Protein AF-0000000066577596 (afdb_homodimer)

Nearest PDB structures (foldseek):
  4ywz-assembly2_A  TM=7.221E-01  e=2.753E-02  Staphylococcus aureus
  7dud-assembly1_B  TM=7.257E-01  e=3.079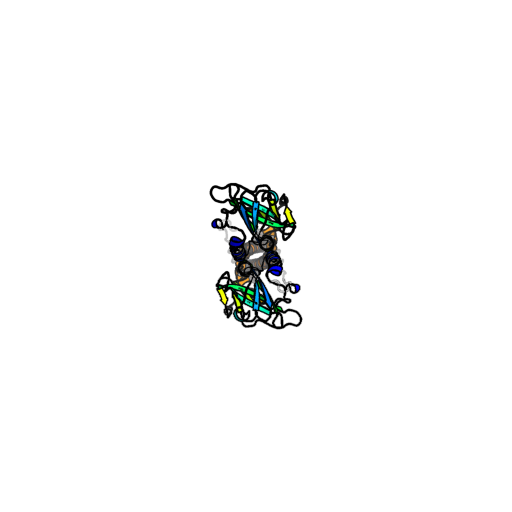E-02  Staphylococcus aureus
  4ywz-assembly3_B  TM=5.643E-01  e=2.326E-02  Staphylococcus aureus
  8f3z-assembly1_A  TM=3.387E-01  e=8.415E-01  Enterococcus faecium
  1p0z-assembly1_A  TM=3.997E-01  e=4.785E+00  Klebsiella pneumoniae

Sequence (452 aa):
MLPLIGLPCSVAHLPLRKQAAKLQTVRSIGLVQDGTLYCSSIFGYRNVPVVDILAELPAPQPLLRLTIDRALIKGSPVLIQWTPAAGSSNAGVMEMINIDLLTAMLLEPQLPQISSASLTVDKRHLLYGNGLVDSLPQPEDNENYQVSSQRFPFTINVNGPGATALAWHYLPTQLPLAVLLSLLAGYIAWLATAYRMSFSREINLGLAQHEFELFCQPLLNARSQQMLPLIGLPCSVAHLPLRKQAAKLQTVRSIGLVQDGTLYCSSIFGYRNVPVVDILAELPAPQPLLRLTIDRALIKGSPVLIQWTPAAGSSNAGVMEMINIDLLTAMLLEPQLPQISSASLTVDKRHLLYGNGLVDSLPQPEDNENYQVSSQRFPFTINVNGPGATALAWHYLPTQLPLAVLLSLLAGYIAWLATAYRMSFSREINLGLAQHEFELFCQPLLNARSQQ

Structure (mmCIF, N/CA/C/O backbone):
data_AF-0000000066577596-model_v1
#
loop_
_entity.id
_entity.type
_entity.pdbx_description
1 polymer 'Putative cyclic diguanylate phosphodiesterase CSS motif-containing domain-containing protein'
#
loop_
_atom_site.group_PDB
_atom_site.id
_atom_site.type_symbol
_atom_site.label_atom_id
_atom_site.label_alt_id
_atom_site.label_comp_id
_atom_site.label_asym_id
_atom_site.label_entity_id
_atom_site.label_seq_id
_atom_site.pdbx_PDB_ins_code
_atom_site.Cartn_x
_atom_site.Cartn_y
_atom_site.Cartn_z
_atom_site.occupancy
_atom_site.B_iso_or_equiv
_atom_site.auth_seq_id
_atom_site.auth_comp_id
_atom_site.auth_asym_id
_atom_site.auth_atom_id
_atom_site.pdbx_PDB_model_num
ATOM 1 N N . MET A 1 1 ? 15.688 -19.969 -3.225 1 77.5 1 MET A N 1
ATOM 2 C CA . MET A 1 1 ? 15.227 -20.219 -4.586 1 77.5 1 MET A CA 1
ATOM 3 C C . MET A 1 1 ? 16.375 -20.672 -5.477 1 77.5 1 MET A C 1
ATOM 5 O O . MET A 1 1 ? 16.172 -21.484 -6.391 1 77.5 1 MET A O 1
ATOM 9 N N . LEU A 1 2 ? 17.562 -20.406 -5.031 1 82.31 2 LEU A N 1
ATOM 10 C CA . LEU A 1 2 ? 18.75 -20.734 -5.812 1 82.31 2 LEU A CA 1
ATOM 11 C C . LEU A 1 2 ? 18.922 -22.25 -5.902 1 82.31 2 LEU A C 1
ATOM 13 O O . LEU A 1 2 ? 19.266 -22.781 -6.961 1 82.31 2 LEU A O 1
ATOM 17 N N . PRO A 1 3 ? 18.484 -22.922 -4.879 1 85.25 3 PRO A N 1
ATOM 18 C CA . PRO A 1 3 ? 18.656 -24.375 -4.957 1 85.25 3 PRO A CA 1
ATOM 19 C C . PRO A 1 3 ? 17.688 -25.031 -5.949 1 85.25 3 PRO A C 1
ATOM 21 O O . PRO A 1 3 ? 17.859 -26.203 -6.305 1 85.25 3 PRO A O 1
ATOM 24 N N . LEU A 1 4 ? 16.781 -24.281 -6.383 1 93.56 4 LEU A N 1
ATOM 25 C CA . LEU A 1 4 ? 15.805 -24.844 -7.312 1 93.56 4 LEU A CA 1
ATOM 26 C C . LEU A 1 4 ? 16.344 -24.844 -8.734 1 93.56 4 LEU A C 1
ATOM 28 O O . LEU A 1 4 ? 15.812 -25.516 -9.609 1 93.56 4 LEU A O 1
ATOM 32 N N . ILE A 1 5 ? 17.391 -24.125 -8.906 1 92.75 5 ILE A N 1
ATOM 33 C CA . ILE A 1 5 ? 17.953 -24.031 -10.25 1 92.75 5 ILE A CA 1
ATOM 34 C C . ILE A 1 5 ? 18.5 -25.391 -10.688 1 92.75 5 ILE A C 1
ATOM 36 O O . ILE A 1 5 ? 19.172 -26.062 -9.914 1 92.75 5 ILE A O 1
ATOM 40 N N . GLY A 1 6 ? 18.219 -25.781 -11.898 1 91.75 6 GLY A N 1
ATOM 41 C CA . GLY A 1 6 ? 18.688 -27.062 -12.422 1 91.75 6 GLY A CA 1
ATOM 42 C C . GLY A 1 6 ? 17.688 -28.188 -12.258 1 91.75 6 GLY A C 1
ATOM 43 O O . GLY A 1 6 ? 17.766 -29.188 -12.969 1 91.75 6 GLY A O 1
ATOM 44 N N . LEU A 1 7 ? 16.812 -28.031 -11.336 1 95.94 7 LEU A N 1
ATOM 45 C CA . LEU A 1 7 ? 15.758 -29.031 -11.188 1 95.94 7 LEU A CA 1
ATOM 46 C C . LEU A 1 7 ? 14.734 -28.906 -12.312 1 95.94 7 LEU A C 1
ATOM 48 O O . LEU A 1 7 ? 14.453 -27.812 -12.789 1 95.94 7 LEU A O 1
ATOM 52 N N . PRO A 1 8 ? 14.195 -30.141 -12.719 1 97.44 8 PRO A N 1
ATOM 53 C CA . PRO A 1 8 ? 13.133 -30.047 -13.727 1 97.44 8 PRO A CA 1
ATOM 54 C C . PRO A 1 8 ? 11.945 -29.203 -13.258 1 97.44 8 PRO A C 1
ATOM 56 O O . PRO A 1 8 ? 11.641 -29.172 -12.062 1 97.44 8 PRO A O 1
ATOM 59 N N . CYS A 1 9 ? 11.289 -28.547 -14.156 1 98 9 CYS A N 1
ATOM 60 C CA . CYS A 1 9 ? 10.195 -27.641 -13.82 1 98 9 CYS A CA 1
ATOM 61 C C . CYS A 1 9 ? 9.07 -28.391 -13.109 1 98 9 CYS A C 1
ATOM 63 O O . CYS A 1 9 ? 8.367 -27.812 -12.281 1 98 9 CYS A O 1
ATOM 65 N N . SER A 1 10 ? 8.93 -29.656 -13.445 1 96.81 10 SER A N 1
ATOM 66 C CA . SER A 1 10 ? 7.875 -30.438 -12.82 1 96.81 10 SER A CA 1
ATOM 67 C C . SER A 1 10 ? 8.062 -30.516 -11.312 1 96.81 10 SER A C 1
ATOM 69 O O . SER A 1 10 ? 7.09 -30.594 -10.562 1 96.81 10 SER A O 1
ATOM 71 N N . VAL A 1 11 ? 9.258 -30.438 -10.906 1 97.12 11 VAL A N 1
ATOM 72 C CA . VAL A 1 11 ? 9.594 -30.531 -9.492 1 97.12 11 VAL A CA 1
ATOM 73 C C . VAL A 1 11 ? 9.648 -29.141 -8.867 1 97.12 11 VAL A C 1
ATOM 75 O O . VAL A 1 11 ? 9.195 -28.938 -7.742 1 97.12 11 VAL A O 1
ATOM 78 N N . ALA A 1 12 ? 10.117 -28.188 -9.602 1 98 12 ALA A N 1
ATOM 79 C CA . ALA A 1 12 ? 10.398 -26.859 -9.055 1 98 12 ALA A CA 1
ATOM 80 C C . ALA A 1 12 ? 9.148 -25.984 -9.07 1 98 12 ALA A C 1
ATOM 82 O O . ALA A 1 12 ? 9.094 -24.969 -8.383 1 98 12 ALA A O 1
ATOM 83 N N . HIS A 1 13 ? 8.211 -26.328 -9.836 1 98.12 13 HIS A N 1
ATOM 84 C CA . HIS A 1 13 ? 7.09 -25.438 -10.102 1 98.12 13 HIS A CA 1
ATOM 85 C C . HIS A 1 13 ? 6.305 -25.141 -8.828 1 98.12 13 HIS A C 1
ATOM 87 O O . HIS A 1 13 ? 6.016 -23.984 -8.531 1 98.12 13 HIS A O 1
ATOM 93 N N . LEU A 1 14 ? 5.914 -26.188 -8.109 1 97.56 14 LEU A N 1
ATOM 94 C CA . LEU A 1 14 ? 5.109 -25.984 -6.914 1 97.56 14 LEU A CA 1
ATOM 95 C C . LEU A 1 14 ? 5.855 -25.109 -5.906 1 97.56 14 LEU A C 1
ATOM 97 O O . LEU A 1 14 ? 5.309 -24.125 -5.41 1 97.56 14 LEU A O 1
ATOM 101 N N . PRO A 1 15 ? 7.098 -25.391 -5.629 1 97.62 15 PRO A N 1
ATOM 102 C CA . PRO A 1 15 ? 7.84 -24.484 -4.734 1 97.62 15 PRO A CA 1
ATOM 103 C C . PRO A 1 15 ? 7.883 -23.047 -5.238 1 97.62 15 PRO A C 1
ATOM 105 O O . PRO A 1 15 ? 7.828 -22.109 -4.441 1 97.62 15 PRO A O 1
ATOM 108 N N . LEU A 1 16 ? 8 -22.844 -6.516 1 97.94 16 LEU A N 1
ATOM 109 C CA . LEU A 1 16 ? 8.023 -21.5 -7.082 1 97.94 16 LEU A CA 1
ATOM 110 C C . LEU A 1 16 ? 6.691 -20.797 -6.852 1 97.94 16 LEU A C 1
ATOM 112 O O . LEU A 1 16 ? 6.664 -19.609 -6.484 1 97.94 16 LEU A O 1
ATOM 116 N N . ARG A 1 17 ? 5.641 -21.516 -7.066 1 97.44 17 ARG A N 1
ATOM 117 C CA . ARG A 1 17 ? 4.312 -20.953 -6.855 1 97.44 17 ARG A CA 1
ATOM 118 C C . ARG A 1 17 ? 4.102 -20.594 -5.391 1 97.44 17 ARG A C 1
ATOM 120 O O . ARG A 1 17 ? 3.576 -19.516 -5.078 1 97.44 17 ARG A O 1
ATOM 127 N N . LYS A 1 18 ? 4.488 -21.453 -4.562 1 96.94 18 LYS A N 1
ATOM 128 C CA . LYS A 1 18 ? 4.359 -21.188 -3.135 1 96.94 18 LYS A CA 1
ATOM 129 C C . LYS A 1 18 ? 5.156 -19.938 -2.732 1 96.94 18 LYS A C 1
ATOM 131 O O . LYS A 1 18 ? 4.656 -19.094 -1.995 1 96.94 18 LYS A O 1
ATOM 136 N N . GLN A 1 19 ? 6.301 -19.938 -3.223 1 96.56 19 GLN A N 1
ATOM 137 C CA . GLN A 1 19 ? 7.164 -18.812 -2.875 1 96.56 19 GLN A CA 1
ATOM 138 C C . GLN A 1 19 ? 6.598 -17.5 -3.404 1 96.56 19 GLN A C 1
ATOM 140 O O . GLN A 1 19 ? 6.598 -16.484 -2.699 1 96.56 19 GLN A O 1
ATOM 145 N N . ALA A 1 20 ? 6.191 -17.5 -4.625 1 95.94 20 ALA A N 1
ATOM 146 C CA . ALA A 1 20 ? 5.59 -16.297 -5.203 1 95.94 20 ALA A CA 1
ATOM 147 C C . ALA A 1 20 ? 4.387 -15.836 -4.387 1 95.94 20 ALA A C 1
ATOM 149 O O . ALA A 1 20 ? 4.227 -14.641 -4.125 1 95.94 20 ALA A O 1
ATOM 150 N N . ALA A 1 21 ? 3.596 -16.766 -3.99 1 94.5 21 ALA A N 1
ATOM 151 C CA . ALA A 1 21 ? 2.4 -16.453 -3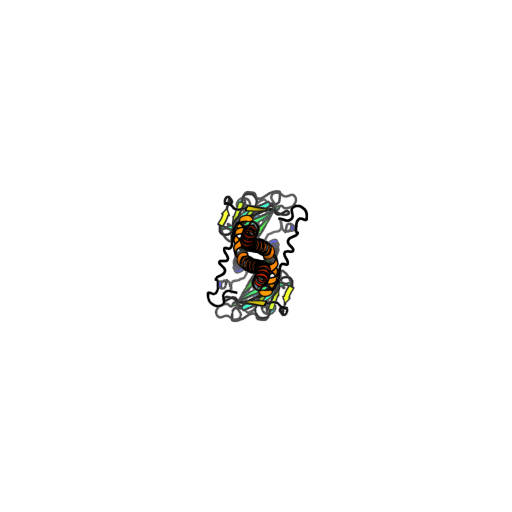.213 1 94.5 21 ALA A CA 1
ATOM 152 C C . ALA A 1 21 ? 2.771 -15.914 -1.831 1 94.5 21 ALA A C 1
ATOM 154 O O . ALA A 1 21 ? 2.092 -15.039 -1.296 1 94.5 21 ALA A O 1
ATOM 155 N N . LYS A 1 22 ? 3.818 -16.406 -1.283 1 93.38 22 LYS A N 1
ATOM 156 C CA . LYS A 1 22 ? 4.262 -15.977 0.04 1 93.38 22 LYS A CA 1
ATOM 157 C C . LYS A 1 22 ? 4.785 -14.547 0.004 1 93.38 22 LYS A C 1
ATOM 159 O O . LYS A 1 22 ? 4.602 -13.789 0.959 1 93.38 22 LYS A O 1
ATOM 164 N N . LEU A 1 23 ? 5.52 -14.141 -1.108 1 89.56 23 LEU A N 1
ATOM 165 C CA . LEU A 1 23 ? 6.121 -12.812 -1.242 1 89.56 23 LEU A CA 1
ATOM 166 C C . LEU A 1 23 ? 5.086 -11.789 -1.688 1 89.56 23 LEU A C 1
ATOM 168 O O . LEU A 1 23 ? 5.367 -10.586 -1.714 1 89.56 23 LEU A O 1
ATOM 172 N N . GLN A 1 24 ? 3.918 -11.797 -1.47 1 85.44 24 GLN A N 1
ATOM 173 C CA . GLN A 1 24 ? 2.719 -11 -1.71 1 85.44 24 GLN A CA 1
ATOM 174 C C . GLN A 1 24 ? 2.957 -9.969 -2.807 1 85.44 24 GLN A C 1
ATOM 176 O O . GLN A 1 24 ? 2.039 -9.625 -3.555 1 85.44 24 GLN A O 1
ATOM 181 N N . THR A 1 25 ? 4.215 -9.422 -2.963 1 89.19 25 THR A N 1
ATOM 182 C CA . THR A 1 25 ? 4.477 -8.367 -3.932 1 89.19 25 THR A CA 1
ATOM 183 C C . THR A 1 25 ? 5.086 -8.938 -5.207 1 89.19 25 THR A C 1
ATOM 185 O O . THR A 1 25 ? 5.223 -8.234 -6.211 1 89.19 25 THR A O 1
ATOM 188 N N . VAL A 1 26 ? 5.461 -10.141 -5.191 1 94 26 VAL A N 1
ATOM 189 C CA . VAL A 1 26 ? 6.09 -10.766 -6.352 1 94 26 VAL A CA 1
ATOM 190 C C . VAL A 1 26 ? 5.016 -11.328 -7.281 1 94 26 VAL A C 1
ATOM 192 O O . VAL A 1 26 ? 4.148 -12.086 -6.844 1 94 26 VAL A O 1
ATOM 195 N N . ARG A 1 27 ? 5.113 -10.953 -8.484 1 95.12 27 ARG A N 1
ATOM 196 C CA . ARG A 1 27 ? 4.176 -11.43 -9.492 1 95.12 27 ARG A CA 1
ATOM 197 C C . ARG A 1 27 ? 4.562 -12.82 -9.992 1 95.12 27 ARG A C 1
ATOM 199 O O . ARG A 1 27 ? 3.715 -13.711 -10.078 1 95.12 27 ARG A O 1
ATOM 206 N N . SER A 1 28 ? 5.824 -12.969 -10.305 1 96.62 28 SER A N 1
ATOM 207 C CA . SER A 1 28 ? 6.289 -14.242 -10.844 1 96.62 28 SER A CA 1
ATOM 208 C C . SER A 1 28 ? 7.758 -14.477 -10.516 1 96.62 28 SER A C 1
ATOM 210 O O . SER A 1 28 ? 8.516 -13.523 -10.32 1 96.62 28 SER A O 1
ATOM 212 N N . ILE A 1 29 ? 8.094 -15.703 -10.461 1 98.06 29 ILE A N 1
ATOM 213 C CA . ILE A 1 29 ? 9.469 -16.156 -10.297 1 98.06 29 ILE A CA 1
ATOM 214 C C . ILE A 1 29 ? 9.852 -17.078 -11.445 1 98.06 29 ILE A C 1
ATOM 216 O O . ILE A 1 29 ? 9.086 -17.969 -11.812 1 98.06 29 ILE A O 1
ATOM 220 N N . GLY A 1 30 ? 11.016 -16.828 -11.961 1 98.19 30 GLY A N 1
ATOM 221 C CA . GLY A 1 30 ? 11.492 -17.641 -13.07 1 98.19 30 GLY A CA 1
ATOM 222 C C . GLY A 1 30 ? 12.867 -18.234 -12.828 1 98.19 30 GLY A C 1
ATOM 223 O O . GLY A 1 30 ? 13.734 -17.578 -12.25 1 98.19 30 GLY A O 1
ATOM 224 N N . LEU A 1 31 ? 13.008 -19.422 -13.297 1 98.38 31 LEU A N 1
ATOM 225 C CA . LEU A 1 31 ? 14.312 -20.078 -13.258 1 98.38 31 LEU A CA 1
ATOM 226 C C . LEU A 1 31 ? 14.984 -20.031 -14.625 1 98.38 31 LEU A C 1
ATOM 228 O O . LEU A 1 31 ? 14.359 -20.359 -15.641 1 98.38 31 LEU A O 1
ATOM 232 N N . VAL A 1 32 ? 16.203 -19.609 -14.602 1 98.06 32 VAL A N 1
ATOM 233 C CA . VAL A 1 32 ? 16.953 -19.438 -15.836 1 98.06 32 VAL A CA 1
ATOM 234 C C . VAL A 1 32 ? 18.172 -20.359 -15.82 1 98.06 32 VAL A C 1
ATOM 236 O O . VAL A 1 32 ? 18.906 -20.422 -14.82 1 98.06 32 VAL A O 1
ATOM 239 N N . GLN A 1 33 ? 18.328 -21.047 -16.844 1 96.62 33 GLN A N 1
ATOM 240 C CA . GLN A 1 33 ? 19.484 -21.906 -17.062 1 96.62 33 GLN A CA 1
ATOM 241 C C . GLN A 1 33 ? 19.984 -21.781 -18.5 1 96.62 33 GLN A C 1
ATOM 243 O O . GLN A 1 33 ? 19.188 -21.797 -19.438 1 96.62 33 GLN A O 1
ATOM 248 N N . ASP A 1 34 ? 21.312 -21.609 -18.672 1 96.06 34 ASP A N 1
ATOM 249 C CA . ASP A 1 34 ? 21.953 -21.469 -19.969 1 96.06 34 ASP A CA 1
ATOM 250 C C . ASP A 1 34 ? 21.297 -20.344 -20.781 1 96.06 34 ASP A C 1
ATOM 252 O O . ASP A 1 34 ? 21.016 -20.5 -21.969 1 96.06 34 ASP A O 1
ATOM 256 N N . GLY A 1 35 ? 20.891 -19.281 -20.016 1 96.81 35 GLY A N 1
ATOM 257 C CA . GLY A 1 35 ? 20.344 -18.094 -20.656 1 96.81 35 GLY A CA 1
ATOM 258 C C . GLY A 1 35 ? 18.891 -18.234 -21.047 1 96.81 35 GLY A C 1
ATOM 259 O O . GLY A 1 35 ? 18.344 -17.375 -21.75 1 96.81 35 GLY A O 1
ATOM 260 N N . THR A 1 36 ? 18.312 -19.312 -20.656 1 98.19 36 THR A N 1
ATOM 261 C CA . THR A 1 36 ? 16.922 -19.578 -21.031 1 98.19 36 THR A CA 1
ATOM 262 C C . THR A 1 36 ? 16.031 -19.703 -19.812 1 98.19 36 THR A C 1
ATOM 264 O O . THR A 1 36 ? 16.359 -20.422 -18.859 1 98.19 36 THR A O 1
ATOM 267 N N . LEU A 1 37 ? 14.977 -18.938 -19.781 1 98.12 37 LEU A N 1
ATOM 268 C CA . LEU A 1 37 ? 13.93 -19.125 -18.781 1 98.12 37 LEU A CA 1
ATOM 269 C C . LEU A 1 37 ? 13.188 -20.438 -19.031 1 98.12 37 LEU A C 1
ATOM 271 O O . LEU A 1 37 ? 12.43 -20.562 -20 1 98.12 37 LEU A O 1
ATOM 275 N N . TYR A 1 38 ? 13.398 -21.391 -18.172 1 98.31 38 TYR A N 1
ATOM 276 C CA . TYR A 1 38 ? 12.852 -22.703 -18.484 1 98.31 38 TYR A CA 1
ATOM 277 C C . TYR A 1 38 ? 11.688 -23.047 -17.562 1 98.31 38 TYR A C 1
ATOM 279 O O . TYR A 1 38 ? 10.93 -23.984 -17.812 1 98.31 38 TYR A O 1
ATOM 287 N N . CYS A 1 39 ? 11.508 -22.266 -16.516 1 98.44 39 CYS A N 1
ATOM 288 C CA . CYS A 1 39 ? 10.398 -22.5 -15.594 1 98.44 39 CYS A CA 1
ATOM 289 C C . CYS A 1 39 ? 9.914 -21.203 -14.977 1 98.44 39 CYS A C 1
ATOM 291 O O . CYS A 1 39 ? 10.719 -20.375 -14.523 1 98.44 39 CYS A O 1
ATOM 293 N N . SER A 1 40 ? 8.633 -20.938 -14.945 1 98.19 40 SER A N 1
ATOM 294 C CA . SER A 1 40 ? 7.984 -19.766 -14.375 1 98.19 40 SER A CA 1
ATOM 295 C C . SER A 1 40 ? 6.914 -20.156 -13.367 1 98.19 40 SER A C 1
ATOM 297 O O . SER A 1 40 ? 6.18 -21.125 -13.578 1 98.19 40 SER A O 1
ATOM 299 N N . SER A 1 41 ? 6.82 -19.453 -12.336 1 98.06 41 SER A N 1
ATOM 300 C CA . SER A 1 41 ? 5.816 -19.766 -11.328 1 98.06 41 SER A CA 1
ATOM 301 C C . SER A 1 41 ? 4.406 -19.672 -11.898 1 98.06 41 SER A C 1
ATOM 303 O O . SER A 1 41 ? 3.51 -20.406 -11.484 1 98.06 41 SER A O 1
ATOM 305 N N . ILE A 1 42 ? 4.191 -18.797 -12.836 1 97.94 42 ILE A N 1
ATOM 306 C CA . ILE A 1 42 ? 2.865 -18.594 -13.406 1 97.94 42 ILE A CA 1
ATOM 307 C C . ILE A 1 42 ? 2.621 -19.625 -14.508 1 97.94 42 ILE A C 1
ATOM 309 O O . ILE A 1 42 ? 1.635 -20.359 -14.469 1 97.94 42 ILE A O 1
ATOM 313 N N . PHE A 1 43 ? 3.629 -19.812 -15.438 1 97.81 43 PHE A N 1
ATOM 314 C CA . PHE A 1 43 ? 3.348 -20.484 -16.703 1 97.81 43 PHE A CA 1
ATOM 315 C C . PHE A 1 43 ? 3.869 -21.922 -16.672 1 97.81 43 PHE A C 1
ATOM 317 O O . PHE A 1 43 ? 3.506 -22.734 -17.531 1 97.81 43 PHE A O 1
ATOM 324 N N . GLY A 1 44 ? 4.691 -22.219 -15.703 1 97.56 44 GLY A N 1
ATOM 325 C CA . GLY A 1 44 ? 5.336 -23.516 -15.734 1 97.56 44 GLY A CA 1
ATOM 326 C C . GLY A 1 44 ? 6.453 -23.609 -16.766 1 97.56 44 GLY A C 1
ATOM 327 O O . GLY A 1 44 ? 7.277 -22.688 -16.859 1 97.56 44 GLY A O 1
ATOM 328 N N . TYR A 1 45 ? 6.453 -24.641 -17.453 1 97.75 45 TYR A N 1
ATOM 329 C CA . TYR A 1 45 ? 7.496 -24.859 -18.453 1 97.75 45 TYR A CA 1
ATOM 330 C C . TYR A 1 45 ? 7.52 -23.719 -19.469 1 97.75 45 TYR A C 1
ATOM 332 O O . TYR A 1 45 ? 6.473 -23.328 -20 1 97.75 45 TYR A O 1
ATOM 340 N N . ARG A 1 46 ? 8.727 -23.25 -19.609 1 97.5 46 ARG A N 1
ATOM 341 C CA . ARG A 1 46 ? 8.969 -22.203 -20.578 1 97.5 46 ARG A CA 1
ATOM 342 C C . ARG A 1 46 ? 10.242 -22.469 -21.375 1 97.5 46 ARG A C 1
ATOM 344 O O . ARG A 1 46 ? 11.055 -23.312 -21 1 97.5 46 ARG A O 1
ATOM 351 N N . ASN A 1 47 ? 10.352 -21.844 -22.5 1 97.94 47 ASN A N 1
ATOM 352 C CA . ASN A 1 47 ? 11.547 -21.844 -23.328 1 97.94 47 ASN A CA 1
ATOM 353 C C . ASN A 1 47 ? 11.773 -20.484 -23.984 1 97.94 47 ASN A C 1
ATOM 355 O O . ASN A 1 47 ? 11.633 -20.328 -25.188 1 97.94 47 ASN A O 1
ATOM 359 N N . VAL A 1 48 ? 12.227 -19.531 -23.156 1 97.56 48 VAL A N 1
ATOM 360 C CA . VAL A 1 48 ? 12.367 -18.156 -23.594 1 97.56 48 VAL A CA 1
ATOM 361 C C . VAL A 1 48 ? 13.766 -17.641 -23.25 1 97.56 48 VAL A C 1
ATOM 363 O O . VAL A 1 48 ? 14.164 -17.641 -22.094 1 97.56 48 VAL A O 1
ATOM 366 N N . PRO A 1 49 ? 14.445 -17.25 -24.266 1 98 49 PRO A N 1
ATOM 367 C CA . PRO A 1 49 ? 15.703 -16.578 -23.922 1 98 49 PRO A CA 1
ATOM 368 C C . PRO A 1 49 ? 15.508 -15.359 -23.031 1 98 49 PRO A C 1
ATOM 370 O O . PRO A 1 49 ? 14.688 -14.492 -23.344 1 98 49 PRO A O 1
ATOM 373 N N . VAL A 1 50 ? 16.219 -15.266 -21.969 1 97 50 VAL A N 1
ATOM 374 C CA . VAL A 1 50 ? 15.992 -14.211 -20.969 1 97 50 VAL A CA 1
ATOM 375 C C . VAL A 1 50 ? 16.359 -12.859 -21.562 1 97 50 VAL A C 1
ATOM 377 O O . VAL A 1 50 ? 15.82 -11.828 -21.156 1 97 50 VAL A O 1
ATOM 380 N N . VAL A 1 51 ? 17.281 -12.812 -22.547 1 96.44 51 VAL A N 1
ATOM 381 C CA . VAL A 1 51 ? 17.672 -11.578 -23.203 1 96.44 51 VAL A CA 1
ATOM 382 C C . VAL A 1 51 ? 16.453 -10.922 -23.859 1 96.44 51 VAL A C 1
ATOM 384 O O . VAL A 1 51 ? 16.422 -9.703 -24.031 1 96.44 51 VAL A O 1
ATOM 387 N N . ASP A 1 52 ? 15.43 -11.711 -24.188 1 96 52 ASP A N 1
ATOM 388 C CA . ASP A 1 52 ? 14.211 -11.195 -24.812 1 96 52 ASP A CA 1
ATOM 389 C C . ASP A 1 52 ? 13.328 -10.484 -23.781 1 96 52 ASP A C 1
ATOM 391 O O . ASP A 1 52 ? 12.445 -9.711 -24.141 1 96 52 ASP A O 1
ATOM 395 N N . ILE A 1 53 ? 13.508 -10.781 -22.578 1 95.69 53 ILE A N 1
ATOM 396 C CA . ILE A 1 53 ? 12.742 -10.164 -21.5 1 95.69 53 ILE A CA 1
ATOM 397 C C . ILE A 1 53 ? 13.438 -8.883 -21.047 1 95.69 53 ILE A C 1
ATOM 399 O O . ILE A 1 53 ? 12.797 -7.832 -20.938 1 95.69 53 ILE A O 1
ATOM 403 N N . LEU A 1 54 ? 14.656 -9.023 -20.859 1 95.56 54 LEU A N 1
ATOM 404 C CA . LEU A 1 54 ? 15.523 -7.906 -20.5 1 95.56 54 LEU A CA 1
ATOM 405 C C . LEU A 1 54 ? 16.891 -8.055 -21.141 1 95.56 54 LEU A C 1
ATOM 407 O O . LEU A 1 54 ? 17.625 -9.008 -20.859 1 95.56 54 LEU A O 1
ATOM 411 N N . ALA A 1 55 ? 17.297 -7.141 -21.891 1 95.44 55 ALA A N 1
ATOM 412 C CA . ALA A 1 55 ? 18.484 -7.219 -22.734 1 95.44 55 ALA A CA 1
ATOM 413 C C . ALA A 1 55 ? 19.75 -7.426 -21.906 1 95.44 55 ALA A C 1
ATOM 415 O O . ALA A 1 55 ? 20.719 -8.039 -22.359 1 95.44 55 ALA A O 1
ATOM 416 N N . GLU A 1 56 ? 19.719 -7 -20.703 1 95.56 56 GLU A N 1
ATOM 417 C CA . GLU A 1 56 ? 20.906 -7.039 -19.859 1 95.56 56 GLU A CA 1
ATOM 418 C C . GLU A 1 56 ? 21.078 -8.414 -19.219 1 95.56 56 GLU A C 1
ATOM 420 O O . GLU A 1 56 ? 22.109 -8.688 -18.594 1 95.56 56 GLU A O 1
ATOM 425 N N . LEU A 1 57 ? 20.125 -9.312 -19.422 1 95.94 57 LEU A N 1
ATOM 426 C CA . LEU A 1 57 ? 20.172 -10.633 -18.797 1 95.94 57 LEU A CA 1
ATOM 427 C C . LEU A 1 57 ? 20.656 -11.68 -19.781 1 95.94 57 LEU A C 1
ATOM 429 O O . LEU A 1 57 ? 20.469 -11.531 -21 1 95.94 57 LEU A O 1
ATOM 433 N N . PRO A 1 58 ? 21.234 -12.688 -19.406 1 96.31 58 PRO A N 1
ATOM 434 C CA . PRO A 1 58 ? 21.656 -12.906 -18.016 1 96.31 58 PRO A CA 1
ATOM 435 C C . PRO A 1 58 ? 22.859 -12.062 -17.641 1 96.31 58 PRO A C 1
ATOM 437 O O . PRO A 1 58 ? 23.547 -11.516 -18.5 1 96.31 58 PRO A O 1
ATOM 440 N N . ALA A 1 59 ? 23.109 -11.859 -16.344 1 95.06 59 ALA A N 1
ATOM 441 C CA . ALA A 1 59 ? 24.219 -11.062 -15.812 1 95.06 59 ALA A CA 1
ATOM 442 C C . ALA A 1 59 ? 24.938 -11.789 -14.695 1 95.06 59 ALA A C 1
ATOM 444 O O . ALA A 1 59 ? 24.344 -12.57 -13.953 1 95.06 59 ALA A O 1
ATOM 445 N N . PRO A 1 60 ? 26.219 -11.547 -14.602 1 94.25 60 PRO A N 1
ATOM 446 C CA . PRO A 1 60 ? 27 -12.219 -13.555 1 94.25 60 PRO A CA 1
ATOM 447 C C . PRO A 1 60 ? 26.75 -11.625 -12.172 1 94.25 60 PRO A C 1
ATOM 449 O O . PRO A 1 60 ? 27.109 -12.234 -11.156 1 94.25 60 PRO A O 1
ATOM 452 N N . GLN A 1 61 ? 26.219 -10.43 -12.117 1 93.38 61 GLN A N 1
ATOM 453 C CA . GLN A 1 61 ? 25.922 -9.758 -10.859 1 93.38 61 GLN A CA 1
ATOM 454 C C . GLN A 1 61 ? 24.422 -9.508 -10.711 1 93.38 61 GLN A C 1
ATOM 456 O O . GLN A 1 61 ? 23.703 -9.461 -11.703 1 93.38 61 GLN A O 1
ATOM 461 N N . PRO A 1 62 ? 24 -9.414 -9.414 1 94.19 62 PRO A N 1
ATOM 462 C CA . PRO A 1 62 ? 22.578 -9.086 -9.211 1 94.19 62 PRO A CA 1
ATOM 463 C C . PRO A 1 62 ? 22.188 -7.754 -9.859 1 94.19 62 PRO A C 1
ATOM 465 O O . PRO A 1 62 ? 23 -6.82 -9.891 1 94.19 62 PRO A O 1
ATOM 468 N N . LEU A 1 63 ? 20.969 -7.719 -10.32 1 93.56 63 LEU A N 1
ATOM 469 C CA . LEU A 1 63 ? 20.484 -6.52 -11 1 93.56 63 LEU A CA 1
ATOM 470 C C . LEU A 1 63 ? 19.031 -6.23 -10.625 1 93.56 63 LEU A C 1
ATOM 472 O O . LEU A 1 63 ? 18.266 -7.152 -10.336 1 93.56 63 LEU A O 1
ATOM 476 N N . LEU A 1 64 ? 18.703 -4.934 -10.539 1 96.56 64 LEU A N 1
ATOM 477 C CA . LEU A 1 64 ? 17.344 -4.43 -10.375 1 96.56 64 LEU A CA 1
ATOM 478 C C . LEU A 1 64 ? 17 -3.436 -11.477 1 96.56 64 LEU A C 1
ATOM 480 O O . LEU A 1 64 ? 17.719 -2.457 -11.688 1 96.56 64 LEU A O 1
ATOM 484 N N . ARG A 1 65 ? 15.891 -3.738 -12.195 1 96.62 65 ARG A N 1
ATOM 485 C CA . ARG A 1 65 ? 15.547 -2.881 -13.32 1 96.62 65 ARG A CA 1
ATOM 486 C C . ARG A 1 65 ? 14.047 -2.609 -13.359 1 96.62 65 ARG A C 1
ATOM 488 O O . ARG A 1 65 ? 13.242 -3.5 -13.078 1 96.62 65 ARG A O 1
ATOM 495 N N . LEU A 1 66 ? 13.758 -1.375 -13.68 1 95.38 66 LEU A N 1
ATOM 496 C CA . LEU A 1 66 ? 12.375 -1.001 -13.961 1 95.38 66 LEU A CA 1
ATOM 497 C C . LEU A 1 66 ? 12.039 -1.233 -15.43 1 95.38 66 LEU A C 1
ATOM 499 O O . LEU A 1 66 ? 12.773 -0.794 -16.312 1 95.38 66 LEU A O 1
ATOM 503 N N . THR A 1 67 ? 10.945 -1.936 -15.688 1 93.94 67 THR A N 1
ATOM 504 C CA . THR A 1 67 ? 10.516 -2.201 -17.047 1 93.94 67 THR A CA 1
ATOM 505 C C . THR A 1 67 ? 9 -2.396 -17.109 1 93.94 67 THR A C 1
ATOM 507 O O . THR A 1 67 ? 8.281 -1.976 -16.203 1 93.94 67 THR A O 1
ATOM 510 N N . ILE A 1 68 ? 8.5 -2.881 -18.25 1 93.12 68 ILE A N 1
ATOM 511 C CA . ILE A 1 68 ? 7.074 -3.154 -18.406 1 93.12 68 ILE A CA 1
ATOM 512 C C . ILE A 1 68 ? 6.859 -4.648 -18.625 1 93.12 68 ILE A C 1
ATOM 514 O O . ILE A 1 68 ? 7.73 -5.34 -19.172 1 93.12 68 ILE A O 1
ATOM 518 N N . ASP A 1 69 ? 5.785 -5.094 -18.172 1 93.62 69 ASP A N 1
ATOM 519 C CA . ASP A 1 69 ? 5.398 -6.48 -18.422 1 93.62 69 ASP A CA 1
ATOM 520 C C . ASP A 1 69 ? 4.934 -6.68 -19.859 1 93.62 69 ASP A C 1
ATOM 522 O O . ASP A 1 69 ? 4.07 -5.949 -20.344 1 93.62 69 ASP A O 1
ATOM 526 N N . ARG A 1 70 ? 5.41 -7.695 -20.453 1 92.31 70 ARG A N 1
ATOM 527 C CA . ARG A 1 70 ? 5.055 -7.941 -21.859 1 92.31 70 ARG A CA 1
ATOM 528 C C . ARG A 1 70 ? 4.344 -9.281 -22 1 92.31 70 ARG A C 1
ATOM 530 O O . ARG A 1 70 ? 3.971 -9.672 -23.109 1 92.31 70 ARG A O 1
ATOM 537 N N . ALA A 1 71 ? 4.156 -9.938 -20.938 1 92.88 71 ALA A N 1
ATOM 538 C CA . ALA A 1 71 ? 3.652 -11.305 -21.047 1 92.88 71 ALA A CA 1
ATOM 539 C C . ALA A 1 71 ? 2.277 -11.438 -20.391 1 92.88 71 ALA A C 1
ATOM 541 O O . ALA A 1 71 ? 1.324 -11.891 -21.031 1 92.88 71 ALA A O 1
ATOM 542 N N . LEU A 1 72 ? 2.109 -10.977 -19.203 1 95 72 LEU A N 1
ATOM 543 C CA . LEU A 1 72 ? 0.877 -11.219 -18.453 1 95 72 LEU A CA 1
ATOM 544 C C . LEU A 1 72 ? -0.037 -10 -18.516 1 95 72 LEU A C 1
ATOM 546 O O . LEU A 1 72 ? -1.075 -10.023 -19.172 1 95 72 LEU A O 1
ATOM 550 N N . ILE A 1 73 ? 0.387 -8.914 -17.812 1 93.5 73 ILE A N 1
ATOM 551 C CA . ILE A 1 73 ? -0.297 -7.629 -17.891 1 93.5 73 ILE A CA 1
ATOM 552 C C . ILE A 1 73 ? 0.503 -6.668 -18.766 1 93.5 73 ILE A C 1
ATOM 554 O O . ILE A 1 73 ? 1.271 -5.848 -18.25 1 93.5 73 ILE A O 1
ATOM 558 N N . LYS A 1 74 ? 0.18 -6.742 -19.984 1 92.94 74 LYS A N 1
ATOM 559 C CA . LYS A 1 74 ? 0.997 -6.043 -20.969 1 92.94 74 LYS A CA 1
ATOM 560 C C . LYS A 1 74 ? 0.956 -4.535 -20.75 1 92.94 74 LYS A C 1
ATOM 562 O O . LYS A 1 74 ? -0.12 -3.953 -20.594 1 92.94 74 LYS A O 1
ATOM 567 N N . GLY A 1 75 ? 2.227 -3.949 -20.656 1 91.19 75 GLY A N 1
ATOM 568 C CA . GLY A 1 75 ? 2.342 -2.504 -20.531 1 91.19 75 GLY A CA 1
ATOM 569 C C . GLY A 1 75 ? 2.4 -2.033 -19.094 1 91.19 75 GLY A C 1
ATOM 570 O O . GLY A 1 75 ? 2.719 -0.871 -18.828 1 91.19 75 GLY A O 1
ATOM 571 N N . SER A 1 76 ? 2.08 -2.896 -18.188 1 91.06 76 SER A N 1
ATOM 572 C CA . SER A 1 76 ? 2.131 -2.508 -16.781 1 91.06 76 SER A CA 1
ATOM 573 C C . SER A 1 76 ? 3.568 -2.451 -16.266 1 91.06 76 SER A C 1
ATOM 575 O O . SER A 1 76 ? 4.398 -3.283 -16.641 1 91.06 76 SER A O 1
ATOM 577 N N . PRO A 1 77 ? 3.816 -1.452 -15.492 1 92.81 77 PRO A N 1
ATOM 578 C CA . PRO A 1 77 ? 5.176 -1.362 -14.953 1 92.81 77 PRO A CA 1
ATOM 579 C C . PRO A 1 77 ? 5.492 -2.48 -13.961 1 92.81 77 PRO A C 1
ATOM 581 O O . PRO A 1 77 ? 4.633 -2.871 -13.172 1 92.81 77 PRO A O 1
ATOM 584 N N . VAL A 1 78 ? 6.746 -2.988 -14.039 1 94.62 78 VAL A N 1
ATOM 585 C CA . VAL A 1 78 ? 7.215 -4.023 -13.125 1 94.62 78 VAL A CA 1
ATOM 586 C C . VAL A 1 78 ? 8.695 -3.799 -12.812 1 94.62 78 VAL A C 1
ATOM 588 O O . VAL A 1 78 ? 9.391 -3.107 -13.547 1 94.62 78 VAL A O 1
ATOM 591 N N . LEU A 1 79 ? 9.07 -4.281 -11.68 1 95.44 79 LEU A N 1
ATOM 592 C CA . LEU A 1 79 ? 10.477 -4.34 -11.297 1 95.44 79 LEU A CA 1
ATOM 593 C C . LEU A 1 79 ? 11.023 -5.754 -11.453 1 95.44 79 LEU A C 1
ATOM 595 O O . LEU A 1 79 ? 10.43 -6.711 -10.953 1 95.44 79 LEU A O 1
ATOM 599 N N . ILE A 1 80 ? 12.078 -5.902 -12.18 1 97.06 80 ILE A N 1
ATOM 600 C CA . ILE A 1 80 ? 12.727 -7.203 -12.328 1 97.06 80 ILE A CA 1
ATOM 601 C C . ILE A 1 80 ? 13.961 -7.273 -11.438 1 97.06 80 ILE A C 1
ATOM 603 O O . ILE A 1 80 ? 14.852 -6.418 -11.531 1 97.06 80 ILE A O 1
ATOM 607 N N . GLN A 1 81 ? 14.008 -8.25 -10.648 1 96.75 81 GLN A N 1
ATOM 608 C CA . GLN A 1 81 ? 15.18 -8.539 -9.82 1 96.75 81 GLN A CA 1
ATOM 609 C C . GLN A 1 81 ? 15.867 -9.82 -10.273 1 96.75 81 GLN A C 1
ATOM 611 O O . GLN A 1 81 ? 15.25 -10.883 -10.312 1 96.75 81 GLN A O 1
ATOM 616 N N . TRP A 1 82 ? 17.109 -9.703 -10.57 1 96.81 82 TRP A N 1
ATOM 617 C CA . TRP A 1 82 ? 17.906 -10.828 -11.039 1 96.81 82 TRP A CA 1
ATOM 618 C C . TRP A 1 82 ? 18.953 -11.227 -9.992 1 96.81 82 TRP A C 1
ATOM 620 O O . TRP A 1 82 ? 19.672 -10.375 -9.477 1 96.81 82 TRP A O 1
ATOM 630 N N . THR A 1 83 ? 19 -12.484 -9.703 1 96.56 83 THR A N 1
ATOM 631 C CA . THR A 1 83 ? 20 -13.062 -8.812 1 96.56 83 THR A CA 1
ATOM 632 C C . THR A 1 83 ? 20.734 -14.219 -9.5 1 96.56 83 THR A C 1
ATOM 634 O O . THR A 1 83 ? 20.172 -15.305 -9.664 1 96.56 83 THR A O 1
ATOM 637 N N . PRO A 1 84 ? 21.922 -13.992 -9.859 1 96.12 84 PRO A N 1
ATOM 638 C CA . PRO A 1 84 ? 22.672 -15.047 -10.539 1 96.12 84 PRO A CA 1
ATOM 639 C C . PRO A 1 84 ? 23.031 -16.219 -9.609 1 96.12 84 PRO A C 1
ATOM 641 O O . PRO A 1 84 ? 23.172 -16.016 -8.398 1 96.12 84 PRO A O 1
ATOM 644 N N . ALA A 1 85 ? 23.047 -17.406 -10.188 1 94.69 85 ALA A N 1
ATOM 645 C CA . ALA A 1 85 ? 23.531 -18.562 -9.438 1 94.69 85 ALA A CA 1
ATOM 646 C C . ALA A 1 85 ? 25.031 -18.438 -9.141 1 94.69 85 ALA A C 1
ATOM 648 O O . ALA A 1 85 ?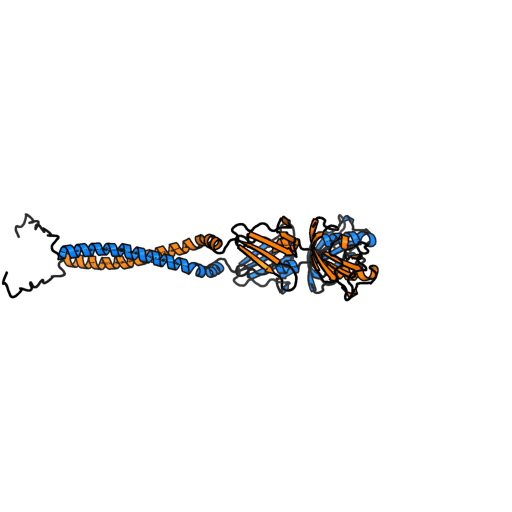 25.766 -17.812 -9.906 1 94.69 85 ALA A O 1
ATOM 649 N N . ALA A 1 86 ? 25.328 -19.031 -8.008 1 88.25 86 ALA A N 1
ATOM 650 C CA . ALA A 1 86 ? 26.734 -18.969 -7.637 1 88.25 86 ALA A CA 1
ATOM 651 C C . ALA A 1 86 ? 27.625 -19.578 -8.711 1 88.25 86 ALA A C 1
ATOM 653 O O . ALA A 1 86 ? 27.406 -20.719 -9.125 1 88.25 86 ALA A O 1
ATOM 654 N N . GLY A 1 87 ? 28.594 -18.844 -9.125 1 82.75 87 GLY A N 1
ATOM 655 C CA . GLY A 1 87 ? 29.594 -19.344 -10.047 1 82.75 87 GLY A CA 1
ATOM 656 C C . GLY A 1 87 ? 29.094 -19.453 -11.477 1 82.75 87 GLY A C 1
ATOM 657 O O . GLY A 1 87 ? 29.734 -20.062 -12.32 1 82.75 87 GLY A O 1
ATOM 658 N N . SER A 1 88 ? 27.891 -19.047 -11.711 1 84.12 88 SER A N 1
ATOM 659 C CA . SER A 1 88 ? 27.375 -19.094 -13.078 1 84.12 88 SER A CA 1
ATOM 660 C C . SER A 1 88 ? 26.922 -17.719 -13.547 1 84.12 88 SER A C 1
ATOM 662 O O . SER A 1 88 ? 26.422 -16.922 -12.75 1 84.12 88 SER A O 1
ATOM 664 N N . SER A 1 89 ? 27.234 -17.5 -14.836 1 84.75 89 SER A N 1
ATOM 665 C CA . SER A 1 89 ? 26.797 -16.234 -15.406 1 84.75 89 SER A CA 1
ATOM 666 C C . SER A 1 89 ? 25.547 -16.422 -16.281 1 84.75 89 SER A C 1
ATOM 668 O O . SER A 1 89 ? 24.938 -15.438 -16.703 1 84.75 89 SER A O 1
ATOM 670 N N . ASN A 1 90 ? 25.188 -17.625 -16.453 1 94.06 90 ASN A N 1
ATOM 671 C CA . ASN A 1 90 ? 24.078 -17.844 -17.375 1 94.06 90 ASN A CA 1
ATOM 672 C C . ASN A 1 90 ? 22.906 -18.531 -16.703 1 94.06 90 ASN A C 1
ATOM 674 O O . ASN A 1 90 ? 22 -19.047 -17.375 1 94.06 90 ASN A O 1
ATOM 678 N N . ALA A 1 91 ? 23.031 -18.672 -15.422 1 96.62 91 ALA A N 1
ATOM 679 C CA . ALA A 1 91 ? 21.953 -19.234 -14.625 1 96.62 91 ALA A CA 1
ATOM 680 C C . ALA A 1 91 ? 21.594 -18.328 -13.453 1 96.62 91 ALA A C 1
ATOM 682 O O . ALA A 1 91 ? 22.453 -17.609 -12.938 1 96.62 91 ALA A O 1
ATOM 683 N N . GLY A 1 92 ? 20.328 -18.297 -13.125 1 97.5 92 GLY A N 1
ATOM 684 C CA . GLY A 1 92 ? 19.891 -17.469 -12.008 1 97.5 92 GLY A CA 1
ATOM 685 C C . GLY A 1 92 ? 18.391 -17.469 -11.828 1 97.5 92 GLY A C 1
ATOM 686 O O . GLY A 1 92 ? 17.688 -18.281 -12.43 1 97.5 92 GLY A O 1
ATOM 687 N N . VAL A 1 93 ? 17.953 -16.656 -10.953 1 97.88 93 VAL A N 1
ATOM 688 C CA . VAL A 1 93 ? 16.531 -16.5 -10.648 1 97.88 93 VAL A CA 1
ATOM 689 C C . VAL A 1 93 ? 16.078 -15.086 -11.016 1 97.88 93 VAL A C 1
ATOM 691 O O . VAL A 1 93 ? 16.766 -14.109 -10.695 1 97.88 93 VAL A O 1
ATOM 694 N N . MET A 1 94 ? 15.023 -15.047 -11.703 1 97.5 94 MET A N 1
ATOM 695 C CA . MET A 1 94 ? 14.422 -13.766 -12.07 1 97.5 94 MET A CA 1
ATOM 696 C C . MET A 1 94 ? 13.078 -13.578 -11.367 1 97.5 94 MET A C 1
ATOM 698 O O . MET A 1 94 ? 12.18 -14.406 -11.492 1 97.5 94 MET A O 1
ATOM 702 N N . GLU A 1 95 ? 12.969 -12.555 -10.656 1 97.25 95 GLU A N 1
ATOM 703 C CA . GLU A 1 95 ? 11.719 -12.219 -9.977 1 97.25 95 GLU A CA 1
ATOM 704 C C . GLU A 1 95 ? 11.086 -10.969 -10.57 1 97.25 95 GLU A C 1
ATOM 706 O O . GLU A 1 95 ? 11.758 -9.945 -10.75 1 97.25 95 GLU A O 1
ATOM 711 N N . MET A 1 96 ? 9.852 -11.141 -10.875 1 96.44 96 MET A N 1
ATOM 712 C CA . MET A 1 96 ? 9.086 -9.977 -11.305 1 96.44 96 MET A CA 1
ATOM 713 C C . MET A 1 96 ? 8.211 -9.453 -10.172 1 96.44 96 MET A C 1
ATOM 715 O O . MET A 1 96 ? 7.387 -10.188 -9.625 1 96.44 96 MET A O 1
ATOM 719 N N . ILE A 1 97 ? 8.398 -8.219 -9.883 1 95.06 97 ILE A N 1
ATOM 720 C CA . ILE A 1 97 ? 7.75 -7.641 -8.711 1 95.06 97 ILE A CA 1
ATOM 721 C C . ILE A 1 97 ? 6.676 -6.648 -9.156 1 95.06 97 ILE A C 1
ATOM 723 O O . ILE A 1 97 ? 6.918 -5.805 -10.016 1 95.06 97 ILE A O 1
ATOM 727 N N . ASN A 1 98 ? 5.484 -6.789 -8.516 1 92.19 98 ASN A N 1
ATOM 728 C CA . ASN A 1 98 ? 4.391 -5.852 -8.75 1 92.19 98 ASN A CA 1
ATOM 729 C C . ASN A 1 98 ? 4.668 -4.496 -8.109 1 92.19 98 ASN A C 1
ATOM 731 O O . ASN A 1 98 ? 4.879 -4.402 -6.902 1 92.19 98 ASN A O 1
ATOM 735 N N . ILE A 1 99 ? 4.68 -3.473 -8.883 1 90.06 99 ILE A N 1
ATOM 736 C CA . ILE A 1 99 ? 5.008 -2.178 -8.297 1 90.06 99 ILE A CA 1
ATOM 737 C C . ILE A 1 99 ? 3.855 -1.201 -8.531 1 90.06 99 ILE A C 1
ATOM 739 O O . ILE A 1 99 ? 3.877 -0.076 -8.023 1 90.06 99 ILE A O 1
ATOM 743 N N . ASP A 1 100 ? 2.889 -1.639 -9.188 1 83.5 100 ASP A N 1
ATOM 744 C CA . ASP A 1 100 ? 1.787 -0.758 -9.562 1 83.5 100 ASP A CA 1
ATOM 745 C C . ASP A 1 100 ? 1.016 -0.291 -8.328 1 83.5 100 ASP A C 1
ATOM 747 O O . ASP A 1 100 ? 0.845 0.912 -8.117 1 83.5 100 ASP A O 1
ATOM 751 N N . LEU A 1 101 ? 0.658 -1.242 -7.551 1 79.19 101 LEU A N 1
ATOM 752 C CA . LEU A 1 101 ? -0.106 -0.914 -6.352 1 79.19 101 LEU A CA 1
ATOM 753 C C . LEU A 1 101 ? 0.729 -0.079 -5.387 1 79.19 101 LEU A C 1
ATOM 755 O O . LEU A 1 101 ? 0.243 0.912 -4.836 1 79.19 101 LEU A O 1
ATOM 759 N N . LEU A 1 102 ? 1.904 -0.449 -5.23 1 80.12 102 LEU A N 1
ATOM 760 C CA . LEU A 1 102 ? 2.791 0.269 -4.32 1 80.12 102 LEU A CA 1
ATOM 761 C C . LEU A 1 102 ? 2.998 1.706 -4.785 1 80.12 102 LEU A C 1
ATOM 763 O O . LEU A 1 102 ? 3.014 2.631 -3.969 1 80.12 102 LEU A O 1
ATOM 767 N N . THR A 1 103 ? 3.123 1.848 -6.023 1 81.25 103 THR A N 1
ATOM 768 C CA . THR A 1 103 ? 3.309 3.18 -6.586 1 81.25 103 THR A CA 1
ATOM 769 C C . THR A 1 103 ? 2.062 4.035 -6.371 1 81.25 103 THR A C 1
ATOM 771 O O . THR A 1 103 ? 2.164 5.211 -6.02 1 81.25 103 THR A O 1
ATOM 774 N N . ALA A 1 104 ? 0.958 3.418 -6.523 1 78.62 104 ALA A N 1
ATOM 775 C CA . ALA A 1 104 ? -0.302 4.141 -6.367 1 78.62 104 ALA A CA 1
ATOM 776 C C . ALA A 1 104 ? -0.499 4.59 -4.922 1 78.62 104 ALA A C 1
ATOM 778 O O . ALA A 1 104 ? -1.067 5.656 -4.668 1 78.62 104 ALA A O 1
ATOM 779 N N . MET A 1 105 ? 0.044 3.857 -4.078 1 79.62 105 MET A N 1
ATOM 780 C CA . MET A 1 105 ? -0.18 4.156 -2.666 1 79.62 105 MET A CA 1
ATOM 781 C C . MET A 1 105 ? 0.928 5.047 -2.117 1 79.62 105 MET A C 1
ATOM 783 O O . MET A 1 105 ? 0.657 6.004 -1.39 1 79.62 105 MET A O 1
ATOM 787 N N . LEU A 1 106 ? 2.1 4.781 -2.568 1 79.56 106 LEU A N 1
ATOM 788 C CA . LEU A 1 106 ? 3.242 5.449 -1.953 1 79.56 106 LEU A CA 1
ATOM 789 C C . LEU A 1 106 ? 3.586 6.734 -2.697 1 79.56 106 LEU A C 1
ATOM 791 O O . LEU A 1 106 ? 4.066 7.695 -2.094 1 79.56 106 LEU A O 1
ATOM 795 N N . LEU A 1 107 ? 3.324 6.715 -3.961 1 80.62 107 LEU A N 1
ATOM 796 C CA . LEU A 1 107 ? 3.771 7.852 -4.758 1 80.62 107 LEU A CA 1
ATOM 797 C C . LEU A 1 107 ? 2.641 8.859 -4.953 1 80.62 107 LEU A C 1
ATOM 799 O O . LEU A 1 107 ? 2.809 9.852 -5.656 1 80.62 107 LEU A O 1
ATOM 803 N N . GLU A 1 108 ? 1.526 8.57 -4.328 1 81.69 108 GLU A N 1
ATOM 804 C CA . GLU A 1 108 ? 0.439 9.547 -4.398 1 81.69 108 GLU A CA 1
ATOM 805 C C . GLU A 1 108 ? 0.819 10.852 -3.703 1 81.69 108 GLU A C 1
ATOM 807 O O . GLU A 1 108 ? 1.214 10.844 -2.535 1 81.69 108 GLU A O 1
ATOM 812 N N . PRO A 1 109 ? 0.606 11.953 -4.445 1 80.44 109 PRO A N 1
ATOM 813 C CA . PRO A 1 109 ? 1.027 13.227 -3.867 1 80.44 109 PRO A CA 1
ATOM 814 C C . PRO A 1 109 ? 0.203 13.625 -2.643 1 80.44 109 PRO A C 1
ATOM 816 O O . PRO A 1 109 ? -1.025 13.508 -2.656 1 80.44 109 PRO A O 1
ATOM 819 N N . GLN A 1 110 ? 0.877 14 -1.571 1 81.5 110 GLN A N 1
ATOM 820 C CA . GLN A 1 110 ? 0.251 14.555 -0.374 1 81.5 110 GLN A CA 1
ATOM 821 C C . GLN A 1 110 ? 0.304 16.078 -0.376 1 81.5 110 GLN A C 1
ATOM 823 O O . GLN A 1 110 ? 1.185 16.672 0.247 1 81.5 110 GLN A O 1
ATOM 828 N N . LEU A 1 111 ? -0.681 16.562 -0.924 1 80.44 111 LEU A N 1
ATOM 829 C CA . LEU A 1 111 ? -0.704 18.016 -1.059 1 80.44 111 LEU A CA 1
ATOM 830 C C . LEU A 1 111 ? -0.937 18.688 0.293 1 80.44 111 LEU A C 1
ATOM 832 O O . LEU A 1 111 ? -1.663 18.156 1.136 1 80.44 111 LEU A O 1
ATOM 836 N N . PRO A 1 112 ? -0.304 19.859 0.44 1 80.69 112 PRO A N 1
ATOM 837 C CA . PRO A 1 112 ? 0.545 20.625 -0.473 1 80.69 112 PRO A CA 1
ATOM 838 C C . PRO A 1 112 ? 2.031 20.328 -0.287 1 80.69 112 PRO A C 1
ATOM 840 O O . PRO A 1 112 ? 2.871 20.906 -0.987 1 80.69 112 PRO A O 1
ATOM 843 N N . GLN A 1 113 ? 2.359 19.469 0.581 1 81.56 113 GLN A N 1
ATOM 844 C CA . GLN A 1 113 ? 3.756 19.234 0.937 1 81.56 113 GLN A CA 1
ATOM 845 C C . GLN A 1 113 ? 4.504 18.547 -0.197 1 81.56 113 GLN A C 1
ATOM 847 O O . GLN A 1 113 ? 5.656 18.875 -0.482 1 81.56 113 GLN A O 1
ATOM 852 N N . ILE A 1 114 ? 3.838 17.672 -0.816 1 84.31 114 ILE A N 1
ATOM 853 C CA . ILE A 1 114 ? 4.434 16.891 -1.895 1 84.31 114 ILE A CA 1
ATOM 854 C C . ILE A 1 114 ? 3.604 17.047 -3.166 1 84.31 114 ILE A C 1
ATOM 856 O O . ILE A 1 114 ? 2.432 16.672 -3.203 1 84.31 114 ILE A O 1
ATOM 860 N N . SER A 1 115 ? 4.262 17.578 -4.121 1 84.12 115 SER A N 1
ATOM 861 C CA . SER A 1 115 ? 3.559 17.812 -5.379 1 84.12 115 SER A CA 1
ATOM 862 C C . SER A 1 115 ? 3.693 16.609 -6.309 1 84.12 115 SER A C 1
ATOM 864 O O . SER A 1 115 ? 2.814 16.344 -7.133 1 84.12 115 SER A O 1
ATOM 866 N N . SER A 1 116 ? 4.844 15.961 -6.203 1 85.44 116 SER A N 1
ATOM 867 C CA . SER A 1 116 ? 5.039 14.773 -7.02 1 85.44 116 SER A CA 1
ATOM 868 C C . SER A 1 116 ? 6.117 13.867 -6.43 1 85.44 116 SER A C 1
ATOM 870 O O . SER A 1 116 ? 6.984 14.328 -5.684 1 85.44 116 SER A O 1
ATOM 872 N N . ALA A 1 117 ? 5.98 12.664 -6.684 1 88.75 117 ALA A N 1
ATOM 873 C CA . ALA A 1 117 ? 6.945 11.656 -6.25 1 88.75 117 ALA A CA 1
ATOM 874 C C . ALA A 1 117 ? 7.227 10.656 -7.367 1 88.75 117 ALA A C 1
ATOM 876 O O . ALA A 1 117 ? 6.363 10.391 -8.211 1 88.75 117 ALA A O 1
ATOM 877 N N . SER A 1 118 ? 8.445 10.203 -7.43 1 91.06 118 SER A N 1
ATOM 878 C CA . SER A 1 118 ? 8.805 9.219 -8.453 1 91.06 118 SER A CA 1
ATOM 879 C C . SER A 1 118 ? 9.836 8.227 -7.918 1 91.06 118 SER A C 1
ATOM 881 O O . SER A 1 118 ? 10.547 8.516 -6.957 1 91.06 118 SER A O 1
ATOM 883 N N . LEU A 1 119 ? 9.828 7.105 -8.469 1 93 119 LEU A N 1
ATOM 884 C CA . LEU A 1 119 ? 10.812 6.055 -8.203 1 93 119 LEU A CA 1
ATOM 885 C C . LEU A 1 119 ? 11.789 5.918 -9.359 1 93 119 LEU A C 1
ATOM 887 O O . LEU A 1 119 ? 11.375 5.805 -10.516 1 93 119 LEU A O 1
ATOM 891 N N . THR A 1 120 ? 13.039 5.961 -9.023 1 93.31 120 THR A N 1
ATOM 892 C CA . THR A 1 120 ? 14.07 5.844 -10.047 1 93.31 120 THR A CA 1
ATOM 893 C C . THR A 1 120 ? 14.914 4.598 -9.82 1 93.31 120 THR A C 1
ATOM 895 O O . THR A 1 120 ? 15.414 4.363 -8.719 1 93.31 120 THR A O 1
ATOM 898 N N . VAL A 1 121 ? 15.008 3.844 -10.844 1 94.44 121 VAL A N 1
ATOM 899 C CA . VAL A 1 121 ? 15.898 2.688 -10.883 1 94.44 121 VAL A CA 1
ATOM 900 C C . VAL A 1 121 ? 16.797 2.764 -12.117 1 94.44 121 VAL A C 1
ATOM 902 O O . VAL A 1 121 ? 16.297 2.707 -13.25 1 94.44 121 VAL A O 1
ATOM 905 N N . ASP A 1 122 ? 18.078 2.838 -11.828 1 92.19 122 ASP A N 1
ATOM 906 C CA . ASP A 1 122 ? 19.031 3.053 -12.906 1 92.19 122 ASP A CA 1
ATOM 907 C C . ASP A 1 122 ? 18.656 4.289 -13.727 1 92.19 122 ASP A C 1
ATOM 909 O O . ASP A 1 122 ? 18.609 5.398 -13.195 1 92.19 122 ASP A O 1
ATOM 913 N N . LYS A 1 123 ? 18.172 4.195 -15 1 89.38 123 LYS A N 1
ATOM 914 C CA . LYS A 1 123 ? 17.906 5.348 -15.859 1 89.38 123 LYS A CA 1
ATOM 915 C C . LYS A 1 123 ? 16.422 5.5 -16.141 1 89.38 123 LYS A C 1
ATOM 917 O O . LYS A 1 123 ? 16.016 6.363 -16.922 1 89.38 123 LYS A O 1
ATOM 922 N N . ARG A 1 124 ? 15.688 4.738 -15.461 1 92.94 124 ARG A N 1
ATOM 923 C CA . ARG A 1 124 ? 14.242 4.785 -15.688 1 92.94 124 ARG A CA 1
ATOM 924 C C . ARG A 1 124 ? 13.508 5.297 -14.453 1 92.94 124 ARG A C 1
ATOM 926 O O . ARG A 1 124 ? 13.984 5.125 -13.328 1 92.94 124 ARG A O 1
ATOM 933 N N . HIS A 1 125 ? 12.312 5.867 -14.766 1 92 125 HIS A N 1
ATOM 934 C CA . HIS A 1 125 ? 11.562 6.504 -13.688 1 92 125 HIS A CA 1
ATOM 935 C C . HIS A 1 125 ? 10.094 6.113 -13.742 1 92 125 HIS A C 1
ATOM 937 O O . HIS A 1 125 ? 9.516 5.996 -14.82 1 92 125 HIS A O 1
ATOM 943 N N . LEU A 1 126 ? 9.625 5.891 -12.602 1 93 126 LEU A N 1
ATOM 944 C CA . LEU A 1 126 ? 8.195 5.637 -12.484 1 93 126 LEU A CA 1
ATOM 945 C C . LEU A 1 126 ? 7.496 6.789 -11.766 1 93 126 LEU A C 1
ATOM 947 O O . LEU A 1 126 ? 7.805 7.086 -10.609 1 93 126 LEU A O 1
ATOM 951 N N . LEU A 1 127 ? 6.574 7.336 -12.477 1 88.19 127 LEU A N 1
ATOM 952 C CA . LEU A 1 127 ? 5.844 8.484 -11.953 1 88.19 127 LEU A CA 1
ATOM 953 C C . LEU A 1 127 ? 4.391 8.125 -11.672 1 88.19 127 LEU A C 1
ATOM 955 O O . LEU A 1 127 ? 3.779 7.359 -12.422 1 88.19 127 LEU A O 1
ATOM 959 N N . TYR A 1 128 ? 3.975 8.703 -10.562 1 83.5 128 TYR A N 1
ATOM 960 C CA . TYR A 1 128 ? 2.561 8.508 -10.266 1 83.5 128 TYR A CA 1
ATOM 961 C C . TYR A 1 128 ? 1.688 9.047 -11.391 1 83.5 128 TYR A C 1
ATOM 963 O O . TYR A 1 128 ? 1.86 10.188 -11.828 1 83.5 128 TYR A O 1
ATOM 971 N N . GLY A 1 129 ? 0.78 8.227 -11.82 1 77.62 129 GLY A N 1
ATOM 972 C CA . GLY A 1 129 ? -0.174 8.633 -12.844 1 77.62 129 GLY A CA 1
ATOM 973 C C . GLY A 1 129 ? 0.396 8.586 -14.25 1 77.62 129 GLY A C 1
ATOM 974 O O . GLY A 1 129 ? -0.353 8.508 -15.227 1 77.62 129 GLY A O 1
ATOM 975 N N . ASN A 1 130 ? 1.666 8.711 -14.5 1 81.38 130 ASN A N 1
ATOM 976 C CA . ASN A 1 130 ? 2.264 8.766 -15.836 1 81.38 130 ASN A CA 1
ATOM 977 C C . ASN A 1 130 ? 2.932 7.449 -16.203 1 81.38 130 ASN A C 1
ATOM 979 O O . ASN A 1 130 ? 3.275 7.23 -17.375 1 81.38 130 ASN A O 1
ATOM 983 N N . GLY A 1 131 ? 3.15 6.66 -15.297 1 85.38 131 GLY A N 1
ATOM 984 C CA . GLY A 1 131 ? 3.799 5.391 -15.578 1 85.38 131 GLY A CA 1
ATOM 985 C C . GLY A 1 131 ? 5.301 5.516 -15.758 1 85.38 131 GLY A C 1
ATOM 986 O O . GLY A 1 131 ? 5.949 6.305 -15.07 1 85.38 131 GLY A O 1
ATOM 987 N N . LEU A 1 132 ? 5.844 4.676 -16.609 1 89.06 132 LEU A N 1
ATOM 988 C CA . LEU A 1 132 ? 7.285 4.609 -16.812 1 89.06 132 LEU A CA 1
ATOM 989 C C . LEU A 1 132 ? 7.746 5.691 -17.781 1 89.06 132 LEU A C 1
ATOM 991 O O . LEU A 1 132 ? 7.203 5.82 -18.891 1 89.06 132 LEU A O 1
ATOM 995 N N . VAL A 1 133 ? 8.703 6.469 -17.312 1 87 133 VAL A N 1
ATOM 996 C CA . VAL A 1 133 ? 9.219 7.547 -18.156 1 87 133 VAL A CA 1
ATOM 997 C C . VAL A 1 133 ? 10.742 7.504 -18.172 1 87 133 VAL A C 1
ATOM 999 O O . VAL A 1 133 ? 11.367 7 -17.234 1 87 133 VAL A O 1
ATOM 1002 N N . ASP A 1 134 ? 11.289 8.016 -19.188 1 86.38 134 ASP A N 1
ATOM 1003 C CA . ASP A 1 134 ? 12.734 7.984 -19.344 1 86.38 134 ASP A CA 1
ATOM 1004 C C . ASP A 1 134 ? 13.383 9.234 -18.75 1 86.38 134 ASP A C 1
ATOM 1006 O O . ASP A 1 134 ? 14.594 9.25 -18.5 1 86.38 134 ASP A O 1
ATOM 1010 N N . SER A 1 135 ? 12.57 10.266 -18.547 1 82.69 135 SER A N 1
ATOM 1011 C CA . SER A 1 135 ? 13.094 11.492 -17.969 1 82.69 135 SER A CA 1
ATOM 1012 C C . SER A 1 135 ? 12.102 12.109 -16.984 1 82.69 135 SER A C 1
ATOM 1014 O O . SER A 1 135 ? 10.891 12.016 -17.172 1 82.69 135 SER A O 1
ATOM 1016 N N . LEU A 1 136 ? 12.711 12.602 -15.922 1 80.75 136 LEU A N 1
ATOM 1017 C CA . LEU A 1 136 ? 11.859 13.281 -14.938 1 80.75 136 LEU A CA 1
ATOM 1018 C C . LEU A 1 136 ? 11.617 14.727 -15.344 1 80.75 136 LEU A C 1
ATOM 1020 O O . LEU A 1 136 ? 12.523 15.406 -15.844 1 80.75 136 LEU A O 1
ATOM 1024 N N . PRO A 1 137 ? 10.398 15.047 -15.234 1 72.12 137 PRO A N 1
ATOM 1025 C CA . PRO A 1 137 ? 10.133 16.453 -15.539 1 72.12 137 PRO A CA 1
ATOM 1026 C C . PRO A 1 137 ? 10.922 17.406 -14.648 1 72.12 137 PRO A C 1
ATOM 1028 O O . PRO A 1 137 ? 11.219 17.078 -13.492 1 72.12 137 PRO A O 1
ATOM 1031 N N . GLN A 1 138 ? 11.547 18.469 -15.281 1 66 138 GLN A N 1
ATOM 1032 C CA . GLN A 1 138 ? 12.281 19.5 -14.539 1 66 138 GLN A CA 1
ATOM 1033 C C . GLN A 1 138 ? 11.398 20.141 -13.477 1 66 138 GLN A C 1
ATOM 1035 O O . GLN A 1 138 ? 10.258 20.516 -13.75 1 66 138 GLN A O 1
ATOM 1040 N N . PRO A 1 139 ? 11.883 19.938 -12.203 1 61.5 139 PRO A N 1
ATOM 1041 C CA . PRO A 1 139 ? 11.102 20.516 -11.109 1 61.5 139 PRO A CA 1
ATOM 1042 C C . PRO A 1 139 ? 10.789 21.984 -11.32 1 61.5 139 PRO A C 1
ATOM 1044 O O . PRO A 1 139 ? 11.656 22.75 -11.773 1 61.5 139 PRO A O 1
ATOM 1047 N N . GLU A 1 140 ? 9.625 22.375 -11.703 1 62.84 140 GLU A N 1
ATOM 1048 C CA . GLU A 1 140 ? 9.359 23.797 -11.578 1 62.84 140 GLU A CA 1
ATOM 1049 C C . GLU A 1 140 ? 9.891 24.359 -10.266 1 62.84 140 GLU A C 1
ATOM 1051 O O . GLU A 1 140 ? 10.516 23.625 -9.484 1 62.84 140 GLU A O 1
ATOM 1056 N N . ASP A 1 141 ? 9.594 25.594 -9.859 1 62.88 141 ASP A N 1
ATOM 1057 C CA . ASP A 1 141 ? 9.961 26.328 -8.648 1 62.88 141 ASP A CA 1
ATOM 1058 C C . ASP A 1 141 ? 9.844 25.453 -7.41 1 62.88 141 ASP A C 1
ATOM 1060 O O . ASP A 1 141 ? 9.648 25.953 -6.301 1 62.88 141 ASP A O 1
ATOM 1064 N N . ASN A 1 142 ? 10.109 24.094 -7.641 1 72 142 ASN A N 1
ATOM 1065 C CA . ASN A 1 142 ? 9.914 23.156 -6.535 1 72 142 ASN A CA 1
ATOM 1066 C C . ASN A 1 142 ? 11.242 22.594 -6.043 1 72 142 ASN A C 1
ATOM 1068 O O . ASN A 1 142 ? 12.25 22.641 -6.754 1 72 142 ASN A O 1
ATOM 1072 N N . GLU A 1 143 ? 11.328 22.438 -4.727 1 83.19 143 GLU A N 1
ATOM 1073 C CA . GLU A 1 143 ? 12.461 21.75 -4.125 1 83.19 143 GLU A CA 1
ATOM 1074 C C . GLU A 1 143 ? 12.367 20.234 -4.336 1 83.19 143 GLU A C 1
ATOM 1076 O O . GLU A 1 143 ? 11.289 19.656 -4.223 1 83.19 143 GLU A O 1
ATOM 1081 N N . ASN A 1 144 ? 13.516 19.719 -4.773 1 85.06 144 ASN A N 1
ATOM 1082 C CA . ASN A 1 144 ? 13.602 18.297 -5.02 1 85.06 144 ASN A CA 1
ATOM 1083 C C . ASN A 1 144 ? 14.375 17.578 -3.92 1 85.06 144 ASN A C 1
ATOM 1085 O O . ASN A 1 144 ? 15.477 18 -3.555 1 85.06 144 ASN A O 1
ATOM 1089 N N . TYR A 1 145 ? 13.727 16.656 -3.373 1 86.25 145 TYR A N 1
ATOM 1090 C CA . TYR A 1 145 ? 14.383 15.812 -2.387 1 86.25 145 TYR A CA 1
ATOM 1091 C C . TYR A 1 145 ? 14.547 14.391 -2.912 1 86.25 145 TYR A C 1
ATOM 1093 O O . TYR A 1 145 ? 13.617 13.828 -3.496 1 86.25 145 TYR A O 1
ATOM 1101 N N . GLN A 1 146 ? 15.797 13.867 -2.773 1 89.94 146 GLN A N 1
ATOM 1102 C CA . GLN A 1 146 ? 16.062 12.508 -3.234 1 89.94 146 GLN A CA 1
ATOM 1103 C C . GLN A 1 146 ? 16.594 11.641 -2.1 1 89.94 146 GLN A C 1
ATOM 1105 O O . GLN A 1 146 ? 17.453 12.078 -1.324 1 89.94 146 GLN A O 1
ATOM 1110 N N . VAL A 1 147 ? 16 10.5 -1.966 1 89.94 147 VAL A N 1
ATOM 1111 C CA . VAL A 1 147 ? 16.469 9.539 -0.977 1 89.94 147 VAL A CA 1
ATOM 1112 C C . VAL A 1 147 ? 16.797 8.211 -1.658 1 89.94 147 VAL A C 1
ATOM 1114 O O . VAL A 1 147 ? 15.945 7.645 -2.361 1 89.94 147 VAL A O 1
ATOM 1117 N N . SER A 1 148 ? 17.922 7.723 -1.435 1 91.38 148 SER A N 1
ATOM 1118 C CA . SER A 1 148 ? 18.344 6.469 -2.051 1 91.38 148 SER A CA 1
ATOM 1119 C C . SER A 1 148 ? 18.375 5.336 -1.035 1 91.38 148 SER A C 1
ATOM 1121 O O . SER A 1 148 ? 18.719 5.543 0.129 1 91.38 148 SER A O 1
ATOM 1123 N N . SER A 1 149 ? 17.969 4.195 -1.494 1 90.44 149 SER A N 1
ATOM 1124 C CA . SER A 1 149 ? 18.062 3.012 -0.647 1 90.44 149 SER A CA 1
ATOM 1125 C C . SER A 1 149 ? 19.516 2.582 -0.448 1 90.44 149 SER A C 1
ATOM 1127 O O . SER A 1 149 ? 20.328 2.691 -1.365 1 90.44 149 SER A O 1
ATOM 1129 N N . GLN A 1 150 ? 19.844 2.109 0.751 1 88.69 150 GLN A N 1
ATOM 1130 C CA . GLN A 1 150 ? 21.188 1.622 1.048 1 88.69 150 GLN A CA 1
ATOM 1131 C C . GLN A 1 150 ? 21.344 0.157 0.648 1 88.69 150 GLN A C 1
ATOM 1133 O O . GLN A 1 150 ? 22.469 -0.329 0.472 1 88.69 150 GLN A O 1
ATOM 1138 N N . ARG A 1 151 ? 20.281 -0.472 0.454 1 87.38 151 ARG A N 1
ATOM 1139 C CA . ARG A 1 151 ? 20.312 -1.914 0.231 1 87.38 151 ARG A CA 1
ATOM 1140 C C . ARG A 1 151 ? 20.094 -2.242 -1.244 1 87.38 151 ARG A C 1
ATOM 1142 O O . ARG A 1 151 ? 20.688 -3.191 -1.764 1 87.38 151 ARG A O 1
ATOM 1149 N N . PHE A 1 152 ? 19.281 -1.5 -1.838 1 90.31 152 PHE A N 1
ATOM 1150 C CA . PHE A 1 152 ? 18.922 -1.754 -3.229 1 90.31 152 PHE A CA 1
ATOM 1151 C C . PHE A 1 152 ? 19.172 -0.519 -4.086 1 90.31 152 PHE A C 1
ATOM 1153 O O . PHE A 1 152 ? 19.109 0.609 -3.594 1 90.31 152 PHE A O 1
ATOM 1160 N N . PRO A 1 153 ? 19.469 -0.738 -5.324 1 92.25 153 PRO A N 1
ATOM 1161 C CA . PRO A 1 153 ? 19.828 0.388 -6.195 1 92.25 153 PRO A CA 1
ATOM 1162 C C . PRO A 1 153 ? 18.594 1.113 -6.738 1 92.25 153 PRO A C 1
ATOM 1164 O O . PRO A 1 153 ? 18.328 1.081 -7.945 1 92.25 153 PRO A O 1
ATOM 1167 N N . PHE A 1 154 ? 17.875 1.742 -5.902 1 93.06 154 PHE A N 1
ATOM 1168 C CA . PHE A 1 154 ? 16.766 2.582 -6.324 1 93.06 154 PHE A CA 1
ATOM 1169 C C . PHE A 1 154 ? 16.734 3.879 -5.527 1 93.06 154 PHE A C 1
ATOM 1171 O O . PHE A 1 154 ? 17.344 3.973 -4.457 1 93.06 154 PHE A O 1
ATOM 1178 N N . THR A 1 155 ? 16.109 4.871 -6.129 1 92.56 155 THR A N 1
ATOM 1179 C CA . THR A 1 155 ? 16.016 6.199 -5.531 1 92.56 155 THR A CA 1
ATOM 1180 C C . THR A 1 155 ? 14.586 6.73 -5.621 1 92.56 155 THR A C 1
ATOM 1182 O O . THR A 1 155 ? 13.914 6.559 -6.641 1 92.56 155 THR A O 1
ATOM 1185 N N . ILE A 1 156 ? 14.188 7.289 -4.555 1 91.88 156 ILE A N 1
ATOM 1186 C CA . ILE A 1 156 ? 12.883 7.945 -4.531 1 91.88 156 ILE A CA 1
ATOM 1187 C C . ILE A 1 156 ? 13.07 9.461 -4.621 1 91.88 156 ILE A C 1
ATOM 1189 O O . ILE A 1 156 ? 13.906 10.031 -3.918 1 91.88 156 ILE A O 1
ATOM 1193 N N . ASN A 1 157 ? 12.328 10.031 -5.527 1 89.75 157 ASN A N 1
ATOM 1194 C CA . ASN A 1 157 ? 12.359 11.477 -5.711 1 89.75 157 ASN A CA 1
ATOM 1195 C C . ASN A 1 157 ? 11.039 12.117 -5.293 1 89.75 157 ASN A C 1
ATOM 1197 O O . ASN A 1 157 ? 9.969 11.656 -5.68 1 89.75 157 ASN A O 1
ATOM 1201 N N . VAL A 1 158 ? 11.172 13.125 -4.5 1 88.81 158 VAL A N 1
ATOM 1202 C CA . VAL A 1 158 ? 9.984 13.844 -4.043 1 88.81 158 VAL A CA 1
ATOM 1203 C C . VAL A 1 158 ? 10.133 15.328 -4.34 1 88.81 158 VAL A C 1
ATOM 1205 O O . VAL A 1 158 ? 11.188 15.922 -4.109 1 88.81 158 VAL A O 1
ATOM 1208 N N . ASN A 1 159 ? 9.078 15.859 -4.879 1 86.94 159 ASN A N 1
ATOM 1209 C CA . ASN A 1 159 ? 9.055 17.281 -5.176 1 86.94 159 ASN A CA 1
ATOM 1210 C C . ASN A 1 159 ? 7.938 18 -4.418 1 86.94 159 ASN A C 1
ATOM 1212 O O . ASN A 1 159 ? 6.848 17.453 -4.246 1 86.94 159 ASN A O 1
ATOM 1216 N N . GLY A 1 160 ? 8.242 19.094 -3.943 1 86.5 160 GLY A N 1
ATOM 1217 C CA . GLY A 1 160 ? 7.258 19.922 -3.248 1 86.5 160 GLY A CA 1
ATOM 1218 C C . GLY A 1 160 ? 7.621 21.391 -3.213 1 86.5 160 GLY A C 1
ATOM 1219 O O . GLY A 1 160 ? 8.719 21.766 -3.623 1 86.5 160 GLY A O 1
ATOM 1220 N N . PRO A 1 161 ? 6.574 22.031 -2.771 1 83.44 161 PRO A N 1
ATOM 1221 C CA . PRO A 1 161 ? 6.887 23.453 -2.646 1 83.44 161 PRO A CA 1
ATOM 1222 C C . PRO A 1 161 ? 7.949 23.734 -1.585 1 83.44 161 PRO A C 1
ATOM 1224 O O . PRO A 1 161 ? 8.125 22.938 -0.66 1 83.44 161 PRO A O 1
ATOM 1227 N N . GLY A 1 162 ? 8.688 24.734 -1.775 1 83.19 162 GLY A N 1
ATOM 1228 C CA . GLY A 1 162 ? 9.695 25.109 -0.796 1 83.19 162 GLY A CA 1
ATOM 1229 C C . GLY A 1 162 ? 9.109 25.5 0.544 1 83.19 162 GLY A C 1
ATOM 1230 O O . GLY A 1 162 ? 7.895 25.703 0.662 1 83.19 162 GLY A O 1
ATOM 1231 N N . ALA A 1 163 ? 9.945 25.438 1.567 1 81.88 163 ALA A N 1
ATOM 1232 C CA . ALA A 1 163 ? 9.531 25.75 2.93 1 81.88 163 ALA A CA 1
ATOM 1233 C C . ALA A 1 163 ? 8.852 27.125 2.992 1 81.88 163 ALA A C 1
ATOM 1235 O O . ALA A 1 163 ? 7.879 27.312 3.723 1 81.88 163 ALA A O 1
ATOM 1236 N N . THR A 1 164 ? 9.367 28.016 2.223 1 81.44 164 THR A N 1
ATOM 1237 C CA . THR A 1 164 ? 8.828 29.359 2.223 1 81.44 164 THR A CA 1
ATOM 1238 C C . THR A 1 164 ? 7.414 29.375 1.651 1 81.44 164 THR A C 1
ATOM 1240 O O . THR A 1 164 ? 6.523 30.031 2.203 1 81.44 164 THR A O 1
ATOM 1243 N N . ALA A 1 165 ? 7.254 28.719 0.632 1 82.06 165 ALA A N 1
ATOM 1244 C CA . ALA A 1 165 ? 5.934 28.656 0.004 1 82.06 165 ALA A CA 1
ATOM 1245 C C . ALA A 1 165 ? 4.918 27.984 0.92 1 82.06 165 ALA A C 1
ATOM 1247 O O . ALA A 1 165 ? 3.766 28.422 1 1 82.06 165 ALA A O 1
ATOM 1248 N N . LEU A 1 166 ? 5.359 27.016 1.605 1 82.5 166 LEU A N 1
ATOM 1249 C CA . LEU A 1 166 ? 4.48 26.328 2.537 1 82.5 166 LEU A CA 1
ATOM 1250 C C . LEU A 1 166 ? 4.109 27.219 3.713 1 82.5 166 LEU A C 1
ATOM 1252 O O . LEU A 1 166 ? 2.961 27.219 4.168 1 82.5 166 LEU A O 1
ATOM 1256 N N . ALA A 1 167 ? 5.078 27.953 4.102 1 78.69 167 ALA A N 1
ATOM 1257 C CA . ALA A 1 167 ? 4.82 28.859 5.211 1 78.69 167 ALA A CA 1
ATOM 1258 C C . ALA A 1 167 ? 3.773 29.906 4.832 1 78.69 167 ALA A C 1
ATOM 1260 O O . ALA A 1 167 ? 2.891 30.234 5.629 1 78.69 167 ALA A O 1
ATOM 1261 N N . TRP A 1 168 ? 3.885 30.328 3.674 1 81.5 168 TRP A N 1
ATOM 1262 C CA . TRP A 1 168 ? 2.936 31.328 3.193 1 81.5 168 TRP A CA 1
ATOM 1263 C C . TRP A 1 168 ? 1.531 30.75 3.094 1 81.5 168 TRP A C 1
ATOM 1265 O O . TRP A 1 168 ? 0.541 31.453 3.305 1 81.5 168 TRP A O 1
ATOM 1275 N N . HIS A 1 169 ? 1.584 29.547 2.889 1 81.81 169 HIS A N 1
ATOM 1276 C CA . HIS A 1 169 ? 0.293 28.875 2.752 1 81.81 169 HIS A CA 1
ATOM 1277 C C . HIS A 1 169 ? -0.394 28.734 4.105 1 81.81 169 HIS A C 1
ATOM 1279 O O . HIS A 1 169 ? -1.622 28.797 4.195 1 81.81 169 HIS A O 1
ATOM 1285 N N . TYR A 1 170 ? 0.346 28.578 5.113 1 79.12 170 TYR A N 1
ATOM 1286 C CA . TYR A 1 170 ? -0.222 28.328 6.43 1 79.12 170 TYR A CA 1
ATOM 1287 C C . TYR A 1 170 ? -0.383 29.625 7.215 1 79.12 170 TYR A C 1
ATOM 1289 O O . TYR A 1 170 ? -1.136 29.672 8.195 1 79.12 170 TYR A O 1
ATOM 1297 N N . LEU A 1 171 ? 0.14 30.625 6.781 1 80.56 171 LEU A N 1
ATOM 1298 C CA . LEU A 1 171 ? 0.182 31.891 7.496 1 80.56 171 LEU A CA 1
ATOM 1299 C C . LEU A 1 171 ? -1.228 32.406 7.777 1 80.56 171 LEU A C 1
ATOM 1301 O O . LEU A 1 171 ? -1.529 32.812 8.898 1 80.56 171 LEU A O 1
ATOM 1305 N N . PRO A 1 172 ? -2.086 32.281 6.828 1 81.25 172 PRO A N 1
ATOM 1306 C CA . PRO A 1 172 ? -3.422 32.844 7.07 1 81.25 172 PRO A CA 1
ATOM 1307 C C . PRO A 1 172 ? -4.164 32.125 8.188 1 81.25 172 PRO A C 1
ATOM 1309 O O . PRO A 1 172 ? -5.051 32.688 8.828 1 81.25 172 PRO A O 1
ATOM 1312 N N . THR A 1 173 ? -3.855 30.953 8.375 1 77.44 173 THR A N 1
ATOM 1313 C CA . THR A 1 173 ? -4.562 30.188 9.398 1 77.44 173 THR A CA 1
ATOM 1314 C C . THR A 1 173 ? -4.199 30.703 10.789 1 77.44 173 THR A C 1
ATOM 1316 O O . THR A 1 173 ? -4.957 30.5 11.742 1 77.44 173 THR A O 1
ATOM 1319 N N . GLN A 1 174 ? -3.199 31.406 10.906 1 78.38 174 GLN A N 1
ATOM 1320 C CA . GLN A 1 174 ? -2.73 31.906 12.195 1 78.38 174 GLN A CA 1
ATOM 1321 C C . GLN A 1 174 ? -3.205 33.344 12.438 1 78.38 174 GLN A C 1
ATOM 1323 O O . GLN A 1 174 ? -3.146 33.844 13.562 1 78.38 174 GLN A O 1
ATOM 1328 N N . LEU A 1 175 ? -3.805 33.875 11.484 1 81.38 175 LEU A N 1
ATOM 1329 C CA . LEU A 1 175 ? -4.145 35.312 11.523 1 81.38 175 LEU A CA 1
ATOM 1330 C C . LEU A 1 175 ? -5.25 35.562 12.539 1 81.38 175 LEU A C 1
ATOM 1332 O O . LEU A 1 175 ? -5.176 36.531 13.305 1 81.38 175 LEU A O 1
ATOM 1336 N N . PRO A 1 176 ? -6.184 34.719 12.609 1 82.75 176 PRO A N 1
ATOM 1337 C CA . PRO A 1 176 ? -7.27 35.031 13.547 1 82.75 176 PRO A CA 1
ATOM 1338 C C . PRO A 1 176 ? -6.785 35.156 14.992 1 82.75 176 PRO A C 1
ATOM 1340 O O . PRO A 1 176 ? -7.152 36.094 15.688 1 82.75 176 PRO A O 1
ATOM 1343 N N . LEU A 1 177 ? -6.031 34.25 15.414 1 82.81 177 LEU A N 1
ATOM 1344 C CA . LEU A 1 177 ? -5.52 34.312 16.781 1 82.81 177 LEU A CA 1
ATOM 1345 C C . LEU A 1 177 ? -4.605 35.531 16.953 1 82.81 177 LEU A C 1
ATOM 1347 O O . LEU A 1 177 ? -4.641 36.188 18 1 82.81 177 LEU A O 1
ATOM 1351 N N . ALA A 1 178 ? -3.828 35.719 16.016 1 85.94 178 ALA A N 1
ATOM 1352 C CA . ALA A 1 178 ? -2.906 36.875 16.062 1 85.94 178 ALA A CA 1
ATOM 1353 C C . ALA A 1 178 ? -3.666 38.188 16.172 1 85.94 178 ALA A C 1
ATOM 1355 O O . ALA A 1 178 ? -3.307 39.062 16.969 1 85.94 178 ALA A O 1
ATOM 1356 N N . VAL A 1 179 ? -4.656 38.312 15.422 1 86.75 179 VAL A N 1
ATOM 1357 C CA . VAL A 1 179 ? -5.457 39.531 15.406 1 86.75 179 VAL A CA 1
ATOM 1358 C C . VAL A 1 179 ? -6.16 39.719 16.75 1 86.75 179 VAL A C 1
ATOM 1360 O O . VAL A 1 179 ? -6.18 40.812 17.312 1 86.75 179 VAL A O 1
ATOM 1363 N N . LEU A 1 180 ? -6.668 38.688 17.203 1 89.44 180 LEU A N 1
ATOM 1364 C CA . LEU A 1 180 ? -7.383 38.719 18.484 1 89.44 180 LEU A CA 1
ATOM 1365 C C . LEU A 1 180 ? -6.445 39.156 19.609 1 89.44 180 LEU A C 1
ATOM 1367 O O . LEU A 1 180 ? -6.785 40 20.422 1 89.44 180 LEU A O 1
ATOM 1371 N N . LEU A 1 181 ? -5.309 38.562 19.609 1 89.44 181 LEU A N 1
ATOM 1372 C CA . LEU A 1 181 ? -4.336 38.906 20.656 1 89.44 181 LEU A CA 1
ATOM 1373 C C . LEU A 1 181 ? -3.824 40.344 20.5 1 89.44 181 LEU A C 1
ATOM 1375 O O . LEU A 1 181 ? -3.576 41.031 21.484 1 89.44 181 LEU A O 1
ATOM 1379 N N . SER A 1 182 ? -3.707 40.719 19.297 1 90.06 182 SER A N 1
ATOM 1380 C CA . SER A 1 182 ? -3.266 42.062 19.016 1 90.06 182 SER A CA 1
ATOM 1381 C C . SER A 1 182 ? -4.309 43.094 19.469 1 90.06 182 SER A C 1
ATOM 1383 O O . SER A 1 182 ? -3.965 44.125 20.031 1 90.06 182 SER A O 1
ATOM 1385 N N . LEU A 1 183 ? -5.512 42.781 19.203 1 90.56 183 LEU A N 1
ATOM 1386 C CA . LEU A 1 183 ? -6.594 43.656 19.625 1 90.56 183 LEU A CA 1
ATOM 1387 C C . LEU A 1 183 ? -6.664 43.75 21.141 1 90.56 183 LEU A C 1
ATOM 1389 O O . LEU A 1 183 ? -6.863 44.844 21.703 1 90.56 183 LEU A O 1
ATOM 1393 N N . LEU A 1 184 ? -6.473 42.656 21.734 1 91.5 184 LEU A N 1
ATOM 1394 C CA . LEU A 1 184 ? -6.48 42.594 23.203 1 91.5 184 LEU A CA 1
ATOM 1395 C C . LEU A 1 184 ? -5.324 43.406 23.781 1 91.5 184 LEU A C 1
ATOM 1397 O O . LEU A 1 184 ? -5.516 44.188 24.703 1 91.5 184 LEU A O 1
ATOM 1401 N N . ALA A 1 185 ? -4.18 43.156 23.203 1 90.38 185 ALA A N 1
ATOM 1402 C CA . ALA A 1 185 ? -2.998 43.875 23.656 1 90.38 185 ALA A CA 1
ATOM 1403 C C . ALA A 1 185 ? -3.152 45.375 23.406 1 90.38 185 ALA A C 1
ATOM 1405 O O . ALA A 1 185 ? -2.779 46.188 24.25 1 90.38 185 ALA A O 1
ATOM 1406 N N . GLY A 1 186 ? -3.607 45.688 22.297 1 86.25 186 GLY A N 1
ATOM 1407 C CA . GLY A 1 186 ? -3.896 47.094 21.984 1 86.25 186 GLY A CA 1
ATOM 1408 C C . GLY A 1 186 ? -4.883 47.719 22.953 1 86.25 186 GLY A C 1
ATOM 1409 O O . GLY A 1 186 ? -4.68 48.844 23.406 1 86.25 186 GLY A O 1
ATOM 1410 N N . TYR A 1 187 ? -5.883 47.031 23.281 1 86.38 187 TYR A N 1
ATOM 1411 C CA . TYR A 1 187 ? -6.902 47.531 24.219 1 86.38 187 TYR A CA 1
ATOM 1412 C C . TYR A 1 187 ? -6.32 47.75 25.609 1 86.38 187 TYR A C 1
ATOM 1414 O O . TYR A 1 187 ? -6.582 48.75 26.25 1 86.38 187 TYR A O 1
ATOM 1422 N N . ILE A 1 188 ? -5.574 46.781 26 1 87.88 188 ILE A N 1
ATOM 1423 C CA . ILE A 1 188 ? -4.938 46.875 27.312 1 87.88 188 ILE A CA 1
ATOM 1424 C C . ILE A 1 188 ? -4.004 48.094 27.359 1 87.88 188 ILE A C 1
ATOM 1426 O O . ILE A 1 188 ? -3.994 48.844 28.328 1 87.88 188 ILE A O 1
ATOM 1430 N N . ALA A 1 189 ? -3.238 48.25 26.344 1 86.75 189 ALA A N 1
ATOM 1431 C CA . ALA A 1 189 ? -2.324 49.375 26.266 1 86.75 189 ALA A CA 1
ATOM 1432 C C . ALA A 1 189 ? -3.092 50.719 26.266 1 86.75 189 ALA A C 1
ATOM 1434 O O . ALA A 1 189 ? -2.68 51.656 26.922 1 86.75 189 ALA A O 1
ATOM 1435 N N . TRP A 1 190 ? -4.211 50.75 25.594 1 82.5 190 TRP A N 1
ATOM 1436 C CA . TRP A 1 190 ? -5.059 51.938 25.547 1 82.5 190 TRP A CA 1
ATOM 1437 C C . TRP A 1 190 ? -5.625 52.25 26.922 1 82.5 190 TRP A C 1
ATOM 1439 O O . TRP A 1 190 ? -5.613 53.406 27.344 1 82.5 190 TRP A O 1
ATOM 1449 N N . LEU A 1 191 ? -5.996 51.281 27.672 1 83.25 191 LEU A N 1
ATOM 1450 C CA . LEU A 1 191 ? -6.543 51.5 29.016 1 83.25 191 LEU A CA 1
ATOM 1451 C C . LEU A 1 191 ? -5.461 51.969 29.984 1 83.25 191 LEU A C 1
ATOM 1453 O O . LEU A 1 191 ? -5.711 52.844 30.812 1 83.25 191 LEU A O 1
ATOM 1457 N N . ALA A 1 192 ? -4.328 51.375 29.797 1 82.5 192 ALA A N 1
ATOM 1458 C CA . ALA A 1 192 ? -3.215 51.688 30.672 1 82.5 192 ALA A CA 1
ATOM 1459 C C . ALA A 1 192 ? -2.756 53.125 30.469 1 82.5 192 ALA A C 1
ATOM 1461 O O . ALA A 1 192 ? -2.369 53.812 31.422 1 82.5 192 ALA A O 1
ATOM 1462 N N . THR A 1 193 ? -2.846 53.562 29.266 1 77.31 193 THR A N 1
ATOM 1463 C CA . THR A 1 193 ? -2.398 54.938 28.969 1 77.31 193 THR A CA 1
ATOM 1464 C C . THR A 1 193 ? -3.498 55.938 29.281 1 77.31 193 THR A C 1
ATOM 1466 O O . THR A 1 193 ? -3.217 57.031 29.75 1 77.31 193 THR A O 1
ATOM 1469 N N . ALA A 1 194 ? -4.715 55.562 29.062 1 72.88 194 ALA A N 1
ATOM 1470 C CA . ALA A 1 194 ? -5.844 56.438 29.375 1 72.88 194 ALA A CA 1
ATOM 1471 C C . ALA A 1 194 ? -5.992 56.625 30.875 1 72.88 194 ALA A C 1
ATOM 1473 O O . ALA A 1 194 ? -6.32 57.719 31.328 1 72.88 194 ALA A O 1
ATOM 1474 N N . TYR A 1 195 ? -5.77 55.594 31.5 1 69.25 195 TYR A N 1
ATOM 1475 C CA . TYR A 1 195 ? -5.824 55.719 32.969 1 69.25 195 TYR A CA 1
ATOM 1476 C C . TYR A 1 195 ? -4.777 56.688 33.469 1 69.25 195 TYR A C 1
ATOM 1478 O O . TYR A 1 195 ? -5.047 57.469 34.406 1 69.25 195 TYR A O 1
ATOM 1486 N N . ARG A 1 196 ? -3.818 56.781 32.75 1 66.75 196 ARG A N 1
ATOM 1487 C CA . ARG A 1 196 ? -2.77 57.719 33.156 1 66.75 196 ARG A CA 1
ATOM 1488 C C . ARG A 1 196 ? -3.162 59.156 32.844 1 66.75 196 ARG A C 1
ATOM 1490 O O . ARG A 1 196 ? -2.801 60.094 33.562 1 66.75 196 ARG A O 1
ATOM 1497 N N . MET A 1 197 ? -3.879 59.219 31.875 1 63.16 197 MET A N 1
ATOM 1498 C CA . MET A 1 197 ? -4.348 60.562 31.484 1 63.16 197 MET A CA 1
ATOM 1499 C C . MET A 1 197 ? -5.438 61.031 32.438 1 63.16 197 MET A C 1
ATOM 1501 O O . MET A 1 197 ? -5.551 62.25 32.688 1 63.16 197 MET A O 1
ATOM 1505 N N . SER A 1 198 ? -6.176 60.094 32.938 1 60.59 198 SER A N 1
ATOM 1506 C CA . SER A 1 198 ? -7.207 60.531 33.875 1 60.59 198 SER A CA 1
ATOM 1507 C C . SER A 1 198 ? -6.59 61.125 35.125 1 60.59 198 SER A C 1
ATOM 1509 O O . SER A 1 198 ? -7.137 62.062 35.719 1 60.59 198 SER A O 1
ATOM 1511 N N . PHE A 1 199 ? -5.461 60.656 35.375 1 58 199 PHE A N 1
ATOM 1512 C CA . PHE A 1 199 ? -4.809 61.25 36.531 1 58 199 PHE A CA 1
ATOM 1513 C C . PHE A 1 199 ? -4.434 62.719 36.25 1 58 199 PHE A C 1
ATOM 1515 O O . PHE A 1 199 ? -4.59 63.562 37.125 1 58 199 PHE A O 1
ATOM 1522 N N . SER A 1 200 ? -4.199 63.031 35.125 1 56.97 200 SER A N 1
ATOM 1523 C CA . SER A 1 200 ? -3.912 64.438 34.75 1 56.97 200 SER A CA 1
ATOM 1524 C C . SER A 1 200 ? -5.176 65.25 34.781 1 56.97 200 SER A C 1
ATOM 1526 O O . SER A 1 200 ? -5.145 66.438 35.188 1 56.97 200 SER A O 1
ATOM 1528 N N . ARG A 1 201 ? -6.234 64.625 34.438 1 59.47 201 ARG A N 1
ATOM 1529 C CA . ARG A 1 201 ? -7.512 65.312 34.469 1 59.47 201 ARG A CA 1
ATOM 1530 C C . ARG A 1 201 ? -7.941 65.562 35.906 1 59.47 201 ARG A C 1
ATOM 1532 O O . ARG A 1 201 ? -8.453 66.688 36.219 1 59.47 201 ARG A O 1
ATOM 1539 N N . GLU A 1 202 ? -7.688 64.562 36.688 1 59.59 202 GLU A N 1
ATOM 1540 C CA . GLU A 1 202 ? -8.047 64.75 38.094 1 59.59 202 GLU A CA 1
ATOM 1541 C C . GLU A 1 202 ? -7.188 65.812 38.75 1 59.59 202 GLU A C 1
ATOM 1543 O O . GLU A 1 202 ? -7.676 66.625 39.562 1 59.59 202 GLU A O 1
ATOM 1548 N N . ILE A 1 203 ? -6.023 65.938 38.25 1 57.34 203 ILE A N 1
ATOM 1549 C CA . ILE A 1 203 ? -5.156 66.938 38.781 1 57.34 203 ILE A CA 1
ATOM 1550 C C . ILE A 1 203 ? -5.609 68.312 38.219 1 57.34 203 ILE A C 1
ATOM 1552 O O . ILE A 1 203 ? -5.66 69.312 38.969 1 57.34 203 ILE A O 1
ATOM 1556 N N . ASN A 1 204 ? -6.09 68.312 37.094 1 56.62 204 ASN A N 1
ATOM 1557 C CA . ASN A 1 204 ? -6.551 69.562 36.5 1 56.62 204 ASN A CA 1
ATOM 1558 C C . ASN A 1 204 ? -7.91 70 37.062 1 56.62 204 ASN A C 1
ATOM 1560 O O . ASN A 1 204 ? -8.156 71.188 37.281 1 56.62 204 ASN A O 1
ATOM 1564 N N . LEU A 1 205 ? -8.625 69.062 37.312 1 59.44 205 LEU A N 1
ATOM 1565 C CA . LEU A 1 205 ? -9.914 69.312 37.969 1 59.44 205 LEU A CA 1
ATOM 1566 C C . LEU A 1 205 ? -9.719 69.75 39.406 1 59.44 205 LEU A C 1
ATOM 1568 O O . LEU A 1 205 ? -10.414 70.625 39.906 1 59.44 205 LEU A O 1
ATOM 1572 N N . GLY A 1 206 ? -8.797 69.125 40.031 1 59.19 206 GLY A N 1
ATOM 1573 C CA . GLY A 1 206 ? -8.445 69.625 41.375 1 59.19 206 GLY A CA 1
ATOM 1574 C C . GLY A 1 206 ? -7.836 71 41.406 1 59.19 206 GLY A C 1
ATOM 1575 O O . GLY A 1 206 ? -8.078 71.75 42.344 1 59.19 206 GLY A O 1
ATOM 1576 N N . LEU A 1 207 ? -7.211 71.312 40.344 1 57.19 207 LEU A N 1
ATOM 1577 C CA . LEU A 1 207 ? -6.668 72.625 40.219 1 57.19 207 LEU A CA 1
ATOM 1578 C C . LEU A 1 207 ? -7.766 73.625 39.906 1 57.19 207 LEU A C 1
ATOM 1580 O O . LEU A 1 207 ? -7.781 74.75 40.406 1 57.19 207 LEU A O 1
ATOM 1584 N N . ALA A 1 208 ? -8.703 73.188 39.219 1 60.44 208 ALA A N 1
ATOM 1585 C CA . ALA A 1 208 ? -9.812 74.062 38.812 1 60.44 208 ALA A CA 1
ATOM 1586 C C . ALA A 1 208 ? -10.805 74.25 39.969 1 60.44 208 ALA A C 1
ATOM 1588 O O . ALA A 1 208 ? -11.461 75.312 40.062 1 60.44 208 ALA A O 1
ATOM 1589 N N . GLN A 1 209 ? -10.82 73.25 40.812 1 59.59 209 GLN A N 1
ATOM 1590 C CA . GLN A 1 209 ? -11.75 73.375 41.938 1 59.59 209 GLN A CA 1
ATOM 1591 C C . GLN A 1 209 ? -11.055 73.875 43.188 1 59.59 209 GLN A C 1
ATOM 1593 O O . GLN A 1 209 ? -11.609 73.875 44.281 1 59.59 209 GLN A O 1
ATOM 1598 N N . HIS A 1 210 ? -9.977 74.562 42.969 1 56.44 210 HIS A N 1
ATOM 1599 C CA . HIS A 1 210 ? -9.211 75.312 44 1 56.44 210 HIS A CA 1
ATOM 1600 C C . HIS A 1 210 ? -8.883 74.375 45.188 1 56.44 210 HIS A C 1
ATOM 1602 O O . HIS A 1 210 ? -8.828 74.812 46.312 1 56.44 210 HIS A O 1
ATOM 1608 N N . GLU A 1 211 ? -9.008 73.25 45.031 1 59.53 211 GLU A N 1
ATOM 1609 C CA . GLU A 1 211 ? -8.688 72.375 46.094 1 59.53 211 GLU A CA 1
ATOM 1610 C C . GLU A 1 211 ? -7.18 72.25 46.312 1 59.53 211 GLU A C 1
ATOM 1612 O O . GLU A 1 211 ? -6.723 71.812 47.375 1 59.53 211 GLU A O 1
ATOM 1617 N N . PHE A 1 212 ? -6.523 72.562 45.406 1 52.53 212 PHE A N 1
ATOM 1618 C CA . PHE A 1 212 ? -5.082 72.75 45.531 1 52.53 212 PHE A CA 1
ATOM 1619 C C . PHE A 1 212 ? -4.719 74.25 45.5 1 52.53 212 PHE A C 1
ATOM 1621 O O . PHE A 1 212 ? -5.062 74.938 44.562 1 52.53 212 PHE A O 1
ATOM 1628 N N . GLU A 1 213 ? -4.605 74.875 46.719 1 44.34 213 GLU A N 1
ATOM 1629 C CA . GLU A 1 213 ? -4.066 76.188 46.812 1 44.34 213 GLU A CA 1
ATOM 1630 C C . GLU A 1 213 ? -2.566 76.25 46.531 1 44.34 213 GLU A C 1
ATOM 1632 O O . GLU A 1 213 ? -1.807 75.5 47.188 1 44.34 213 GLU A O 1
ATOM 1637 N N . LEU A 1 214 ? -2.275 76.25 45.375 1 45.84 214 LEU A N 1
ATOM 1638 C CA . LEU A 1 214 ? -0.856 76.562 45.156 1 45.84 214 LEU A CA 1
ATOM 1639 C C . LEU A 1 214 ? -0.403 77.75 45.938 1 45.84 214 LEU A C 1
ATOM 1641 O O . LEU A 1 214 ? -0.934 78.875 45.719 1 45.84 214 LEU A O 1
ATOM 1645 N N . PHE A 1 215 ? 0.005 77.5 47.156 1 40.41 215 PHE A N 1
ATOM 1646 C CA . PHE A 1 215 ? 0.661 78.562 47.844 1 40.41 215 PHE A CA 1
ATOM 1647 C C . PHE A 1 215 ? 1.956 79 47.156 1 40.41 215 PHE A C 1
ATOM 1649 O O . PHE A 1 215 ? 2.857 78.125 47 1 40.41 215 PHE A O 1
ATOM 1656 N N . CYS A 1 216 ? 1.716 79.5 46 1 37.75 216 CYS A N 1
ATOM 1657 C CA . CYS A 1 216 ? 2.912 80.125 45.438 1 37.75 216 CYS A CA 1
ATOM 1658 C C . CYS A 1 216 ? 3.527 81.125 46.438 1 37.75 216 CYS A C 1
ATOM 1660 O O . CYS A 1 216 ? 2.895 82.125 46.781 1 37.75 216 CYS A O 1
ATOM 1662 N N . GLN A 1 217 ? 4.148 80.625 47.469 1 38.56 217 GLN A N 1
ATOM 1663 C CA . GLN A 1 217 ? 4.977 81.562 48.188 1 38.56 217 GLN A CA 1
ATOM 1664 C C . GLN A 1 217 ? 5.98 82.25 47.281 1 38.56 217 GLN A C 1
ATOM 1666 O O . GLN A 1 217 ? 6.777 81.562 46.594 1 38.56 217 GLN A O 1
ATOM 1671 N N . PRO A 1 218 ? 5.496 83.312 46.656 1 37.09 218 PRO A N 1
ATOM 1672 C CA . PRO A 1 218 ? 6.527 84.125 45.969 1 37.09 218 PRO A CA 1
ATOM 1673 C C . PRO A 1 218 ? 7.895 84 46.625 1 37.09 218 PRO A C 1
ATOM 1675 O O . PRO A 1 218 ? 7.996 84.125 47.844 1 37.09 218 PRO A O 1
ATOM 1678 N N . LEU A 1 219 ? 8.562 83 46.312 1 38.5 219 LEU A N 1
ATOM 1679 C CA . LEU A 1 219 ? 9.938 83.125 46.781 1 38.5 219 LEU A CA 1
ATOM 1680 C C . LEU A 1 219 ? 10.461 84.5 46.5 1 38.5 219 LEU A C 1
ATOM 1682 O O . LEU A 1 219 ? 10.531 84.938 45.344 1 38.5 219 LEU A O 1
ATOM 1686 N N . LEU A 1 220 ? 9.969 85.438 47.281 1 37.28 220 LEU A N 1
ATOM 1687 C CA . LEU A 1 220 ? 10.648 86.75 47.375 1 37.28 220 LEU A CA 1
ATOM 1688 C C . LEU A 1 220 ? 12.156 86.562 47.188 1 37.28 220 LEU A C 1
ATOM 1690 O O . LEU A 1 220 ? 12.781 85.75 47.906 1 37.28 220 LEU A O 1
ATOM 1694 N N . ASN A 1 221 ? 12.547 86.375 45.969 1 39.56 221 ASN A N 1
ATOM 1695 C CA . ASN A 1 221 ? 13.984 86.625 45.938 1 39.56 221 ASN A CA 1
ATOM 1696 C C . ASN A 1 221 ? 14.383 87.75 46.844 1 39.56 221 ASN A C 1
ATOM 1698 O O . ASN A 1 221 ? 13.883 88.875 46.688 1 39.56 221 ASN A O 1
ATOM 1702 N N . ALA A 1 222 ? 14.82 87.375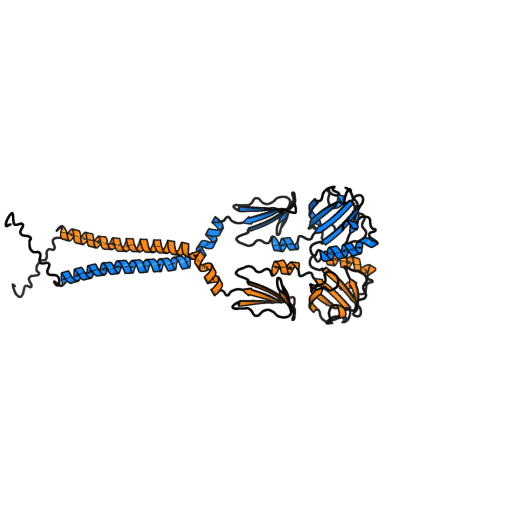 47.938 1 42.72 222 ALA A N 1
ATOM 1703 C CA . ALA A 1 222 ? 15.344 88.25 49 1 42.72 222 ALA A CA 1
ATOM 1704 C C . ALA A 1 222 ? 16.188 89.375 48.375 1 42.72 222 ALA A C 1
ATOM 1706 O O . ALA A 1 222 ? 16.672 90.25 49.094 1 42.72 222 ALA A O 1
ATOM 1707 N N . ARG A 1 223 ? 16.656 89 47.156 1 44.41 223 ARG A N 1
ATOM 1708 C CA . ARG A 1 223 ? 17.531 90.062 46.812 1 44.41 223 ARG A CA 1
ATOM 1709 C C . ARG A 1 223 ? 16.719 91.312 46.469 1 44.41 223 ARG A C 1
ATOM 1711 O O . ARG A 1 223 ? 17.016 92.438 46.969 1 44.41 223 ARG A O 1
ATOM 1718 N N . SER A 1 224 ? 16.188 91.375 45.125 1 42.56 224 SER A N 1
ATOM 1719 C CA . SER A 1 224 ? 15.734 92.688 44.75 1 42.56 224 SER A CA 1
ATOM 1720 C C . SER A 1 224 ? 14.25 92.875 45.031 1 42.56 224 SER A C 1
ATOM 1722 O O . SER A 1 224 ? 13.453 92 44.812 1 42.56 224 SER A O 1
ATOM 1724 N N . GLN A 1 225 ? 13.531 93 46.344 1 43.94 225 GLN A N 1
ATOM 1725 C CA . GLN A 1 225 ? 12.266 93.438 46.875 1 43.94 225 GLN A CA 1
ATOM 1726 C C . GLN A 1 225 ? 11.211 93.625 45.812 1 43.94 225 GLN A C 1
ATOM 1728 O O . GLN A 1 225 ? 10.18 94.25 46 1 43.94 225 GLN A O 1
ATOM 1733 N N . GLN A 1 226 ? 11.422 93.5 44.406 1 29.42 226 GLN A N 1
ATOM 1734 C CA . GLN A 1 226 ? 10.398 93.812 43.438 1 29.42 226 GLN A CA 1
ATOM 1735 C C . GLN A 1 226 ? 9.734 92.562 42.875 1 29.42 226 GLN A C 1
ATOM 1737 O O . GLN A 1 226 ? 10.359 91.5 42.812 1 29.42 226 GLN A O 1
ATOM 1742 N N . MET B 1 1 ? -14.078 -16.156 -13.703 1 78.12 1 MET B N 1
ATOM 1743 C CA . MET B 1 1 ? -13.547 -17.344 -13.039 1 78.12 1 MET B CA 1
ATOM 1744 C C . MET B 1 1 ? -14.641 -18.391 -12.859 1 78.12 1 MET B C 1
ATOM 1746 O O . MET B 1 1 ? -14.359 -19.594 -12.867 1 78.12 1 MET B O 1
ATOM 1750 N N . LEU B 1 2 ? -15.859 -17.938 -12.969 1 82.38 2 LEU B N 1
ATOM 1751 C CA . LEU B 1 2 ? -17 -18.828 -12.766 1 82.38 2 LEU B CA 1
ATOM 1752 C C . LEU B 1 2 ? -17.062 -19.875 -13.867 1 82.38 2 LEU B C 1
ATOM 1754 O O . LEU B 1 2 ? -17.359 -21.047 -13.602 1 82.38 2 LEU B O 1
ATOM 1758 N N . PRO B 1 3 ? -16.625 -19.484 -15.031 1 85.31 3 PRO B N 1
ATOM 1759 C CA . PRO B 1 3 ? -16.703 -20.484 -16.094 1 85.31 3 PRO B CA 1
ATOM 1760 C C . PRO B 1 3 ? -15.672 -21.609 -15.93 1 85.31 3 PRO B C 1
ATOM 1762 O O . PRO B 1 3 ? -15.758 -22.641 -16.609 1 85.31 3 PRO B O 1
ATOM 1765 N N . LEU B 1 4 ? -14.789 -21.406 -15.039 1 93.69 4 LEU B N 1
ATOM 1766 C CA . LEU B 1 4 ? -13.758 -22.422 -14.844 1 93.69 4 LEU B CA 1
ATOM 1767 C C . LEU B 1 4 ? -14.258 -23.547 -13.945 1 93.69 4 LEU B C 1
ATOM 1769 O O . LEU B 1 4 ? -13.656 -24.609 -13.891 1 93.69 4 LEU B O 1
ATOM 1773 N N . ILE B 1 5 ? -15.336 -23.281 -13.336 1 92.69 5 ILE B N 1
ATOM 1774 C CA . ILE B 1 5 ? -15.867 -24.281 -12.406 1 92.69 5 ILE B CA 1
ATOM 1775 C C . ILE B 1 5 ? -16.312 -25.516 -13.18 1 92.69 5 ILE B C 1
ATOM 1777 O O . ILE B 1 5 ? -16.969 -25.406 -14.211 1 92.69 5 ILE B O 1
ATOM 1781 N N . GLY B 1 6 ? -15.969 -26.688 -12.688 1 91.75 6 GLY B N 1
ATOM 1782 C CA . GLY B 1 6 ? -16.359 -27.938 -13.328 1 91.75 6 GLY B CA 1
ATOM 1783 C C . GLY B 1 6 ? -15.289 -28.469 -14.266 1 91.75 6 GLY B C 1
ATOM 1784 O O . GLY B 1 6 ? -15.281 -29.672 -14.578 1 91.75 6 GLY B O 1
ATOM 1785 N N . LEU B 1 7 ? -14.445 -27.609 -14.727 1 95.88 7 LEU B N 1
ATOM 1786 C CA . LEU B 1 7 ? -13.344 -28.062 -15.555 1 95.88 7 LEU B CA 1
ATOM 1787 C C . LEU B 1 7 ? -12.297 -28.797 -14.719 1 95.88 7 LEU B C 1
ATOM 1789 O O . LEU B 1 7 ? -12.062 -28.438 -13.555 1 95.88 7 LEU B O 1
ATOM 1793 N N . PRO B 1 8 ? -11.664 -29.844 -15.375 1 97.44 8 PRO B N 1
ATOM 1794 C CA . PRO B 1 8 ? -10.578 -30.5 -14.633 1 97.44 8 PRO B CA 1
ATOM 1795 C C . PRO B 1 8 ? -9.461 -29.531 -14.258 1 97.44 8 PRO B C 1
ATOM 1797 O O . PRO B 1 8 ? -9.195 -28.578 -14.984 1 97.44 8 PRO B O 1
ATOM 1800 N N . CYS B 1 9 ? -8.812 -29.766 -13.148 1 98 9 CYS B N 1
ATOM 1801 C CA . CYS B 1 9 ? -7.785 -28.859 -12.648 1 98 9 CYS B CA 1
ATOM 1802 C C . CYS B 1 9 ? -6.645 -28.719 -13.648 1 98 9 CYS B C 1
ATOM 1804 O O . CYS B 1 9 ? -5.996 -27.672 -13.719 1 98 9 CYS B O 1
ATOM 1806 N N . SER B 1 10 ? -6.418 -29.781 -14.398 1 96.75 10 SER B N 1
ATOM 1807 C CA . SER B 1 10 ? -5.34 -29.75 -15.383 1 96.75 10 SER B CA 1
ATOM 1808 C C . SER B 1 10 ? -5.57 -28.641 -16.422 1 96.75 10 SER B C 1
ATOM 1810 O O . SER B 1 10 ? -4.617 -28.047 -16.922 1 96.75 10 SER B O 1
ATOM 1812 N N . VAL B 1 11 ? -6.785 -28.359 -16.641 1 97.12 11 VAL B N 1
ATOM 1813 C CA . VAL B 1 11 ? -7.156 -27.359 -17.641 1 97.12 11 VAL B CA 1
ATOM 1814 C C . VAL B 1 11 ? -7.312 -26 -16.969 1 97.12 11 VAL B C 1
ATOM 1816 O O . VAL B 1 11 ? -6.898 -24.984 -17.516 1 97.12 11 VAL B O 1
ATOM 1819 N N . ALA B 1 12 ? -7.812 -25.969 -15.781 1 98 12 ALA B N 1
ATOM 1820 C CA . ALA B 1 12 ? -8.195 -24.719 -15.125 1 98 12 ALA B CA 1
ATOM 1821 C C . ALA B 1 12 ? -7 -24.109 -14.406 1 98 12 ALA B C 1
ATOM 1823 O O . ALA B 1 12 ? -7.023 -22.922 -14.062 1 98 12 ALA B O 1
ATOM 1824 N N . HIS B 1 13 ? -6.02 -24.844 -14.156 1 98.12 13 HIS B N 1
ATOM 1825 C CA . HIS B 1 13 ? -4.945 -24.406 -13.266 1 98.12 13 HIS B CA 1
ATOM 1826 C C . HIS B 1 13 ? -4.219 -23.203 -13.836 1 98.12 13 HIS B C 1
ATOM 1828 O O . HIS B 1 13 ? -4.008 -22.203 -13.133 1 98.12 13 HIS B O 1
ATOM 1834 N N . LEU B 1 14 ? -3.779 -23.297 -15.086 1 97.56 14 LEU B N 1
ATOM 1835 C CA . LEU B 1 14 ? -3.025 -22.203 -15.672 1 97.56 14 LEU B CA 1
ATOM 1836 C C . LEU B 1 14 ? -3.854 -20.922 -15.68 1 97.56 14 LEU B C 1
ATOM 1838 O O . LEU B 1 14 ? -3.385 -19.875 -15.219 1 97.56 14 LEU B O 1
ATOM 1842 N N . PRO B 1 15 ? -5.082 -20.953 -16.109 1 97.62 15 PRO B N 1
ATOM 1843 C CA . PRO B 1 15 ? -5.902 -19.75 -16.016 1 97.62 15 PRO B CA 1
ATOM 1844 C C . PRO B 1 15 ? -6.02 -19.219 -14.594 1 97.62 15 PRO B C 1
ATOM 1846 O O . PRO B 1 15 ? -6.047 -18 -14.383 1 97.62 15 PRO B O 1
ATOM 1849 N N . LEU B 1 16 ? -6.117 -20.062 -13.617 1 98 16 LEU B N 1
ATOM 1850 C CA . LEU B 1 16 ? -6.207 -19.641 -12.227 1 98 16 LEU B CA 1
ATOM 1851 C C . LEU B 1 16 ? -4.926 -18.922 -11.789 1 98 16 LEU B C 1
ATOM 1853 O O . LEU B 1 16 ? -4.98 -17.891 -11.125 1 98 16 LEU B O 1
ATOM 1857 N N . ARG B 1 17 ? -3.822 -19.484 -12.18 1 97.5 17 ARG B N 1
ATOM 1858 C CA . ARG B 1 17 ? -2.541 -18.891 -11.836 1 97.5 17 ARG B CA 1
ATOM 1859 C C . ARG B 1 17 ? -2.389 -17.516 -12.492 1 97.5 17 ARG B C 1
ATOM 1861 O O . ARG B 1 17 ? -1.94 -16.562 -11.859 1 97.5 17 ARG B O 1
ATOM 1868 N N . LYS B 1 18 ? -2.752 -17.453 -13.703 1 97 18 LYS B N 1
ATOM 1869 C CA . LYS B 1 18 ? -2.68 -16.188 -14.414 1 97 18 LYS B CA 1
ATOM 1870 C C . LYS B 1 18 ? -3.562 -15.133 -13.742 1 97 18 LYS B C 1
ATOM 1872 O O . LYS B 1 18 ? -3.137 -13.992 -13.547 1 97 18 LYS B O 1
ATOM 1877 N N . GLN B 1 19 ? -4.699 -15.57 -13.453 1 96.62 19 GLN B N 1
ATOM 1878 C CA . GLN B 1 19 ? -5.641 -14.641 -12.844 1 96.62 19 GLN B CA 1
ATOM 1879 C C . GLN B 1 19 ? -5.141 -14.172 -11.477 1 96.62 19 GLN B C 1
ATOM 1881 O O . GLN B 1 19 ? -5.219 -12.984 -11.156 1 96.62 19 GLN B O 1
ATOM 1886 N N . ALA B 1 20 ? -4.691 -15.078 -10.68 1 95.94 20 ALA B N 1
ATOM 1887 C CA . ALA B 1 20 ? -4.152 -14.719 -9.375 1 95.94 20 ALA B CA 1
ATOM 1888 C C . ALA B 1 20 ? -3.002 -13.727 -9.508 1 95.94 20 ALA B C 1
ATOM 1890 O O . ALA B 1 20 ? -2.922 -12.75 -8.758 1 95.94 20 ALA B O 1
ATOM 1891 N N . ALA B 1 21 ? -2.162 -13.969 -10.453 1 94.62 21 ALA B N 1
ATOM 1892 C CA . ALA B 1 21 ? -1.012 -13.102 -10.68 1 94.62 21 ALA B CA 1
ATOM 1893 C C . ALA B 1 21 ? -1.454 -11.719 -11.164 1 94.62 21 ALA B C 1
ATOM 1895 O O . ALA B 1 21 ? -0.851 -10.703 -10.805 1 94.62 21 ALA B O 1
ATOM 1896 N N . LYS B 1 22 ? -2.465 -11.727 -11.945 1 93.5 22 LYS B N 1
ATOM 1897 C CA . LYS B 1 22 ? -2.975 -10.461 -12.469 1 93.5 22 LYS B CA 1
ATOM 1898 C C . LYS B 1 22 ? -3.58 -9.609 -11.359 1 93.5 22 LYS B C 1
ATOM 1900 O O . LYS B 1 22 ? -3.473 -8.383 -11.383 1 93.5 22 LYS B O 1
ATOM 1905 N N . LEU B 1 23 ? -4.184 -10.438 -10.406 1 89.94 23 LEU B N 1
ATOM 1906 C CA . LEU B 1 23 ? -4.797 -9.75 -9.273 1 89.94 23 LEU B CA 1
ATOM 1907 C C . LEU B 1 23 ? -3.77 -9.484 -8.18 1 89.94 23 LEU B C 1
ATOM 1909 O O . LEU B 1 23 ? -3.189 -10.422 -7.629 1 89.94 23 LEU B O 1
ATOM 1913 N N . GLN B 1 24 ? -2.904 -8.695 -8.203 1 85.62 24 GLN B N 1
ATOM 1914 C CA . GLN B 1 24 ? -1.751 -8.305 -7.406 1 85.62 24 GLN B CA 1
ATOM 1915 C C . GLN B 1 24 ? -2.02 -8.508 -5.918 1 85.62 24 GLN B C 1
ATOM 1917 O O . GLN B 1 24 ? -1.1 -8.789 -5.148 1 85.62 24 GLN B O 1
ATOM 1922 N N . THR B 1 25 ? -3.268 -8.484 -5.488 1 89.31 25 THR B N 1
ATOM 1923 C CA . THR B 1 25 ? -3.568 -8.562 -4.062 1 89.31 25 THR B CA 1
ATOM 1924 C C . THR B 1 25 ? -4.098 -9.945 -3.701 1 89.31 25 THR B C 1
ATOM 1926 O O . THR B 1 25 ? -4.246 -10.273 -2.521 1 89.31 25 THR B O 1
ATOM 1929 N N . VAL B 1 26 ? -4.41 -10.742 -4.664 1 94 26 VAL B N 1
ATOM 1930 C CA . VAL B 1 26 ? -4.961 -12.07 -4.414 1 94 26 VAL B CA 1
ATOM 1931 C C . VAL B 1 26 ? -3.828 -13.078 -4.227 1 94 26 VAL B C 1
ATOM 1933 O O . VAL B 1 26 ? -2.922 -13.164 -5.059 1 94 26 VAL B O 1
ATOM 1936 N N . ARG B 1 27 ? -3.906 -13.797 -3.174 1 95.06 27 ARG B N 1
ATOM 1937 C CA . ARG B 1 27 ? -2.91 -14.82 -2.865 1 95.06 27 ARG B CA 1
ATOM 1938 C C . ARG B 1 27 ? -3.199 -16.109 -3.625 1 95.06 27 ARG B C 1
ATOM 1940 O O . ARG B 1 27 ? -2.299 -16.688 -4.234 1 95.06 27 ARG B O 1
ATOM 1947 N N . SER B 1 28 ? -4.445 -16.516 -3.584 1 96.5 28 SER B N 1
ATOM 1948 C CA . SER B 1 28 ? -4.82 -17.766 -4.23 1 96.5 28 SER B CA 1
ATOM 1949 C C . SER B 1 28 ? -6.281 -17.75 -4.66 1 96.5 28 SER B C 1
ATOM 1951 O O . SER B 1 28 ? -7.098 -17.031 -4.078 1 96.5 28 SER B O 1
ATOM 1953 N N . ILE B 1 29 ? -6.539 -18.516 -5.621 1 98 29 ILE B N 1
ATOM 1954 C CA . ILE B 1 29 ? -7.895 -18.766 -6.105 1 98 29 ILE B CA 1
ATOM 1955 C C . ILE B 1 29 ? -8.188 -20.25 -6.086 1 98 29 ILE B C 1
ATOM 1957 O O . ILE B 1 29 ? -7.359 -21.062 -6.523 1 98 29 ILE B O 1
ATOM 1961 N N . GLY B 1 30 ? -9.328 -20.562 -5.594 1 98.19 30 GLY B N 1
ATOM 1962 C CA . GLY B 1 30 ? -9.719 -21.953 -5.52 1 98.19 30 GLY B CA 1
ATOM 1963 C C . GLY B 1 30 ? -11.062 -22.234 -6.164 1 98.19 30 GLY B C 1
ATOM 1964 O O . GLY B 1 30 ? -11.992 -21.422 -6.055 1 98.19 30 GLY B O 1
ATOM 1965 N N . LEU B 1 31 ? -11.125 -23.359 -6.773 1 98.38 31 LEU B N 1
ATOM 1966 C CA . LEU B 1 31 ? -12.391 -23.828 -7.336 1 98.38 31 LEU B CA 1
ATOM 1967 C C . LEU B 1 31 ? -13.023 -24.875 -6.434 1 98.38 31 LEU B C 1
ATOM 1969 O O . LEU B 1 31 ? -12.352 -25.828 -6.008 1 98.38 31 LEU B O 1
ATOM 1973 N N . VAL B 1 32 ? -14.266 -24.672 -6.168 1 98.06 32 VAL B N 1
ATOM 1974 C CA . VAL B 1 32 ? -15 -25.562 -5.27 1 98.06 32 VAL B CA 1
ATOM 1975 C C . VAL B 1 32 ? -16.156 -26.203 -6.02 1 98.06 32 VAL B C 1
ATOM 1977 O O . VAL B 1 32 ? -16.906 -25.531 -6.73 1 98.06 32 VAL B O 1
ATOM 1980 N N . GLN B 1 33 ? -16.234 -27.453 -5.895 1 96.56 33 GLN B N 1
ATOM 1981 C CA . GLN B 1 33 ? -17.328 -28.234 -6.434 1 96.56 33 GLN B CA 1
ATOM 1982 C C . GLN B 1 33 ? -17.797 -29.297 -5.434 1 96.56 33 GLN B C 1
ATOM 1984 O O . GLN B 1 33 ? -16.969 -29.969 -4.812 1 96.56 33 GLN B O 1
ATOM 1989 N N . ASP B 1 34 ? -19.125 -29.391 -5.227 1 96.06 34 ASP B N 1
ATOM 1990 C CA . ASP B 1 34 ? -19.734 -30.328 -4.297 1 96.06 34 ASP B CA 1
ATOM 1991 C C . ASP B 1 34 ? -19.141 -30.188 -2.896 1 96.06 34 ASP B C 1
ATOM 1993 O O . ASP B 1 34 ? -18.812 -31.172 -2.242 1 96.06 34 ASP B O 1
ATOM 1997 N N . GLY B 1 35 ? -18.812 -28.891 -2.576 1 96.81 35 GLY B N 1
ATOM 1998 C CA . GLY B 1 35 ? -18.328 -28.578 -1.24 1 96.81 35 GLY B CA 1
ATOM 1999 C C . GLY B 1 35 ? -16.859 -28.875 -1.049 1 96.81 35 GLY B C 1
ATOM 2000 O O . GLY B 1 35 ? -16.344 -28.828 0.073 1 96.81 35 GLY B O 1
ATOM 2001 N N . THR B 1 36 ? -16.219 -29.25 -2.113 1 98.19 36 THR B N 1
ATOM 2002 C CA . THR B 1 36 ? -14.812 -29.625 -2.031 1 98.19 36 THR B CA 1
ATOM 2003 C C . THR B 1 36 ? -13.953 -28.703 -2.893 1 98.19 36 THR B C 1
ATOM 2005 O O . THR B 1 36 ? -14.266 -28.469 -4.062 1 98.19 36 THR B O 1
ATOM 2008 N N . LEU B 1 37 ? -12.938 -28.141 -2.295 1 98.12 37 LEU B N 1
ATOM 2009 C CA . LEU B 1 37 ? -11.914 -27.438 -3.062 1 98.12 37 LEU B CA 1
ATOM 2010 C C . LEU B 1 37 ? -11.078 -28.406 -3.883 1 98.12 37 LEU B C 1
ATOM 2012 O O . LEU B 1 37 ? -10.297 -29.172 -3.328 1 98.12 37 LEU B O 1
ATOM 2016 N N . TYR B 1 38 ? -11.258 -28.375 -5.16 1 98.31 38 TYR B N 1
ATOM 2017 C CA . TYR B 1 38 ? -10.617 -29.422 -5.957 1 98.31 38 TYR B CA 1
ATOM 2018 C C . TYR B 1 38 ? -9.461 -28.859 -6.773 1 98.31 38 TYR B C 1
ATOM 2020 O O . TYR B 1 38 ? -8.648 -29.625 -7.305 1 98.31 38 TYR B O 1
ATOM 2028 N N . CYS B 1 39 ? -9.359 -27.562 -6.84 1 98.44 39 CYS B N 1
ATOM 2029 C CA . CYS B 1 39 ? -8.266 -26.938 -7.578 1 98.44 39 CYS B CA 1
ATOM 2030 C C . CYS B 1 39 ? -7.883 -25.609 -6.961 1 98.44 39 CYS B C 1
ATOM 2032 O O . CYS B 1 39 ? -8.75 -24.781 -6.645 1 98.44 39 CYS B O 1
ATOM 2034 N N . SER B 1 40 ? -6.629 -25.328 -6.746 1 98.19 40 SER B N 1
ATOM 2035 C CA . SER B 1 40 ? -6.066 -24.094 -6.199 1 98.19 40 SER B CA 1
ATOM 2036 C C . SER B 1 40 ? -5 -23.516 -7.121 1 98.19 40 SER B C 1
ATOM 2038 O O . SER B 1 40 ? -4.203 -24.25 -7.699 1 98.19 40 SER B O 1
ATOM 2040 N N . SER B 1 41 ? -4.973 -22.266 -7.238 1 98.12 41 SER B N 1
ATOM 2041 C CA . SER B 1 41 ? -3.979 -21.641 -8.102 1 98.12 41 SER B CA 1
ATOM 2042 C C . SER B 1 41 ? -2.562 -21.938 -7.621 1 98.12 41 SER B C 1
ATOM 2044 O O . SER B 1 41 ? -1.637 -22.047 -8.43 1 98.12 41 SER B O 1
ATOM 2046 N N . ILE B 1 42 ? -2.387 -22.062 -6.344 1 97.94 42 ILE B N 1
ATOM 2047 C CA . ILE B 1 42 ? -1.058 -22.297 -5.785 1 97.94 42 ILE B CA 1
ATOM 2048 C C . ILE B 1 42 ? -0.722 -23.781 -5.859 1 97.94 42 ILE B C 1
ATOM 2050 O O . ILE B 1 42 ? 0.305 -24.156 -6.422 1 97.94 42 ILE B O 1
ATOM 2054 N N . PHE B 1 43 ? -1.688 -24.672 -5.43 1 97.75 43 PHE B N 1
ATOM 2055 C CA . PHE B 1 43 ? -1.33 -26.047 -5.125 1 97.75 43 PHE B CA 1
ATOM 2056 C C . PHE B 1 43 ? -1.76 -26.984 -6.25 1 97.75 43 PHE B C 1
ATOM 2058 O O . PHE B 1 43 ? -1.319 -28.141 -6.309 1 97.75 43 PHE B O 1
ATOM 2065 N N . GLY B 1 44 ? -2.592 -26.484 -7.129 1 97.56 44 GLY B N 1
ATOM 2066 C CA . GLY B 1 44 ? -3.148 -27.391 -8.125 1 97.56 44 GLY B CA 1
ATOM 2067 C C . GLY B 1 44 ? -4.227 -28.297 -7.562 1 97.56 44 GLY B C 1
ATOM 2068 O O . GLY B 1 44 ? -5.102 -27.844 -6.82 1 97.56 44 GLY B O 1
ATOM 2069 N N . TYR B 1 45 ? -4.141 -29.5 -7.918 1 97.75 45 TYR B N 1
ATOM 2070 C CA . TYR B 1 45 ? -5.145 -30.453 -7.469 1 97.75 45 TYR B CA 1
ATOM 2071 C C . TYR B 1 45 ? -5.207 -30.516 -5.945 1 97.75 45 TYR B C 1
ATOM 2073 O O . TYR B 1 45 ? -4.172 -30.594 -5.281 1 97.75 45 TYR B O 1
ATOM 2081 N N . ARG B 1 46 ? -6.438 -30.391 -5.527 1 97.44 46 ARG B N 1
ATOM 2082 C CA . ARG B 1 46 ? -6.715 -30.484 -4.098 1 97.44 46 ARG B CA 1
ATOM 2083 C C . ARG B 1 46 ? -7.945 -31.344 -3.832 1 97.44 46 ARG B C 1
ATOM 2085 O O . ARG B 1 46 ? -8.719 -31.641 -4.75 1 97.44 46 ARG B O 1
ATOM 2092 N N . ASN B 1 47 ? -8.062 -31.797 -2.646 1 97.94 47 ASN B N 1
ATOM 2093 C CA . ASN B 1 47 ? -9.234 -32.5 -2.146 1 97.94 47 ASN B CA 1
ATOM 2094 C C . ASN B 1 47 ? -9.531 -32.156 -0.694 1 97.94 47 ASN B C 1
ATOM 2096 O O . ASN B 1 47 ? -9.367 -32.969 0.204 1 97.94 47 ASN B O 1
ATOM 2100 N N . VAL B 1 48 ? -10.062 -30.938 -0.505 1 97.5 48 VAL B N 1
ATOM 2101 C CA . VAL B 1 48 ? -10.266 -30.391 0.833 1 97.5 48 VAL B CA 1
ATOM 2102 C C . VAL B 1 48 ? -11.703 -29.891 0.969 1 97.5 48 VAL B C 1
ATOM 2104 O O . VAL B 1 48 ? -12.141 -29.031 0.204 1 97.5 48 VAL B O 1
ATOM 2107 N N . PRO B 1 49 ? -12.383 -30.453 1.891 1 97.94 49 PRO B N 1
ATOM 2108 C CA . PRO B 1 49 ? -13.695 -29.844 2.145 1 97.94 49 PRO B CA 1
ATOM 2109 C C . PRO B 1 49 ? -13.586 -28.359 2.514 1 97.94 49 PRO B C 1
ATOM 2111 O O . PRO B 1 49 ? -12.82 -28 3.406 1 97.94 49 PRO B O 1
ATOM 2114 N N . VAL B 1 50 ? -14.336 -27.531 1.895 1 96.94 50 VAL B N 1
ATOM 2115 C CA . VAL B 1 50 ? -14.203 -26.078 2.068 1 96.94 50 VAL B CA 1
ATOM 2116 C C . VAL B 1 50 ? -14.633 -25.688 3.479 1 96.94 50 VAL B C 1
ATOM 2118 O O . VAL B 1 50 ? -14.172 -24.688 4.016 1 96.94 50 VAL B O 1
ATOM 2121 N N . VAL B 1 51 ? -15.523 -26.469 4.113 1 96.44 51 VAL B N 1
ATOM 2122 C CA . VAL B 1 51 ? -15.984 -26.219 5.473 1 96.44 51 VAL B CA 1
ATOM 2123 C C . VAL B 1 51 ? -14.789 -26.2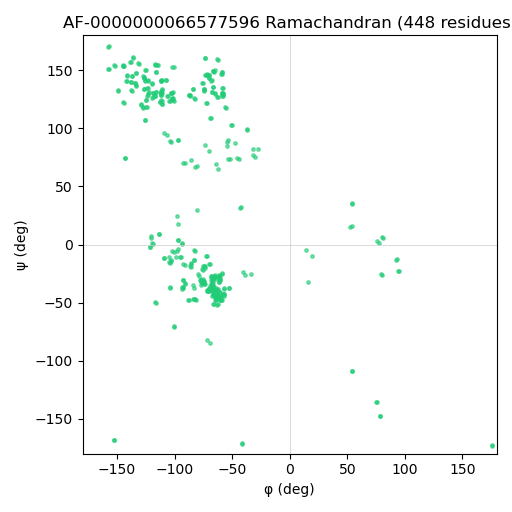19 6.43 1 96.44 51 VAL B C 1
ATOM 2125 O O . VAL B 1 51 ? -14.82 -25.562 7.469 1 96.44 51 VAL B O 1
ATOM 2128 N N . ASP B 1 52 ? -13.703 -26.922 6.07 1 95.94 52 ASP B N 1
ATOM 2129 C CA . ASP B 1 52 ? -12.5 -26.984 6.898 1 95.94 52 ASP B CA 1
ATOM 2130 C C . ASP B 1 52 ? -11.695 -25.688 6.801 1 95.94 52 ASP B C 1
ATOM 2132 O O . ASP B 1 52 ? -10.852 -25.406 7.652 1 95.94 52 ASP B O 1
ATOM 2136 N N . ILE B 1 53 ? -11.891 -24.969 5.785 1 95.62 53 ILE B N 1
ATOM 2137 C CA . ILE B 1 53 ? -11.195 -23.703 5.582 1 95.62 53 ILE B CA 1
ATOM 2138 C C . ILE B 1 53 ? -11.969 -22.578 6.262 1 95.62 53 ILE B C 1
ATOM 2140 O O . ILE B 1 53 ? -11.398 -21.781 7.016 1 95.62 53 ILE B O 1
ATOM 2144 N N . LEU B 1 54 ? -13.195 -22.594 6.008 1 95.5 54 LEU B N 1
ATOM 2145 C CA . LEU B 1 54 ? -14.141 -21.656 6.605 1 95.5 54 LEU B CA 1
ATOM 2146 C C . LEU B 1 54 ? -15.484 -22.328 6.867 1 95.5 54 LEU B C 1
ATOM 2148 O O . LEU B 1 54 ? -16.156 -22.766 5.93 1 95.5 54 LEU B O 1
ATOM 2152 N N . ALA B 1 55 ? -15.914 -22.328 8.016 1 95.38 55 ALA B N 1
ATOM 2153 C CA . ALA B 1 55 ? -17.078 -23.094 8.469 1 95.38 55 ALA B CA 1
ATOM 2154 C C . ALA B 1 55 ? -18.344 -22.672 7.738 1 95.38 55 ALA B C 1
ATOM 2156 O O . ALA B 1 55 ? -19.25 -23.469 7.539 1 95.38 55 ALA B O 1
ATOM 2157 N N . GLU B 1 56 ? -18.359 -21.484 7.309 1 95.5 56 GLU B N 1
ATOM 2158 C CA . GLU B 1 56 ? -19.562 -20.922 6.699 1 95.5 56 GLU B CA 1
ATOM 2159 C C . GLU B 1 56 ? -19.672 -21.328 5.23 1 95.5 56 GLU B C 1
ATOM 2161 O O . GLU B 1 56 ? -20.703 -21.094 4.59 1 95.5 56 GLU B O 1
ATOM 2166 N N . LEU B 1 57 ? -18.672 -22 4.695 1 95.81 57 LEU B N 1
ATOM 2167 C CA . LEU B 1 57 ? -18.672 -22.359 3.283 1 95.81 57 LEU B CA 1
ATOM 2168 C C . LEU B 1 57 ? -19.047 -23.828 3.104 1 95.81 57 LEU B C 1
ATOM 2170 O O . LEU B 1 57 ? -18.844 -24.641 4 1 95.81 57 LEU B O 1
ATOM 2174 N N . PRO B 1 58 ? -19.578 -24.219 2.076 1 96.19 58 PRO B N 1
ATOM 2175 C CA . PRO B 1 58 ? -20.031 -23.328 1.005 1 96.19 58 PRO B CA 1
ATOM 2176 C C . PRO B 1 58 ? -21.297 -22.562 1.365 1 96.19 58 PRO B C 1
ATOM 2178 O O . PRO B 1 58 ? -21.984 -22.906 2.334 1 96.19 58 PRO B O 1
ATOM 2181 N N . ALA B 1 59 ? -21.594 -21.469 0.684 1 95 59 ALA B N 1
ATOM 2182 C CA . ALA B 1 59 ? -22.75 -20.625 0.932 1 95 59 ALA B CA 1
ATOM 2183 C C . ALA B 1 59 ? -23.469 -20.266 -0.372 1 95 59 ALA B C 1
ATOM 2185 O O . ALA B 1 59 ? -22.828 -20.172 -1.425 1 95 59 ALA B O 1
ATOM 2186 N N . PRO B 1 60 ? -24.766 -20.125 -0.278 1 94.12 60 PRO B N 1
ATOM 2187 C CA . PRO B 1 60 ? -25.531 -19.797 -1.484 1 94.12 60 PRO B CA 1
ATOM 2188 C C . PRO B 1 60 ? -25.359 -18.344 -1.916 1 94.12 60 PRO B C 1
ATOM 2190 O O . PRO B 1 60 ? -25.703 -17.984 -3.045 1 94.12 60 PRO B O 1
ATOM 2193 N N . GLN B 1 61 ? -24.906 -17.5 -1.023 1 93.38 61 GLN B N 1
ATOM 2194 C CA . GLN B 1 61 ? -24.688 -16.094 -1.316 1 93.38 61 GLN B CA 1
ATOM 2195 C C . GLN B 1 61 ? -23.203 -15.734 -1.179 1 93.38 61 GLN B C 1
ATOM 2197 O O . GLN B 1 61 ? -22.453 -16.422 -0.48 1 93.38 61 GLN B O 1
ATOM 2202 N N . PRO B 1 62 ? -22.828 -14.656 -1.919 1 94.19 62 PRO B N 1
ATOM 2203 C CA . PRO B 1 62 ? -21.438 -14.203 -1.755 1 94.19 62 PRO B CA 1
ATOM 2204 C C . PRO B 1 62 ? -21.125 -13.812 -0.315 1 94.19 62 PRO B C 1
ATOM 2206 O O . PRO B 1 62 ? -21.984 -13.289 0.397 1 94.19 62 PRO B O 1
ATOM 2209 N N . LEU B 1 63 ? -19.891 -14.078 0.037 1 93.44 63 LEU B N 1
ATOM 2210 C CA . LEU B 1 63 ? -19.469 -13.789 1.403 1 93.44 63 LEU B CA 1
ATOM 2211 C C . LEU B 1 63 ? -18.047 -13.234 1.428 1 93.44 63 LEU B C 1
ATOM 2213 O O . LEU B 1 63 ? -17.234 -13.562 0.561 1 93.44 63 LEU B O 1
ATOM 2217 N N . LEU B 1 64 ? -17.797 -12.312 2.381 1 96.56 64 LEU B N 1
ATOM 2218 C CA . LEU B 1 64 ? -16.469 -11.781 2.699 1 96.56 64 LEU B CA 1
ATOM 2219 C C . LEU B 1 64 ? -16.156 -11.969 4.18 1 96.56 64 LEU B C 1
ATOM 2221 O O . LEU B 1 64 ? -16.938 -11.547 5.043 1 96.56 64 LEU B O 1
ATOM 2225 N N . ARG B 1 65 ? -15.008 -12.641 4.441 1 96.62 65 ARG B N 1
ATOM 2226 C CA . ARG B 1 65 ? -14.68 -12.938 5.832 1 96.62 65 ARG B CA 1
ATOM 2227 C C . ARG B 1 65 ? -13.195 -12.703 6.109 1 96.62 65 ARG B C 1
ATOM 2229 O O . ARG B 1 65 ? -12.352 -13.008 5.27 1 96.62 65 ARG B O 1
ATOM 2236 N N . LEU B 1 66 ? -12.977 -12.141 7.27 1 95.38 66 LEU B N 1
ATOM 2237 C CA . LEU B 1 66 ? -11.617 -12.031 7.777 1 95.38 66 LEU B CA 1
ATOM 2238 C C . LEU B 1 66 ? -11.219 -13.281 8.555 1 95.38 66 LEU B C 1
ATOM 2240 O O . LEU B 1 66 ? -11.953 -13.727 9.445 1 95.38 66 LEU B O 1
ATOM 2244 N N . THR B 1 67 ? -10.078 -13.859 8.211 1 93.88 67 THR B N 1
ATOM 2245 C CA . THR B 1 67 ? -9.586 -15.055 8.898 1 93.88 67 THR B CA 1
ATOM 2246 C C . THR B 1 67 ? -8.07 -15.133 8.828 1 93.88 67 THR B C 1
ATOM 2248 O O . THR B 1 67 ? -7.398 -14.125 8.594 1 93.88 67 THR B O 1
ATOM 2251 N N . ILE B 1 68 ? -7.492 -16.281 9.195 1 93 68 ILE B N 1
ATOM 2252 C CA . ILE B 1 68 ? -6.051 -16.484 9.133 1 93 68 ILE B CA 1
ATOM 2253 C C . ILE B 1 68 ? -5.734 -17.594 8.133 1 93 68 ILE B C 1
ATOM 2255 O O . ILE B 1 68 ? -6.547 -18.5 7.93 1 93 68 ILE B O 1
ATOM 2259 N N . ASP B 1 69 ? -4.66 -17.484 7.531 1 93.62 69 ASP B N 1
ATOM 2260 C CA . ASP B 1 69 ? -4.184 -18.531 6.637 1 93.62 69 ASP B CA 1
ATOM 2261 C C . ASP B 1 69 ? -3.666 -19.734 7.422 1 93.62 69 ASP B C 1
ATOM 2263 O O . ASP B 1 69 ? -2.83 -19.578 8.32 1 93.62 69 ASP B O 1
ATOM 2267 N N . ARG B 1 70 ? -4.051 -20.875 7.035 1 92.19 70 ARG B N 1
ATOM 2268 C CA . ARG B 1 70 ? -3.643 -22.078 7.75 1 92.19 70 ARG B CA 1
ATOM 2269 C C . ARG B 1 70 ? -2.844 -23 6.844 1 92.19 70 ARG B C 1
ATOM 2271 O O . ARG B 1 70 ? -2.412 -24.078 7.27 1 92.19 70 ARG B O 1
ATOM 2278 N N . ALA B 1 71 ? -2.648 -22.594 5.664 1 92.75 71 ALA B N 1
ATOM 2279 C CA . ALA B 1 71 ? -2.059 -23.516 4.699 1 92.75 71 ALA B CA 1
ATOM 2280 C C . ALA B 1 71 ? -0.699 -23.016 4.223 1 92.75 71 ALA B C 1
ATOM 2282 O O . ALA B 1 71 ? 0.302 -23.734 4.32 1 92.75 71 ALA B O 1
ATOM 2283 N N . LEU B 1 72 ? -0.589 -21.812 3.814 1 94.88 72 LEU B N 1
ATOM 2284 C CA . LEU B 1 72 ? 0.631 -21.328 3.184 1 94.88 72 LEU B CA 1
ATOM 2285 C C . LEU B 1 72 ? 1.47 -20.531 4.176 1 94.88 72 LEU B C 1
ATOM 2287 O O . LEU B 1 72 ? 2.535 -20.969 4.602 1 94.88 72 LEU B O 1
ATOM 2291 N N . ILE B 1 73 ? 0.959 -19.312 4.547 1 93.44 73 ILE B N 1
ATOM 2292 C CA . ILE B 1 73 ? 1.565 -18.5 5.598 1 93.44 73 ILE B CA 1
ATOM 2293 C C . ILE B 1 73 ? 0.737 -18.609 6.875 1 93.44 73 ILE B C 1
ATOM 2295 O O . ILE B 1 73 ? -0.089 -17.734 7.16 1 93.44 73 ILE B O 1
ATOM 2299 N N . LYS B 1 74 ? 1.088 -19.578 7.609 1 92.88 74 LYS B N 1
ATOM 2300 C CA . LYS B 1 74 ? 0.26 -19.938 8.758 1 92.88 74 LYS B CA 1
ATOM 2301 C C . LYS B 1 74 ? 0.203 -18.797 9.766 1 92.88 74 LYS B C 1
ATOM 2303 O O . LYS B 1 74 ? 1.237 -18.234 10.141 1 92.88 74 LYS B O 1
ATOM 2308 N N . GLY B 1 75 ? -1.103 -18.422 10.109 1 91.12 75 GLY B N 1
ATOM 2309 C CA . GLY B 1 75 ? -1.309 -17.406 11.133 1 91.12 75 GLY B CA 1
ATOM 2310 C C . GLY B 1 75 ? -1.438 -16 10.562 1 91.12 75 GLY B C 1
ATOM 2311 O O . GLY B 1 75 ? -1.835 -15.078 11.273 1 91.12 75 GLY B O 1
ATOM 2312 N N . SER B 1 76 ? -1.105 -15.844 9.328 1 91 76 SER B N 1
ATOM 2313 C CA . SER B 1 76 ? -1.223 -14.523 8.719 1 91 76 SER B CA 1
ATOM 2314 C C . SER B 1 76 ? -2.676 -14.188 8.398 1 91 76 SER B C 1
ATOM 2316 O O . SER B 1 76 ? -3.439 -15.055 7.973 1 91 76 SER B O 1
ATOM 2318 N N . PRO B 1 77 ? -3.006 -12.969 8.656 1 92.81 77 PRO B N 1
ATOM 2319 C CA . PRO B 1 77 ? -4.383 -12.586 8.336 1 92.81 77 PRO B CA 1
ATOM 2320 C C . PRO B 1 77 ? -4.66 -12.562 6.836 1 92.81 77 PRO B C 1
ATOM 2322 O O . PRO B 1 77 ? -3.803 -12.141 6.055 1 92.81 77 PRO B O 1
ATOM 2325 N N . VAL B 1 78 ? -5.871 -13.031 6.465 1 94.62 78 VAL B N 1
ATOM 2326 C CA . VAL B 1 78 ? -6.305 -13.023 5.07 1 94.62 78 VAL B CA 1
ATOM 2327 C C . VAL B 1 78 ? -7.801 -12.727 4.992 1 94.62 78 VAL B C 1
ATOM 2329 O O . VAL B 1 78 ? -8.523 -12.891 5.98 1 94.62 78 VAL B O 1
ATOM 2332 N N . LEU B 1 79 ? -8.188 -12.188 3.891 1 95.44 79 LEU B N 1
ATOM 2333 C CA . LEU B 1 79 ? -9.594 -12.023 3.557 1 95.44 79 LEU B CA 1
ATOM 2334 C C . LEU B 1 79 ? -10.047 -13.078 2.561 1 95.44 79 LEU B C 1
ATOM 2336 O O . LEU B 1 79 ? -9.406 -13.281 1.524 1 95.44 79 LEU B O 1
ATOM 2340 N N . ILE B 1 80 ? -11.07 -13.797 2.877 1 97.06 80 ILE B N 1
ATOM 2341 C CA . ILE B 1 80 ? -11.625 -14.781 1.958 1 97.06 80 ILE B CA 1
ATOM 2342 C C . ILE B 1 80 ? -12.883 -14.227 1.303 1 97.06 80 ILE B C 1
ATOM 2344 O O . ILE B 1 80 ? -13.82 -13.805 1.993 1 97.06 80 ILE B O 1
ATOM 2348 N N . GLN B 1 81 ? -12.898 -14.242 0.042 1 96.69 81 GLN B N 1
ATOM 2349 C CA . GLN B 1 81 ? -14.07 -13.867 -0.744 1 96.69 81 GLN B CA 1
ATOM 2350 C C . GLN B 1 81 ? -14.664 -15.078 -1.457 1 96.69 81 GLN B C 1
ATOM 2352 O O . GLN B 1 81 ? -13.977 -15.75 -2.225 1 96.69 81 GLN B O 1
ATOM 2357 N N . TRP B 1 82 ? -15.891 -15.305 -1.204 1 96.81 82 TRP B N 1
ATOM 2358 C CA . TRP B 1 82 ? -16.609 -16.438 -1.787 1 96.81 82 TRP B CA 1
ATOM 2359 C C . TRP B 1 82 ? -17.656 -15.953 -2.795 1 96.81 82 TRP B C 1
ATOM 2361 O O . TRP B 1 82 ? -18.453 -15.062 -2.494 1 96.81 82 TRP B O 1
ATOM 2371 N N . THR B 1 83 ? -17.641 -16.531 -3.945 1 96.56 83 THR B N 1
ATOM 2372 C CA . THR B 1 83 ? -18.625 -16.297 -4.988 1 96.56 83 THR B CA 1
ATOM 2373 C C . THR B 1 83 ? -19.266 -17.594 -5.453 1 96.56 83 THR B C 1
ATOM 2375 O O . THR B 1 83 ? -18.641 -18.391 -6.16 1 96.56 83 THR B O 1
ATOM 2378 N N . PRO B 1 84 ? -20.453 -17.797 -5.09 1 96.12 84 PRO B N 1
ATOM 2379 C CA . PRO B 1 84 ? -21.125 -19.047 -5.488 1 96.12 84 PRO B CA 1
ATOM 2380 C C . PRO B 1 84 ? -21.438 -19.094 -6.98 1 96.12 84 PRO B C 1
ATOM 2382 O O . PRO B 1 84 ? -21.625 -18.062 -7.613 1 96.12 84 PRO B O 1
ATOM 2385 N N . ALA B 1 85 ? -21.359 -20.312 -7.516 1 94.69 85 ALA B N 1
ATOM 2386 C CA . ALA B 1 85 ? -21.797 -20.516 -8.898 1 94.69 85 ALA B CA 1
ATOM 2387 C C . ALA B 1 85 ? -23.312 -20.297 -9.031 1 94.69 85 ALA B C 1
ATOM 2389 O O . ALA B 1 85 ? -24.062 -20.531 -8.078 1 94.69 85 ALA B O 1
ATOM 2390 N N . ALA B 1 86 ? -23.609 -19.828 -10.219 1 88.06 86 ALA B N 1
ATOM 2391 C CA . ALA B 1 86 ? -25.031 -19.578 -10.445 1 88.06 86 ALA B CA 1
ATOM 2392 C C . ALA B 1 86 ? -25.844 -20.859 -10.258 1 88.06 86 ALA B C 1
ATOM 2394 O O . ALA B 1 86 ? -25.531 -21.891 -10.859 1 88.06 86 ALA B O 1
ATOM 2395 N N . GLY B 1 87 ? -26.828 -20.766 -9.453 1 82.56 87 GLY B N 1
ATOM 2396 C CA . GLY B 1 87 ? -27.766 -21.859 -9.281 1 82.56 87 GLY B CA 1
ATOM 2397 C C . GLY B 1 87 ? -27.234 -22.984 -8.422 1 82.56 87 GLY B C 1
ATOM 2398 O O . GLY B 1 87 ? -27.797 -24.062 -8.375 1 82.56 87 GLY B O 1
ATOM 2399 N N . SER B 1 88 ? -26.047 -22.828 -7.93 1 83.75 88 SER B N 1
ATOM 2400 C CA . SER B 1 88 ? -25.5 -23.859 -7.07 1 83.75 88 SER B CA 1
ATOM 2401 C C . SER B 1 88 ? -25.109 -23.312 -5.703 1 83.75 88 SER B C 1
ATOM 2403 O O . SER B 1 88 ? -24.688 -22.156 -5.594 1 83.75 88 SER B O 1
ATOM 2405 N N . SER B 1 89 ? -25.406 -24.172 -4.715 1 84.62 89 SER B N 1
ATOM 2406 C CA . SER B 1 89 ? -25.016 -23.781 -3.367 1 84.62 89 SER B CA 1
ATOM 2407 C C . SER B 1 89 ? -23.734 -24.484 -2.922 1 84.62 89 SER B C 1
ATOM 2409 O O . SER B 1 89 ? -23.172 -24.141 -1.883 1 84.62 89 SER B O 1
ATOM 2411 N N . ASN B 1 90 ? -23.297 -25.359 -3.721 1 94.06 90 ASN B N 1
ATOM 2412 C CA . ASN B 1 90 ? -22.156 -26.156 -3.264 1 94.06 90 ASN B CA 1
ATOM 2413 C C . ASN B 1 90 ? -20.953 -26 -4.199 1 94.06 90 ASN B C 1
ATOM 2415 O O . ASN B 1 90 ? -20 -26.781 -4.129 1 94.06 90 ASN B O 1
ATOM 2419 N N . ALA B 1 91 ? -21.109 -25.125 -5.133 1 96.62 91 ALA B N 1
ATOM 2420 C CA . ALA B 1 91 ? -20.031 -24.812 -6.055 1 96.62 91 ALA B CA 1
ATOM 2421 C C . ALA B 1 91 ? -19.75 -23.312 -6.102 1 96.62 91 ALA B C 1
ATOM 2423 O O . ALA B 1 91 ? -20.672 -22.5 -5.91 1 96.62 91 ALA B O 1
ATOM 2424 N N . GLY B 1 92 ? -18.516 -22.953 -6.254 1 97.5 92 GLY B N 1
ATOM 2425 C CA . GLY B 1 92 ? -18.156 -21.547 -6.332 1 97.5 92 GLY B CA 1
ATOM 2426 C C . GLY B 1 92 ? -16.656 -21.312 -6.398 1 97.5 92 GLY B C 1
ATOM 2427 O O . GLY B 1 92 ? -15.891 -22.25 -6.617 1 97.5 92 GLY B O 1
ATOM 2428 N N . VAL B 1 93 ? -16.297 -20.109 -6.312 1 97.88 93 VAL B N 1
ATOM 2429 C CA . VAL B 1 93 ? -14.898 -19.672 -6.344 1 97.88 93 VAL B CA 1
ATOM 2430 C C . VAL B 1 93 ? -14.531 -19.031 -5.008 1 97.88 93 VAL B C 1
ATOM 2432 O O . VAL B 1 93 ? -15.273 -18.203 -4.488 1 97.88 93 VAL B O 1
ATOM 2435 N N . MET B 1 94 ? -13.453 -19.469 -4.504 1 97.44 94 MET B N 1
ATOM 2436 C CA . MET B 1 94 ? -12.922 -18.891 -3.271 1 97.44 94 MET B CA 1
ATOM 2437 C C . MET B 1 94 ? -11.617 -18.141 -3.541 1 97.44 94 MET B C 1
ATOM 2439 O O . MET B 1 94 ? -10.664 -18.719 -4.07 1 97.44 94 MET B O 1
ATOM 2443 N N . GLU B 1 95 ? -11.586 -16.938 -3.211 1 97.25 95 GLU B N 1
ATOM 2444 C CA . GLU B 1 95 ? -10.375 -16.125 -3.357 1 97.25 95 GLU B CA 1
ATOM 2445 C C . GLU B 1 95 ? -9.805 -15.742 -1.998 1 97.25 95 GLU B C 1
ATOM 2447 O O . GLU B 1 95 ? -10.523 -15.258 -1.126 1 97.25 95 GLU B O 1
ATOM 2452 N N . MET B 1 96 ? -8.562 -16.016 -1.898 1 96.38 96 MET B N 1
ATOM 2453 C CA . MET B 1 96 ? -7.844 -15.562 -0.71 1 96.38 96 MET B CA 1
ATOM 2454 C C . MET B 1 96 ? -7.043 -14.305 -1.014 1 96.38 96 MET B C 1
ATOM 2456 O O . MET B 1 96 ? -6.188 -14.305 -1.9 1 96.38 96 MET B O 1
ATOM 2460 N N . ILE B 1 97 ? -7.309 -13.305 -0.262 1 95.06 97 ILE B N 1
ATOM 2461 C CA . ILE B 1 97 ? -6.73 -12 -0.55 1 95.06 97 ILE B CA 1
ATOM 2462 C C . ILE B 1 97 ? -5.707 -11.641 0.524 1 95.06 97 ILE B C 1
ATOM 2464 O O . ILE B 1 97 ? -5.977 -11.773 1.72 1 95.06 97 ILE B O 1
ATOM 2468 N N . ASN B 1 98 ? -4.531 -11.148 0.04 1 92.12 98 ASN B N 1
ATOM 2469 C CA . ASN B 1 98 ? -3.49 -10.664 0.942 1 92.12 98 ASN B CA 1
ATOM 2470 C C . ASN B 1 98 ? -3.865 -9.328 1.567 1 92.12 98 ASN B C 1
ATOM 2472 O O . ASN B 1 98 ? -4.109 -8.352 0.855 1 92.12 98 ASN B O 1
ATOM 2476 N N . ILE B 1 99 ? -3.918 -9.273 2.846 1 90.06 99 ILE B N 1
ATOM 2477 C CA . ILE B 1 99 ? -4.34 -8.016 3.453 1 90.06 99 ILE B CA 1
ATOM 2478 C C . ILE B 1 99 ? -3.246 -7.496 4.383 1 90.06 99 ILE B C 1
ATOM 2480 O O . ILE B 1 99 ? -3.35 -6.391 4.918 1 90.06 99 ILE B O 1
ATOM 2484 N N . ASP B 1 100 ? -2.244 -8.219 4.5 1 83.56 100 ASP B N 1
ATOM 2485 C CA . ASP B 1 100 ? -1.188 -7.879 5.445 1 83.56 100 ASP B CA 1
ATOM 2486 C C . ASP B 1 100 ? -0.481 -6.586 5.035 1 83.56 100 ASP B C 1
ATOM 2488 O O . ASP B 1 100 ? -0.391 -5.645 5.824 1 83.56 100 ASP B O 1
ATOM 2492 N N . LEU B 1 101 ? -0.092 -6.578 3.811 1 79 101 LEU B N 1
ATOM 2493 C CA . LEU B 1 101 ? 0.616 -5.402 3.314 1 79 101 LEU B CA 1
ATOM 2494 C C . LEU B 1 101 ? -0.295 -4.18 3.312 1 79 101 LEU B C 1
ATOM 2496 O O . LEU B 1 101 ? 0.117 -3.094 3.727 1 79 101 LEU B O 1
ATOM 2500 N N . LEU B 1 102 ? -1.455 -4.355 2.91 1 80.38 102 LEU B N 1
ATOM 2501 C CA . LEU B 1 102 ? -2.41 -3.256 2.855 1 80.38 102 LEU B CA 1
ATOM 2502 C C . LEU B 1 102 ? -2.686 -2.705 4.25 1 80.38 102 LEU B C 1
ATOM 2504 O O . LEU B 1 102 ? -2.781 -1.489 4.434 1 80.38 102 LEU B O 1
ATOM 2508 N N . THR B 1 103 ? -2.781 -3.58 5.148 1 81.44 103 THR B N 1
ATOM 2509 C CA . THR B 1 103 ? -3.023 -3.168 6.527 1 81.44 103 THR B CA 1
ATOM 2510 C C . THR B 1 103 ? -1.836 -2.379 7.07 1 81.44 103 THR B C 1
ATOM 2512 O O . THR B 1 103 ? -2.018 -1.356 7.738 1 81.44 103 THR B O 1
ATOM 2515 N N . ALA B 1 104 ? -0.694 -2.822 6.723 1 78.81 104 ALA B N 1
ATOM 2516 C CA . ALA B 1 104 ? 0.515 -2.16 7.207 1 78.81 104 ALA B CA 1
ATOM 2517 C C . ALA B 1 104 ? 0.643 -0.757 6.625 1 78.81 104 ALA B C 1
ATOM 2519 O O . ALA B 1 104 ? 1.14 0.156 7.289 1 78.81 104 ALA B O 1
ATOM 2520 N N . MET B 1 105 ? 0.123 -0.615 5.504 1 79.81 105 MET B N 1
ATOM 2521 C CA . MET B 1 105 ? 0.284 0.669 4.828 1 79.81 105 MET B CA 1
ATOM 2522 C C . MET B 1 105 ? -0.891 1.594 5.129 1 79.81 105 MET B C 1
ATOM 2524 O O . MET B 1 105 ? -0.7 2.781 5.391 1 79.81 105 MET B O 1
ATOM 2528 N N . LEU B 1 106 ? -2.033 1.004 5.191 1 79.69 106 LEU B N 1
ATOM 2529 C CA . LEU B 1 106 ? -3.232 1.83 5.277 1 79.69 106 LEU B CA 1
ATOM 2530 C C . LEU B 1 106 ? -3.635 2.059 6.73 1 79.69 106 LEU B C 1
ATOM 2532 O O . LEU B 1 106 ? -4.191 3.105 7.066 1 79.69 106 LEU B O 1
ATOM 2536 N N . LEU B 1 107 ? -3.332 1.096 7.535 1 81.31 107 LEU B N 1
ATOM 2537 C CA . LEU B 1 107 ? -3.824 1.185 8.906 1 81.31 107 LEU B CA 1
ATOM 2538 C C . LEU B 1 107 ? -2.752 1.748 9.836 1 81.31 107 LEU B C 1
ATOM 2540 O O . LEU B 1 107 ? -2.957 1.839 11.047 1 81.31 107 LEU B O 1
ATOM 2544 N N . GLU B 1 108 ? -1.644 2.109 9.25 1 82.12 108 GLU B N 1
ATOM 2545 C CA . GLU B 1 108 ? -0.618 2.746 10.07 1 82.12 108 GLU B CA 1
ATOM 2546 C C . GLU B 1 108 ? -1.099 4.09 10.609 1 82.12 108 GLU B C 1
ATOM 2548 O O . GLU B 1 108 ? -1.522 4.957 9.844 1 82.12 108 GLU B O 1
ATOM 2553 N N . PRO B 1 109 ? -0.925 4.246 11.938 1 80.75 109 PRO B N 1
ATOM 2554 C CA . PRO B 1 109 ? -1.442 5.48 12.531 1 80.75 109 PRO B CA 1
ATOM 2555 C C . PRO B 1 109 ? -0.677 6.719 12.078 1 80.75 109 PRO B C 1
ATOM 2557 O O . PRO B 1 109 ? 0.556 6.711 12.039 1 80.75 109 PRO B O 1
ATOM 2560 N N . GLN B 1 110 ? -1.402 7.734 11.656 1 81.44 110 GLN B N 1
ATOM 2561 C CA . GLN B 1 110 ? -0.843 9.039 11.328 1 81.44 110 GLN B CA 1
ATOM 2562 C C . GLN B 1 110 ? -0.992 10.008 12.5 1 81.44 110 GLN B C 1
ATOM 2564 O O . GLN B 1 110 ? -1.923 10.82 12.531 1 81.44 110 GLN B O 1
ATOM 2569 N N . LEU B 1 111 ? -0.024 9.969 13.258 1 80.5 111 LEU B N 1
ATOM 2570 C CA . LEU B 1 111 ? -0.086 10.789 14.453 1 80.5 111 LEU B CA 1
ATOM 2571 C C . LEU B 1 111 ? 0.062 12.273 14.109 1 80.5 111 LEU B C 1
ATOM 2573 O O . LEU B 1 111 ? 0.792 12.625 13.18 1 80.5 111 LEU B O 1
ATOM 2577 N N . PRO B 1 112 ? -0.626 13.094 14.883 1 80.69 112 PRO B N 1
ATOM 2578 C CA . PRO B 1 112 ? -1.495 12.836 16.031 1 80.69 112 PRO B CA 1
ATOM 2579 C C . PRO B 1 112 ? -2.965 12.695 15.641 1 80.69 112 PRO B C 1
ATOM 2581 O O . PRO B 1 112 ? -3.818 12.477 16.5 1 80.69 112 PRO B O 1
ATOM 2584 N N . GLN B 1 113 ? -3.283 12.805 14.438 1 81.75 113 GLN B N 1
ATOM 2585 C CA . GLN B 1 113 ? -4.672 12.844 13.984 1 81.75 113 GLN B CA 1
ATOM 2586 C C . GLN B 1 113 ? -5.344 11.484 14.156 1 81.75 113 GLN B C 1
ATOM 2588 O O . GLN B 1 113 ? -6.508 11.406 14.555 1 81.75 113 GLN B O 1
ATOM 2593 N N . ILE B 1 114 ? -4.59 10.484 13.914 1 84.44 114 ILE B N 1
ATOM 2594 C CA . ILE B 1 114 ? -5.105 9.125 13.984 1 84.44 114 ILE B CA 1
ATOM 2595 C C . ILE B 1 114 ? -4.25 8.305 14.953 1 84.44 114 ILE B C 1
ATOM 2597 O O . ILE B 1 114 ? -3.057 8.102 14.719 1 84.44 114 ILE B O 1
ATOM 2601 N N . SER B 1 115 ? -4.906 7.875 15.938 1 84.25 115 SER B N 1
ATOM 2602 C CA . SER B 1 115 ? -4.184 7.094 16.938 1 84.25 115 SER B CA 1
ATOM 2603 C C . SER B 1 115 ? -4.223 5.605 16.609 1 84.25 115 SER B C 1
ATOM 2605 O O . SER B 1 115 ? -3.305 4.863 16.969 1 84.25 115 SER B O 1
ATOM 2607 N N . SER B 1 116 ? -5.352 5.207 16.031 1 85.5 116 SER B N 1
ATOM 2608 C CA . SER B 1 116 ? -5.449 3.809 15.633 1 85.5 116 SER B CA 1
ATOM 2609 C C . SER B 1 116 ? -6.48 3.615 14.523 1 85.5 116 SER B C 1
ATOM 2611 O O . SER B 1 116 ? -7.398 4.426 14.383 1 85.5 116 SER B O 1
ATOM 2613 N N . ALA B 1 117 ? -6.262 2.67 13.766 1 88.69 117 ALA B N 1
ATOM 2614 C CA . ALA B 1 117 ? -7.172 2.297 12.688 1 88.69 117 ALA B CA 1
ATOM 2615 C C . ALA B 1 117 ? -7.359 0.785 12.625 1 88.69 117 ALA B C 1
ATOM 2617 O O . ALA B 1 117 ? -6.461 0.025 12.992 1 88.69 117 ALA B O 1
ATOM 2618 N N . SER B 1 118 ? -8.547 0.362 12.273 1 91.06 118 SER B N 1
ATOM 2619 C CA . SER B 1 118 ? -8.82 -1.067 12.172 1 91.06 118 SER B CA 1
ATOM 2620 C C . SER B 1 118 ? -9.797 -1.361 11.039 1 91.06 118 SER B C 1
ATOM 2622 O O . SER B 1 118 ? -10.562 -0.484 10.617 1 91.06 118 SER B O 1
ATOM 2624 N N . LEU B 1 119 ? -9.719 -2.492 10.531 1 93.06 119 LEU B N 1
ATOM 2625 C CA . LEU B 1 119 ? -10.633 -3.02 9.523 1 93.06 119 LEU B CA 1
ATOM 2626 C C . LEU B 1 119 ? -11.57 -4.059 10.133 1 93.06 119 LEU B C 1
ATOM 2628 O O . LEU B 1 119 ? -11.117 -4.992 10.805 1 93.06 119 LEU B O 1
ATOM 2632 N N . THR B 1 120 ? -12.828 -3.848 9.914 1 93.31 120 THR B N 1
ATOM 2633 C CA . THR B 1 120 ? -13.82 -4.77 10.453 1 93.31 120 THR B 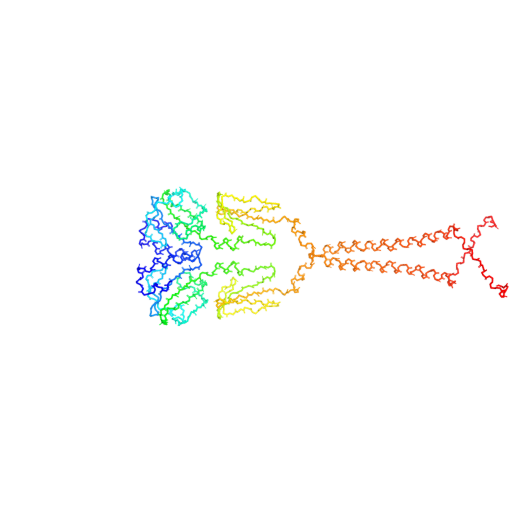CA 1
ATOM 2634 C C . THR B 1 120 ? -14.594 -5.449 9.328 1 93.31 120 THR B C 1
ATOM 2636 O O . THR B 1 120 ? -15.102 -4.781 8.43 1 93.31 120 THR B O 1
ATOM 2639 N N . VAL B 1 121 ? -14.617 -6.715 9.406 1 94.44 121 VAL B N 1
ATOM 2640 C CA . VAL B 1 121 ? -15.43 -7.539 8.516 1 94.44 121 VAL B CA 1
ATOM 2641 C C . VAL B 1 121 ? -16.297 -8.492 9.344 1 94.44 121 VAL B C 1
ATOM 2643 O O . VAL B 1 121 ? -15.766 -9.367 10.039 1 94.44 121 VAL B O 1
ATOM 2646 N N . ASP B 1 122 ? -17.578 -8.297 9.188 1 92.25 122 ASP B N 1
ATOM 2647 C CA . ASP B 1 122 ? -18.516 -9.047 10.016 1 92.25 122 ASP B CA 1
ATOM 2648 C C . ASP B 1 122 ? -18.203 -8.867 11.5 1 92.25 122 ASP B C 1
ATOM 2650 O O . ASP B 1 122 ? -18.219 -7.746 12.008 1 92.25 122 ASP B O 1
ATOM 2654 N N . LYS B 1 123 ? -17.672 -9.883 12.266 1 89.25 123 LYS B N 1
ATOM 2655 C CA . LYS B 1 123 ? -17.453 -9.797 13.703 1 89.25 123 LYS B CA 1
ATOM 2656 C C . LYS B 1 123 ? -15.969 -9.82 14.039 1 89.25 123 LYS B C 1
ATOM 2658 O O . LYS B 1 123 ? -15.594 -9.852 15.219 1 89.25 123 LYS B O 1
ATOM 2663 N N . ARG B 1 124 ? -15.211 -9.727 13.047 1 92.94 124 ARG B N 1
ATOM 2664 C CA . ARG B 1 124 ? -13.773 -9.781 13.273 1 92.94 124 ARG B CA 1
ATOM 2665 C C . ARG B 1 124 ? -13.109 -8.461 12.891 1 92.94 124 ARG B C 1
ATOM 2667 O O . ARG B 1 124 ? -13.602 -7.738 12.023 1 92.94 124 ARG B O 1
ATOM 2674 N N . HIS B 1 125 ? -11.945 -8.266 13.562 1 92.06 125 HIS B N 1
ATOM 2675 C CA . HIS B 1 125 ? -11.266 -6.988 13.383 1 92.06 125 HIS B CA 1
ATOM 2676 C C . HIS B 1 125 ? -9.766 -7.184 13.156 1 92.06 125 HIS B C 1
ATOM 2678 O O . HIS B 1 125 ? -9.148 -8.055 13.781 1 92.06 125 HIS B O 1
ATOM 2684 N N . LEU B 1 126 ? -9.32 -6.434 12.281 1 93.12 126 LEU B N 1
ATOM 2685 C CA . LEU B 1 126 ? -7.879 -6.414 12.047 1 93.12 126 LEU B CA 1
ATOM 2686 C C . LEU B 1 126 ? -7.277 -5.086 12.484 1 93.12 126 LEU B C 1
ATOM 2688 O O . LEU B 1 126 ? -7.629 -4.031 11.953 1 93.12 126 LEU B O 1
ATOM 2692 N N . LEU B 1 127 ? -6.371 -5.223 13.391 1 88.25 127 LEU B N 1
ATOM 2693 C CA . LEU B 1 127 ? -5.73 -4.039 13.953 1 88.25 127 LEU B CA 1
ATOM 2694 C C . LEU B 1 127 ? -4.266 -3.967 13.539 1 88.25 127 LEU B C 1
ATOM 2696 O O . LEU B 1 127 ? -3.586 -4.996 13.461 1 88.25 127 LEU B O 1
ATOM 2700 N N . TYR B 1 128 ? -3.924 -2.729 13.281 1 83.69 128 TYR B N 1
ATOM 2701 C CA . TYR B 1 128 ? -2.508 -2.539 12.984 1 83.69 128 TYR B CA 1
ATOM 2702 C C . TYR B 1 128 ? -1.643 -3.004 14.148 1 83.69 128 TYR B C 1
ATOM 2704 O O . TYR B 1 128 ? -1.872 -2.615 15.297 1 83.69 128 TYR B O 1
ATOM 2712 N N . GLY B 1 129 ? -0.667 -3.799 13.812 1 77.69 129 GLY B N 1
ATOM 2713 C CA . GLY B 1 129 ? 0.285 -4.258 14.812 1 77.69 129 GLY B CA 1
ATOM 2714 C C . GLY B 1 129 ? -0.244 -5.398 15.664 1 77.69 129 GLY B C 1
ATOM 2715 O O . GLY B 1 129 ? 0.533 -6.141 16.266 1 77.69 129 GLY B O 1
ATOM 2716 N N . ASN B 1 130 ? -1.509 -5.598 15.867 1 81.31 130 ASN B N 1
ATOM 2717 C CA . ASN B 1 130 ? -2.074 -6.609 16.75 1 81.31 130 ASN B CA 1
ATOM 2718 C C . ASN B 1 130 ? -2.652 -7.781 15.961 1 81.31 130 ASN B C 1
ATOM 2720 O O . ASN B 1 130 ? -2.971 -8.828 16.531 1 81.31 130 ASN B O 1
ATOM 2724 N N . GLY B 1 131 ? -2.834 -7.605 14.773 1 85.25 131 GLY B N 1
ATOM 2725 C CA . GLY B 1 131 ? -3.393 -8.68 13.969 1 85.25 131 GLY B CA 1
ATOM 2726 C C . GLY B 1 131 ? -4.895 -8.82 14.125 1 85.25 131 GLY B C 1
ATOM 2727 O O . GLY B 1 131 ? -5.609 -7.828 14.258 1 85.25 131 GLY B O 1
ATOM 2728 N N . LEU B 1 132 ? -5.363 -10.047 14.023 1 89.06 132 LEU B N 1
ATOM 2729 C CA . LEU B 1 132 ? -6.793 -10.336 14.062 1 89.06 132 LEU B CA 1
ATOM 2730 C C . LEU B 1 132 ? -7.289 -10.414 15.5 1 89.06 132 LEU B C 1
ATOM 2732 O O . LEU B 1 132 ? -6.723 -11.141 16.328 1 89.06 132 LEU B O 1
ATOM 2736 N N . VAL B 1 133 ? -8.312 -9.625 15.75 1 86.94 133 VAL B N 1
ATOM 2737 C CA . VAL B 1 133 ? -8.867 -9.609 17.109 1 86.94 133 VAL B CA 1
ATOM 2738 C C . VAL B 1 133 ? -10.391 -9.75 17.031 1 86.94 133 VAL B C 1
ATOM 2740 O O . VAL B 1 133 ? -11.008 -9.391 16.031 1 86.94 133 VAL B O 1
ATOM 2743 N N . ASP B 1 134 ? -10.922 -10.211 18.062 1 86.38 134 ASP B N 1
ATOM 2744 C CA . ASP B 1 134 ? -12.359 -10.445 18.109 1 86.38 134 ASP B CA 1
ATOM 2745 C C . ASP B 1 134 ? -13.102 -9.234 18.672 1 86.38 134 ASP B C 1
ATOM 2747 O O . ASP B 1 134 ? -14.312 -9.109 18.5 1 86.38 134 ASP B O 1
ATOM 2751 N N . SER B 1 135 ? -12.352 -8.367 19.328 1 82.62 135 SER B N 1
ATOM 2752 C CA . SER B 1 135 ? -12.977 -7.168 19.891 1 82.62 135 SER B CA 1
ATOM 2753 C C . SER B 1 135 ? -12.055 -5.961 19.766 1 82.62 135 SER B C 1
ATOM 2755 O O . SER B 1 135 ? -10.828 -6.098 19.828 1 82.62 135 SER B O 1
ATOM 2757 N N . LEU B 1 136 ? -12.711 -4.871 19.453 1 80.75 136 LEU B N 1
ATOM 2758 C CA . LEU B 1 136 ? -11.938 -3.641 19.359 1 80.75 136 LEU B CA 1
ATOM 2759 C C . LEU B 1 136 ? -11.766 -3.006 20.734 1 80.75 136 LEU B C 1
ATOM 2761 O O . LEU B 1 136 ? -12.695 -3.002 21.547 1 80.75 136 LEU B O 1
ATOM 2765 N N . PRO B 1 137 ? -10.562 -2.645 20.938 1 72 137 PRO B N 1
ATOM 2766 C CA . PRO B 1 137 ? -10.375 -1.963 22.219 1 72 137 PRO B CA 1
ATOM 2767 C C . PRO B 1 137 ? -11.234 -0.71 22.359 1 72 137 PRO B C 1
ATOM 2769 O O . PRO B 1 137 ? -11.539 -0.055 21.359 1 72 137 PRO B O 1
ATOM 2772 N N . GLN B 1 138 ? -11.891 -0.55 23.562 1 66 138 GLN B N 1
ATOM 2773 C CA . GLN B 1 138 ? -12.703 0.627 23.844 1 66 138 GLN B CA 1
ATOM 2774 C C . GLN B 1 138 ? -11.891 1.909 23.672 1 66 138 GLN B C 1
ATOM 2776 O O . GLN B 1 138 ? -10.758 1.999 24.141 1 66 138 GLN B O 1
ATOM 2781 N N . PRO B 1 139 ? -12.414 2.719 22.672 1 61.5 139 PRO B N 1
ATOM 2782 C CA . PRO B 1 139 ? -11.703 3.977 22.438 1 61.5 139 PRO B CA 1
ATOM 2783 C C . PRO B 1 139 ? -11.461 4.773 23.719 1 61.5 139 PRO B C 1
ATOM 2785 O O . PRO B 1 139 ? -12.344 4.863 24.578 1 61.5 139 PRO B O 1
ATOM 2788 N N . GLU B 1 140 ? -10.312 4.777 24.266 1 62.94 140 GLU B N 1
ATOM 2789 C CA . GLU B 1 140 ? -10.117 5.793 25.297 1 62.94 140 GLU B CA 1
ATOM 2790 C C . GLU B 1 140 ? -10.727 7.129 24.875 1 62.94 140 GLU B C 1
ATOM 2792 O O . GLU B 1 140 ? -11.352 7.223 23.812 1 62.94 140 GLU B O 1
ATOM 2797 N N . ASP B 1 141 ? -10.516 8.258 25.594 1 62.94 141 ASP B N 1
ATOM 2798 C CA . ASP B 1 141 ? -10.961 9.633 25.375 1 62.94 141 ASP B CA 1
ATOM 2799 C C . ASP B 1 141 ? -10.836 10.031 23.906 1 62.94 141 ASP B C 1
ATOM 2801 O O . ASP B 1 141 ? -10.703 11.211 23.594 1 62.94 141 ASP B O 1
ATOM 2805 N N . ASN B 1 142 ? -11.031 8.969 23.016 1 72.31 142 ASN B N 1
ATOM 2806 C CA . ASN B 1 142 ? -10.82 9.234 21.594 1 72.31 142 ASN B CA 1
ATOM 2807 C C . ASN B 1 142 ? -12.125 9.164 20.812 1 72.31 142 ASN B C 1
ATOM 2809 O O . ASN B 1 142 ? -13.109 8.594 21.281 1 72.31 142 ASN B O 1
ATOM 2813 N N . GLU B 1 143 ? -12.25 10.078 19.844 1 83.25 143 GLU B N 1
ATOM 2814 C CA . GLU B 1 143 ? -13.359 10.023 18.906 1 83.25 143 GLU B CA 1
ATOM 2815 C C . GLU B 1 143 ? -13.164 8.898 17.891 1 83.25 143 GLU B C 1
ATOM 2817 O O . GLU B 1 143 ? -12.055 8.688 17.406 1 83.25 143 GLU B O 1
ATOM 2822 N N . ASN B 1 144 ? -14.273 8.164 17.734 1 85.19 144 ASN B N 1
ATOM 2823 C CA . ASN B 1 144 ? -14.258 7.051 16.797 1 85.19 144 ASN B CA 1
ATOM 2824 C C . ASN B 1 144 ? -15.023 7.383 15.516 1 85.19 144 ASN B C 1
ATOM 2826 O O . ASN B 1 144 ? -16.156 7.859 15.57 1 85.19 144 ASN B O 1
ATOM 2830 N N . TYR B 1 145 ? -14.344 7.266 14.477 1 86.25 145 TYR B N 1
ATOM 2831 C CA . TYR B 1 145 ? -14.977 7.434 13.18 1 86.25 145 TYR B CA 1
ATOM 2832 C C . TYR B 1 145 ? -15.031 6.113 12.422 1 86.25 145 TYR B C 1
ATOM 2834 O O . TYR B 1 145 ? -14.047 5.367 12.391 1 86.25 145 TYR B O 1
ATOM 2842 N N . GLN B 1 146 ? -16.234 5.805 11.883 1 89.81 146 GLN B N 1
ATOM 2843 C CA . GLN B 1 146 ? -16.406 4.57 11.125 1 89.81 146 GLN B CA 1
ATOM 2844 C C . GLN B 1 146 ? -16.922 4.848 9.719 1 89.81 146 GLN B C 1
ATOM 2846 O O . GLN B 1 146 ? -17.812 5.672 9.531 1 89.81 146 GLN B O 1
ATOM 2851 N N . VAL B 1 147 ? -16.266 4.27 8.773 1 90 147 VAL B N 1
ATOM 2852 C CA . VAL B 1 147 ? -16.703 4.387 7.391 1 90 147 VAL B CA 1
ATOM 2853 C C . VAL B 1 147 ? -16.922 2.994 6.801 1 90 147 VAL B C 1
ATOM 2855 O O . VAL B 1 147 ? -16.031 2.146 6.848 1 90 147 VAL B O 1
ATOM 2858 N N . SER B 1 148 ? -18.031 2.783 6.242 1 91.5 148 SER B N 1
ATOM 2859 C CA . SER B 1 148 ? -18.359 1.484 5.664 1 91.5 148 SER B CA 1
ATOM 2860 C C . SER B 1 148 ? -18.344 1.535 4.141 1 91.5 148 SER B C 1
ATOM 2862 O O . SER B 1 148 ? -18.734 2.541 3.541 1 91.5 148 SER B O 1
ATOM 2864 N N . SER B 1 149 ? -17.859 0.486 3.57 1 90.44 149 SER B N 1
ATOM 2865 C CA . SER B 1 149 ? -17.891 0.373 2.117 1 90.44 149 SER B CA 1
ATOM 2866 C C . SER B 1 149 ? -19.312 0.168 1.61 1 90.44 149 SER B C 1
ATOM 2868 O O . SER B 1 149 ? -20.109 -0.513 2.254 1 90.44 149 SER B O 1
ATOM 2870 N N . GLN B 1 150 ? -19.625 0.767 0.467 1 88.56 150 GLN B N 1
ATOM 2871 C CA . GLN B 1 150 ? -20.953 0.606 -0.142 1 88.56 150 GLN B CA 1
ATOM 2872 C C . GLN B 1 150 ? -21 -0.645 -1.015 1 88.56 150 GLN B C 1
ATOM 2874 O O . GLN B 1 150 ? -22.078 -1.15 -1.316 1 88.56 150 GLN B O 1
ATOM 2879 N N . ARG B 1 151 ? -19.906 -1.14 -1.332 1 87.31 151 ARG B N 1
ATOM 2880 C CA . ARG B 1 151 ? -19.828 -2.234 -2.293 1 87.31 151 ARG B CA 1
ATOM 2881 C C . ARG B 1 151 ? -19.562 -3.562 -1.592 1 87.31 151 ARG B C 1
ATOM 2883 O O . ARG B 1 151 ? -20.078 -4.605 -2.01 1 87.31 151 ARG B O 1
ATOM 2890 N N . PHE B 1 152 ? -18.781 -3.496 -0.607 1 90.25 152 PHE B N 1
ATOM 2891 C CA . PHE B 1 152 ? -18.375 -4.703 0.103 1 90.25 152 PHE B CA 1
ATOM 2892 C C . PHE B 1 152 ? -18.672 -4.582 1.592 1 90.25 152 PHE B C 1
ATOM 2894 O O . PHE B 1 152 ? -18.688 -3.48 2.141 1 90.25 152 PHE B O 1
ATOM 2901 N N . PRO B 1 153 ? -18.938 -5.688 2.213 1 92.19 153 PRO B N 1
ATOM 2902 C CA . PRO B 1 153 ? -19.328 -5.656 3.625 1 92.19 153 PRO B CA 1
ATOM 2903 C C . PRO B 1 153 ? -18.125 -5.531 4.566 1 92.19 153 PRO B C 1
ATOM 2905 O O . PRO B 1 153 ? -17.828 -6.461 5.32 1 92.19 153 PRO B O 1
ATOM 2908 N N . PHE B 1 154 ? -17.484 -4.449 4.547 1 93.06 154 PHE B N 1
ATOM 2909 C CA . PHE B 1 154 ? -16.406 -4.164 5.492 1 93.06 154 PHE B CA 1
ATOM 2910 C C . PHE B 1 154 ? -16.484 -2.721 5.977 1 93.06 154 PHE B C 1
ATOM 2912 O O . PHE B 1 154 ? -17.125 -1.879 5.34 1 93.06 154 PHE B O 1
ATOM 2919 N N . THR B 1 155 ? -15.898 -2.518 7.133 1 92.62 155 THR B N 1
ATOM 2920 C CA . THR B 1 155 ? -15.898 -1.204 7.77 1 92.62 155 THR B CA 1
ATOM 2921 C C . THR B 1 155 ? -14.508 -0.846 8.273 1 92.62 155 THR B C 1
ATOM 2923 O O . THR B 1 155 ? -13.797 -1.699 8.812 1 92.62 155 THR B O 1
ATOM 2926 N N . ILE B 1 156 ? -14.172 0.347 8.039 1 91.94 156 ILE B N 1
ATOM 2927 C CA . ILE B 1 156 ? -12.914 0.864 8.57 1 91.94 156 ILE B CA 1
ATOM 2928 C C . ILE B 1 156 ? -13.195 1.753 9.781 1 91.94 156 ILE B C 1
ATOM 2930 O O . ILE B 1 156 ? -14.078 2.607 9.742 1 91.94 156 ILE B O 1
ATOM 2934 N N . ASN B 1 157 ? -12.469 1.474 10.812 1 89.81 157 ASN B N 1
ATOM 2935 C CA . ASN B 1 157 ? -12.578 2.256 12.039 1 89.81 157 ASN B CA 1
ATOM 2936 C C . ASN B 1 157 ? -11.312 3.068 12.305 1 89.81 157 ASN B C 1
ATOM 2938 O O . ASN B 1 157 ? -10.203 2.539 12.227 1 89.81 157 ASN B O 1
ATOM 2942 N N . VAL B 1 158 ? -11.531 4.309 12.57 1 88.75 158 VAL B N 1
ATOM 2943 C CA . VAL B 1 158 ? -10.406 5.188 12.852 1 88.75 158 VAL B CA 1
ATOM 2944 C C . VAL B 1 158 ? -10.633 5.906 14.18 1 88.75 158 VAL B C 1
ATOM 2946 O O . VAL B 1 158 ? -11.734 6.395 14.453 1 88.75 158 VAL B O 1
ATOM 2949 N N . ASN B 1 159 ? -9.594 5.898 14.969 1 87 159 ASN B N 1
ATOM 2950 C CA . ASN B 1 159 ? -9.648 6.586 16.25 1 87 159 ASN B CA 1
ATOM 2951 C C . ASN B 1 159 ? -8.602 7.691 16.344 1 87 159 ASN B C 1
ATOM 2953 O O . ASN B 1 159 ? -7.488 7.539 15.844 1 87 159 ASN B O 1
ATOM 2957 N N . GLY B 1 160 ? -8.992 8.742 16.875 1 86.44 160 GLY B N 1
ATOM 2958 C CA . GLY B 1 160 ? -8.086 9.859 17.078 1 86.44 160 GLY B CA 1
ATOM 2959 C C . GLY B 1 160 ? -8.539 10.805 18.188 1 86.44 160 GLY B C 1
ATOM 2960 O O . GLY B 1 160 ? -9.648 10.672 18.703 1 86.44 160 GLY B O 1
ATOM 2961 N N . PRO B 1 161 ? -7.555 11.633 18.406 1 83.5 161 PRO B N 1
ATOM 2962 C CA . PRO B 1 161 ? -7.957 12.617 19.422 1 83.5 161 PRO B CA 1
ATOM 2963 C C . PRO B 1 161 ? -9.062 13.547 18.922 1 83.5 161 PRO B C 1
ATOM 2965 O O . PRO B 1 161 ? -9.227 13.727 17.719 1 83.5 161 PRO B O 1
ATOM 2968 N N . GLY B 1 162 ? -9.867 13.984 19.781 1 83.12 162 GLY B N 1
ATOM 2969 C CA . GLY B 1 162 ? -10.922 14.914 19.422 1 83.12 162 GLY B CA 1
ATOM 2970 C C . GLY B 1 162 ? -10.398 16.234 18.875 1 83.12 162 GLY B C 1
ATOM 2971 O O . GLY B 1 162 ? -9.211 16.516 18.984 1 83.12 162 GLY B O 1
ATOM 2972 N N . ALA B 1 163 ? -11.25 16.922 18.156 1 81.75 163 ALA B N 1
ATOM 2973 C CA . ALA B 1 163 ? -10.898 18.188 17.531 1 81.75 163 ALA B CA 1
ATOM 2974 C C . ALA B 1 163 ? -10.312 19.156 18.562 1 81.75 163 ALA B C 1
ATOM 2976 O O . ALA B 1 163 ? -9.375 19.906 18.266 1 81.75 163 ALA B O 1
ATOM 2977 N N . THR B 1 164 ? -10.859 19.109 19.719 1 81.5 164 THR B N 1
ATOM 2978 C CA . THR B 1 164 ? -10.406 20 20.766 1 81.5 164 THR B CA 1
ATOM 2979 C C . THR B 1 164 ? -8.977 19.672 21.188 1 81.5 164 THR B C 1
ATOM 2981 O O . THR B 1 164 ? -8.148 20.562 21.359 1 81.5 164 THR B O 1
ATOM 2984 N N . ALA B 1 165 ? -8.734 18.469 21.328 1 82 165 ALA B N 1
ATOM 2985 C CA . ALA B 1 165 ? -7.398 18.047 21.734 1 82 165 ALA B CA 1
ATOM 2986 C C . ALA B 1 165 ? -6.375 18.375 20.656 1 82 165 ALA B C 1
ATOM 2988 O O . ALA B 1 165 ? -5.25 18.781 20.953 1 82 165 ALA B O 1
ATOM 2989 N N . LEU B 1 166 ? -6.777 18.25 19.469 1 82.69 166 LEU B N 1
ATOM 2990 C CA . LEU B 1 166 ? -5.887 18.562 18.359 1 82.69 166 LEU B CA 1
ATOM 2991 C C . LEU B 1 166 ? -5.609 20.062 18.297 1 82.69 166 LEU B C 1
ATOM 2993 O O . LEU B 1 166 ? -4.477 20.484 18.031 1 82.69 166 LEU B O 1
ATOM 2997 N N . ALA B 1 167 ? -6.637 20.766 18.578 1 78.62 167 ALA B N 1
ATOM 2998 C CA . ALA B 1 167 ? -6.469 22.219 18.562 1 78.62 167 ALA B CA 1
ATOM 2999 C C . ALA B 1 167 ? -5.477 22.656 19.641 1 78.62 167 ALA B C 1
ATOM 3001 O O . ALA B 1 167 ? -4.637 23.531 19.406 1 78.62 167 ALA B O 1
ATOM 3002 N N . TRP B 1 168 ? -5.574 22.047 20.703 1 81.56 168 TRP B N 1
ATOM 3003 C CA . TRP B 1 168 ? -4.676 22.375 21.812 1 81.56 168 TRP B CA 1
ATOM 3004 C C . TRP B 1 168 ? -3.234 22 21.469 1 81.56 168 TRP B C 1
ATOM 3006 O O . TRP B 1 168 ? -2.297 22.672 21.906 1 81.56 168 TRP B O 1
ATOM 3016 N N . HIS B 1 169 ? -3.217 21.078 20.688 1 81.88 169 HIS B N 1
ATOM 3017 C CA . HIS B 1 169 ? -1.885 20.625 20.297 1 81.88 169 HIS B CA 1
ATOM 3018 C C . HIS B 1 169 ? -1.229 21.609 19.328 1 81.88 169 HIS B C 1
ATOM 3020 O O . HIS B 1 169 ? -0.009 21.797 19.359 1 81.88 169 HIS B O 1
ATOM 3026 N N . TYR B 1 170 ? -1.999 22.25 18.547 1 79.12 170 TYR B N 1
ATOM 3027 C CA . TYR B 1 170 ? -1.457 23.141 17.516 1 79.12 170 TYR B CA 1
ATOM 3028 C C . TYR B 1 170 ? -1.404 24.578 18 1 79.12 170 TYR B C 1
ATOM 3030 O O . TYR B 1 170 ? -0.686 25.406 17.438 1 79.12 170 TYR B O 1
ATOM 3038 N N . LEU B 1 171 ? -1.972 24.844 19.031 1 80.38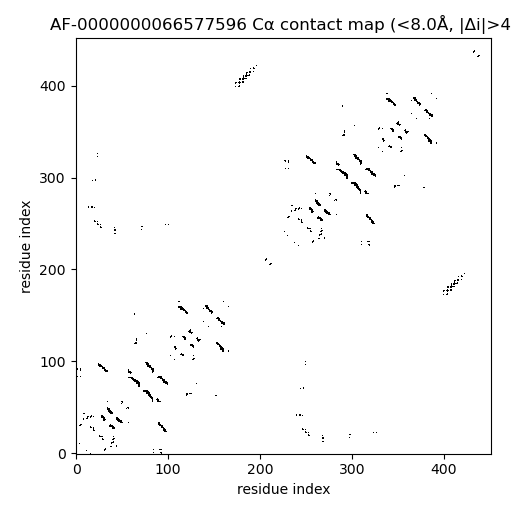 171 LEU B N 1
ATOM 3039 C CA . LEU B 1 171 ? -2.119 26.219 19.531 1 80.38 171 LEU B CA 1
ATOM 3040 C C . LEU B 1 171 ? -0.755 26.844 19.781 1 80.38 171 LEU B C 1
ATOM 3042 O O . LEU B 1 171 ? -0.517 27.984 19.391 1 80.38 171 LEU B O 1
ATOM 3046 N N . PRO B 1 172 ? 0.144 26.094 20.328 1 81.12 172 PRO B N 1
ATOM 3047 C CA . PRO B 1 172 ? 1.433 26.719 20.625 1 81.12 172 PRO B CA 1
ATOM 3048 C C . PRO B 1 172 ? 2.184 27.156 19.375 1 81.12 172 PRO B C 1
ATOM 3050 O O . PRO B 1 172 ? 3.012 28.078 19.438 1 81.12 172 PRO B O 1
ATOM 3053 N N . THR B 1 173 ? 1.94 26.547 18.359 1 77.38 173 THR B N 1
ATOM 3054 C CA . THR B 1 173 ? 2.658 26.891 17.141 1 77.38 173 THR B CA 1
ATOM 3055 C C . THR B 1 173 ? 2.219 28.25 16.625 1 77.38 173 THR B C 1
ATOM 3057 O O . THR B 1 173 ? 2.951 28.906 15.867 1 77.38 173 THR B O 1
ATOM 3060 N N . GLN B 1 174 ? 1.156 28.719 17.062 1 78.5 174 GLN B N 1
ATOM 3061 C CA . GLN B 1 174 ? 0.611 30 16.594 1 78.5 174 GLN B CA 1
ATOM 3062 C C . GLN B 1 174 ? 0.99 31.125 17.547 1 78.5 174 GLN B C 1
ATOM 3064 O O . GLN B 1 174 ? 0.848 32.312 17.203 1 78.5 174 GLN B O 1
ATOM 3069 N N . LEU B 1 175 ? 1.605 30.797 18.578 1 81.44 175 LEU B N 1
ATOM 3070 C CA . LEU B 1 175 ? 1.855 31.766 19.656 1 81.44 175 LEU B CA 1
ATOM 3071 C C . LEU B 1 175 ? 2.908 32.781 19.234 1 81.44 175 LEU B C 1
ATOM 3073 O O . LEU B 1 175 ? 2.748 33.969 19.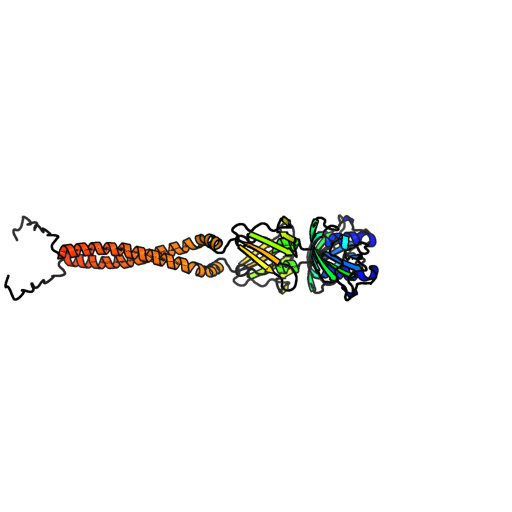469 1 81.44 175 LEU B O 1
ATOM 3077 N N . PRO B 1 176 ? 3.898 32.344 18.578 1 82.75 176 PRO B N 1
ATOM 3078 C CA . PRO B 1 176 ? 4.93 33.344 18.219 1 82.75 176 PRO B CA 1
ATOM 3079 C C . PRO B 1 176 ? 4.387 34.5 17.375 1 82.75 176 PRO B C 1
ATOM 3081 O O . PRO B 1 176 ? 4.664 35.656 17.672 1 82.75 176 PRO B O 1
ATOM 3084 N N . LEU B 1 177 ? 3.67 34.188 16.406 1 82.94 177 LEU B N 1
ATOM 3085 C CA . LEU B 1 177 ? 3.105 35.25 15.562 1 82.94 177 LEU B CA 1
ATOM 3086 C C . LEU B 1 177 ? 2.113 36.094 16.359 1 82.94 177 LEU B C 1
ATOM 3088 O O . LEU B 1 177 ? 2.07 37.312 16.188 1 82.94 177 LEU B O 1
ATOM 3092 N N . ALA B 1 178 ? 1.365 35.469 17.094 1 85.94 178 ALA B N 1
ATOM 3093 C CA . ALA B 1 178 ? 0.377 36.156 17.906 1 85.94 178 ALA B CA 1
ATOM 3094 C C . ALA B 1 178 ? 1.052 37.125 18.875 1 85.94 178 ALA B C 1
ATOM 3096 O O . ALA B 1 178 ? 0.612 38.281 19.016 1 85.94 178 ALA B O 1
ATOM 3097 N N . VAL B 1 179 ? 2.064 36.719 19.484 1 86.75 179 VAL B N 1
ATOM 3098 C CA . VAL B 1 179 ? 2.787 37.531 20.438 1 86.75 179 VAL B CA 1
ATOM 3099 C C . VAL B 1 179 ? 3.43 38.719 19.734 1 86.75 179 VAL B C 1
ATOM 3101 O O . VAL B 1 179 ? 3.361 39.875 20.219 1 86.75 179 VAL B O 1
ATOM 3104 N N . LEU B 1 180 ? 3.984 38.438 18.656 1 89.31 180 LEU B N 1
ATOM 3105 C CA . LEU B 1 180 ? 4.645 39.5 17.891 1 89.31 180 LEU B CA 1
ATOM 3106 C C . LEU B 1 180 ? 3.639 40.562 17.469 1 89.31 180 LEU B C 1
ATOM 3108 O O . LEU B 1 180 ? 3.898 41.781 17.625 1 89.31 180 LEU B O 1
ATOM 3112 N N . LEU B 1 181 ? 2.537 40.156 17.016 1 89.56 181 LEU B N 1
ATOM 3113 C CA . LEU B 1 181 ? 1.506 41.094 16.578 1 89.56 181 LEU B CA 1
ATOM 3114 C C . LEU B 1 181 ? 0.915 41.844 17.766 1 89.56 181 LEU B C 1
ATOM 3116 O O . LEU B 1 181 ? 0.586 43.031 17.641 1 89.56 181 LEU B O 1
ATOM 3120 N N . SER B 1 182 ? 0.816 41.156 18.812 1 90.12 182 SER B N 1
ATOM 3121 C CA . SER B 1 182 ? 0.303 41.781 20.016 1 90.12 182 SER B CA 1
ATOM 3122 C C . SER B 1 182 ? 1.265 42.844 20.547 1 90.12 182 SER B C 1
ATOM 3124 O O . SER B 1 182 ? 0.838 43.906 20.969 1 90.12 182 SER B O 1
ATOM 3126 N N . LEU B 1 183 ? 2.498 42.531 20.5 1 90.62 183 LEU B N 1
ATOM 3127 C CA . LEU B 1 183 ? 3.51 43.5 20.922 1 90.62 183 LEU B CA 1
ATOM 3128 C C . LEU B 1 183 ? 3.518 44.719 20.016 1 90.62 183 LEU B C 1
ATOM 3130 O O . LEU B 1 183 ? 3.631 45.844 20.5 1 90.62 183 LEU B O 1
ATOM 3134 N N . LEU B 1 184 ? 3.367 44.438 18.797 1 91.56 184 LEU B N 1
ATOM 3135 C CA . LEU B 1 184 ? 3.324 45.531 17.828 1 91.56 184 LEU B CA 1
ATOM 3136 C C . LEU B 1 184 ? 2.1 46.406 18.047 1 91.56 184 LEU B C 1
ATOM 3138 O O . LEU B 1 184 ? 2.207 47.656 18.078 1 91.56 184 LEU B O 1
ATOM 3142 N N . ALA B 1 185 ? 0.991 45.719 18.188 1 90.5 185 ALA B N 1
ATOM 3143 C CA . ALA B 1 185 ? -0.249 46.469 18.422 1 90.5 185 ALA B CA 1
ATOM 3144 C C . ALA B 1 185 ? -0.178 47.25 19.734 1 90.5 185 ALA B C 1
ATOM 3146 O O . ALA B 1 185 ? -0.632 48.375 19.812 1 90.5 185 ALA B O 1
ATOM 3147 N N . GLY B 1 186 ? 0.292 46.625 20.719 1 86.31 186 GLY B N 1
ATOM 3148 C CA . GLY B 1 186 ? 0.506 47.281 22 1 86.31 186 GLY B CA 1
ATOM 3149 C C . GLY B 1 186 ? 1.414 48.5 21.891 1 86.31 186 GLY B C 1
ATOM 3150 O O . GLY B 1 186 ? 1.124 49.562 22.469 1 86.31 186 GLY B O 1
ATOM 3151 N N . TYR B 1 187 ? 2.453 48.406 21.188 1 86.31 187 TYR B N 1
ATOM 3152 C CA . TYR B 1 187 ? 3.402 49.5 20.984 1 86.31 187 TYR B CA 1
ATOM 3153 C C . TYR B 1 187 ? 2.754 50.656 20.25 1 86.31 187 TYR B C 1
ATOM 3155 O O . TYR B 1 187 ? 2.93 51.812 20.625 1 86.31 187 TYR B O 1
ATOM 3163 N N . ILE B 1 188 ? 2.039 50.312 19.25 1 87.88 188 ILE B N 1
ATOM 3164 C CA . ILE B 1 188 ? 1.348 51.312 18.453 1 87.88 188 ILE B CA 1
ATOM 3165 C C . ILE B 1 188 ? 0.341 52.062 19.328 1 87.88 188 ILE B C 1
ATOM 3167 O O . ILE B 1 188 ? 0.246 53.281 19.281 1 87.88 188 ILE B O 1
ATOM 3171 N N . ALA B 1 189 ? -0.386 51.344 20.094 1 86.94 189 ALA B N 1
ATOM 3172 C CA . ALA B 1 189 ? -1.363 51.938 21 1 86.94 189 ALA B CA 1
ATOM 3173 C C . ALA B 1 189 ? -0.679 52.812 22.031 1 86.94 189 ALA B C 1
ATOM 3175 O O . ALA B 1 189 ? -1.173 53.906 22.344 1 86.94 189 ALA B O 1
ATOM 3176 N N . TRP B 1 190 ? 0.449 52.406 22.531 1 82.31 190 TRP B N 1
ATOM 3177 C CA . TRP B 1 190 ? 1.224 53.188 23.484 1 82.31 190 TRP B CA 1
ATOM 3178 C C . TRP B 1 190 ? 1.716 54.469 22.859 1 82.31 190 TRP B C 1
ATOM 3180 O O . TRP B 1 190 ? 1.616 55.562 23.469 1 82.31 190 TRP B O 1
ATOM 3190 N N . LEU B 1 191 ? 2.117 54.469 21.656 1 83.38 191 LEU B N 1
ATOM 3191 C CA . LEU B 1 191 ? 2.598 55.656 20.953 1 83.38 191 LEU B CA 1
ATOM 3192 C C . LEU B 1 191 ? 1.454 56.625 20.672 1 83.38 191 LEU B C 1
ATOM 3194 O O . LEU B 1 191 ? 1.62 57.844 20.812 1 83.38 191 LEU B O 1
ATOM 3198 N N . ALA B 1 192 ? 0.361 56.031 20.328 1 82.56 192 ALA B N 1
ATOM 3199 C CA . ALA B 1 192 ? -0.805 56.844 19.984 1 82.56 192 ALA B CA 1
ATOM 3200 C C . ALA B 1 192 ? -1.34 57.562 21.219 1 82.56 192 ALA B C 1
ATOM 3202 O O . ALA B 1 192 ? -1.804 58.719 21.125 1 82.56 192 ALA B O 1
ATOM 3203 N N . THR B 1 193 ? -1.231 56.938 22.312 1 77.19 193 THR B N 1
ATOM 3204 C CA . THR B 1 193 ? -1.744 57.531 23.547 1 77.19 193 THR B CA 1
ATOM 3205 C C . THR B 1 193 ? -0.719 58.5 24.141 1 77.19 193 THR B C 1
ATOM 3207 O O . THR B 1 193 ? -1.081 59.531 24.688 1 77.19 193 THR B O 1
ATOM 3210 N N . ALA B 1 194 ? 0.522 58.156 24.031 1 72.94 194 ALA B N 1
ATOM 3211 C CA . ALA B 1 194 ? 1.583 59.031 24.531 1 72.94 194 ALA B CA 1
ATOM 3212 C C . ALA B 1 194 ? 1.657 60.344 23.719 1 72.94 194 ALA B C 1
ATOM 3214 O O . ALA B 1 194 ? 1.899 61.406 24.266 1 72.94 194 ALA B O 1
ATOM 3215 N N . TYR B 1 195 ? 1.471 60.125 22.516 1 68.94 195 TYR B N 1
ATOM 3216 C CA . TYR B 1 195 ? 1.46 61.312 21.672 1 68.94 195 TYR B CA 1
ATOM 3217 C C . TYR B 1 195 ? 0.336 62.25 22.078 1 68.94 195 TYR B C 1
ATOM 3219 O O . TYR B 1 195 ? 0.518 63.469 22.094 1 68.94 195 TYR B O 1
ATOM 3227 N N . ARG B 1 196 ? -0.599 61.719 22.578 1 66.44 196 ARG B N 1
ATOM 3228 C CA . ARG B 1 196 ? -1.718 62.531 23.031 1 66.44 196 ARG B CA 1
ATOM 3229 C C . ARG B 1 196 ? -1.396 63.219 24.344 1 66.44 196 ARG B C 1
ATOM 3231 O O . ARG B 1 196 ? -1.843 64.375 24.594 1 66.44 196 ARG B O 1
ATOM 3238 N N . MET B 1 197 ? -0.653 62.594 25.031 1 62.91 197 MET B N 1
ATOM 3239 C CA . MET B 1 197 ? -0.25 63.156 26.312 1 62.91 197 MET B CA 1
ATOM 3240 C C . MET B 1 197 ? 0.771 64.25 26.109 1 62.91 197 MET B C 1
ATOM 3242 O O . MET B 1 197 ? 0.805 65.25 26.875 1 62.91 197 MET B O 1
ATOM 3246 N N . SER B 1 198 ? 1.537 64.125 25.078 1 60.41 198 SER B N 1
ATOM 3247 C CA . SER B 1 198 ? 2.504 65.188 24.797 1 60.41 198 SER B CA 1
ATOM 3248 C C . SER B 1 198 ? 1.806 66.5 24.469 1 60.41 198 SER B C 1
ATOM 3250 O O . SER B 1 198 ? 2.283 67.562 24.844 1 60.41 198 SER B O 1
ATOM 3252 N N . PHE B 1 199 ? 0.679 66.312 23.938 1 58 199 PHE B N 1
ATOM 3253 C CA . PHE B 1 199 ? -0.053 67.562 23.656 1 58 199 PHE B CA 1
ATOM 3254 C C . PHE B 1 199 ? -0.483 68.25 24.953 1 58 199 PHE B C 1
ATOM 3256 O O . PHE B 1 199 ? -0.405 69.438 25.078 1 58 199 PHE B O 1
ATOM 3263 N N . SER B 1 200 ? -0.676 67.562 25.938 1 56.97 200 SER B N 1
ATOM 3264 C CA . SER B 1 200 ? -1.008 68.125 27.234 1 56.97 200 SER B CA 1
ATOM 3265 C C . SER B 1 200 ? 0.216 68.75 27.891 1 56.97 200 SER B C 1
ATOM 3267 O O . SER B 1 200 ? 0.112 69.812 28.531 1 56.97 200 SER B O 1
ATOM 3269 N N . ARG B 1 201 ? 1.315 68.125 27.625 1 59.59 201 ARG B N 1
ATOM 3270 C CA . ARG B 1 201 ? 2.559 68.688 28.141 1 59.59 201 ARG B CA 1
ATOM 3271 C C . ARG B 1 201 ? 2.902 70 27.422 1 59.59 201 ARG B C 1
ATOM 3273 O O . ARG B 1 201 ? 3.352 71 28.062 1 59.59 201 ARG B O 1
ATOM 3280 N N . GLU B 1 202 ? 2.654 70 26.156 1 59.66 202 GLU B N 1
ATOM 3281 C CA . GLU B 1 202 ? 2.93 71.188 25.406 1 59.66 202 GLU B CA 1
ATOM 3282 C C . GLU B 1 202 ? 1.989 72.312 25.812 1 59.66 202 GLU B C 1
ATOM 3284 O O . GLU B 1 202 ? 2.4 73.5 25.891 1 59.66 202 GLU B O 1
ATOM 3289 N N . ILE B 1 203 ? 0.85 71.938 26.188 1 57.72 203 ILE B N 1
ATOM 3290 C CA . ILE B 1 203 ? -0.091 72.938 26.672 1 57.72 203 ILE B CA 1
ATOM 3291 C C . ILE B 1 203 ? 0.324 73.375 28.062 1 57.72 203 ILE B C 1
ATOM 3293 O O . ILE B 1 203 ? 0.297 74.562 28.359 1 57.72 203 ILE B O 1
ATOM 3297 N N . ASN B 1 204 ? 0.859 72.5 28.781 1 56.75 204 ASN B N 1
ATOM 3298 C CA . ASN B 1 204 ? 1.287 72.875 30.125 1 56.75 204 ASN B CA 1
ATOM 3299 C C . ASN B 1 204 ? 2.6 73.688 30.109 1 56.75 204 ASN B C 1
ATOM 3301 O O . ASN B 1 204 ? 2.779 74.625 30.875 1 56.75 204 ASN B O 1
ATOM 3305 N N . LEU B 1 205 ? 3.344 73.375 29.234 1 59.56 205 LEU B N 1
ATOM 3306 C CA . LEU B 1 205 ? 4.582 74.062 29.031 1 59.56 205 LEU B CA 1
ATOM 3307 C C . LEU B 1 205 ? 4.301 75.5 28.438 1 59.56 205 LEU B C 1
ATOM 3309 O O . LEU B 1 205 ? 4.93 76.438 28.828 1 59.56 205 LEU B O 1
ATOM 3313 N N . GLY B 1 206 ? 3.369 75.5 27.594 1 59.59 206 GLY B N 1
ATOM 3314 C CA . GLY B 1 206 ? 2.926 76.812 27.078 1 59.59 206 GLY B CA 1
ATOM 3315 C C . GLY B 1 206 ? 2.256 77.688 28.141 1 59.59 206 GLY B C 1
ATOM 3316 O O . GLY B 1 206 ? 2.42 78.875 28.156 1 59.59 206 GLY B O 1
ATOM 3317 N N . LEU B 1 207 ? 1.661 77 29.047 1 57.44 207 LEU B N 1
ATOM 3318 C CA . LEU B 1 207 ? 1.063 77.75 30.172 1 57.44 207 LEU B CA 1
ATOM 3319 C C . LEU B 1 207 ? 2.133 78.188 31.156 1 57.44 207 LEU B C 1
ATOM 3321 O O . LEU B 1 207 ? 2.07 79.312 31.703 1 57.44 207 LEU B O 1
ATOM 3325 N N . ALA B 1 208 ? 3.117 77.438 31.234 1 60.59 208 ALA B N 1
ATOM 3326 C CA . ALA B 1 208 ? 4.207 77.75 32.156 1 60.59 208 ALA B CA 1
ATOM 3327 C C . ALA B 1 208 ? 5.133 78.812 31.594 1 60.59 208 ALA B C 1
ATOM 3329 O O . ALA B 1 208 ? 5.734 79.562 32.344 1 60.59 208 ALA B O 1
ATOM 3330 N N . GLN B 1 209 ? 5.133 78.875 30.297 1 60.34 209 GLN B N 1
ATOM 3331 C CA . GLN B 1 209 ? 5.996 79.812 29.656 1 60.34 209 GLN B CA 1
ATOM 3332 C C . GLN B 1 209 ? 5.215 81.125 29.297 1 60.34 209 GLN B C 1
ATOM 3334 O O . GLN B 1 209 ? 5.715 81.938 28.578 1 60.34 209 GLN B O 1
ATOM 3339 N N . HIS B 1 210 ? 4.137 81.25 29.922 1 56.88 210 HIS B N 1
ATOM 3340 C CA . HIS B 1 210 ? 3.283 82.438 29.828 1 56.88 210 HIS B CA 1
ATOM 3341 C C . HIS B 1 210 ? 2.93 82.75 28.375 1 56.88 210 HIS B C 1
ATOM 3343 O O . HIS B 1 210 ? 2.787 83.938 28 1 56.88 210 HIS B O 1
ATOM 3349 N N . GLU B 1 211 ? 3.102 81.938 27.641 1 60.12 211 GLU B N 1
ATOM 3350 C CA . GLU B 1 211 ? 2.764 82.188 26.234 1 60.12 211 GLU B CA 1
ATOM 3351 C C . GLU B 1 211 ? 1.252 82.188 26.031 1 60.12 211 GLU B C 1
ATOM 3353 O O . GLU B 1 211 ? 0.765 82.688 25 1 60.12 211 GLU B O 1
ATOM 3358 N N . PHE B 1 212 ? 0.639 81.688 26.875 1 53.28 212 PHE B N 1
ATOM 3359 C CA . PHE B 1 212 ? -0.812 81.812 26.938 1 53.28 212 PHE B CA 1
ATOM 3360 C C . PHE B 1 212 ? -1.228 82.688 28.094 1 53.28 212 PHE B C 1
ATOM 3362 O O . PHE B 1 212 ? -0.865 82.438 29.25 1 53.28 212 PHE B O 1
ATOM 3369 N N . GLU B 1 213 ? -1.453 84 27.781 1 44.75 213 GLU B N 1
ATOM 3370 C CA . GLU B 1 213 ? -2.045 84.875 28.75 1 44.75 213 GLU B CA 1
ATOM 3371 C C . GLU B 1 213 ? -3.529 84.625 28.953 1 44.75 213 GLU B C 1
ATOM 3373 O O . GLU B 1 213 ? -4.293 84.562 27.984 1 44.75 213 GLU B O 1
ATOM 3378 N N . LEU B 1 214 ? -3.748 83.75 29.766 1 46.31 214 LEU B N 1
ATOM 3379 C CA . LEU B 1 214 ? -5.16 83.688 30.109 1 46.31 214 LEU B CA 1
ATOM 3380 C C . LEU B 1 214 ? -5.699 85 30.562 1 46.31 214 LEU B C 1
ATOM 3382 O O . LEU B 1 214 ? -5.203 85.625 31.531 1 46.31 214 LEU B O 1
ATOM 3386 N N . PHE B 1 215 ? -6.18 85.75 29.547 1 40.91 215 PHE B N 1
ATOM 3387 C CA . PHE B 1 215 ? -6.906 86.938 29.953 1 40.91 215 PHE B CA 1
ATOM 3388 C C . PHE B 1 215 ? -8.18 86.562 30.719 1 40.91 215 PHE B C 1
ATOM 3390 O O . PHE B 1 215 ? -9.039 85.875 30.188 1 40.91 215 PHE B O 1
ATOM 3397 N N . CYS B 1 216 ? -7.879 86.062 31.859 1 38.28 216 CYS B N 1
ATOM 3398 C CA . CYS B 1 216 ? -9.07 86 32.719 1 38.28 216 CYS B CA 1
ATOM 3399 C C . CYS B 1 216 ? -9.75 87.312 32.844 1 38.28 216 CYS B C 1
ATOM 3401 O O . CYS B 1 216 ? -9.156 88.312 33.344 1 38.28 216 CYS B O 1
ATOM 3403 N N . GLN B 1 217 ? -10.43 87.75 31.828 1 38.91 217 GLN B N 1
ATOM 3404 C CA . GLN B 1 217 ? -11.312 88.875 32.094 1 38.91 217 GLN B CA 1
ATOM 3405 C C . GLN B 1 217 ? -12.258 88.562 33.25 1 38.91 217 GLN B C 1
ATOM 3407 O O . GLN B 1 217 ? -13 87.625 33.219 1 38.91 217 GLN B O 1
ATOM 3412 N N . PRO B 1 218 ? -11.734 88.875 34.438 1 37.59 218 PRO B N 1
ATOM 3413 C CA . PRO B 1 218 ? -12.727 88.812 35.531 1 37.59 218 PRO B CA 1
ATOM 3414 C C . PRO B 1 218 ? -14.133 89.188 35.062 1 37.59 218 PRO B C 1
ATOM 3416 O O . PRO B 1 218 ? -14.312 90.188 34.406 1 37.59 218 PRO B O 1
ATOM 3419 N N . LEU B 1 219 ? -14.797 88.25 34.5 1 39.19 219 LEU B N 1
ATOM 3420 C CA . LEU B 1 219 ? -16.188 88.688 34.375 1 39.19 219 LEU B CA 1
ATOM 3421 C C . LEU B 1 219 ? -16.703 89.312 35.656 1 39.19 219 LEU B C 1
ATOM 3423 O O . LEU B 1 219 ? -16.703 88.688 36.719 1 39.19 219 LEU B O 1
ATOM 3427 N N . LEU B 1 220 ? -16.25 90.5 35.875 1 37.72 220 LEU B N 1
ATOM 3428 C CA . LEU B 1 220 ? -16.922 91.375 36.844 1 37.72 220 LEU B CA 1
ATOM 3429 C C . LEU B 1 220 ? -18.422 91.062 36.906 1 37.72 220 LEU B C 1
ATOM 3431 O O . LEU B 1 220 ? -19.094 91.125 35.875 1 37.72 220 LEU B O 1
ATOM 3435 N N . ASN B 1 221 ? -18.75 90 37.531 1 39.88 221 ASN B N 1
ATOM 3436 C CA . ASN B 1 221 ? -20.188 90.062 37.812 1 39.88 221 ASN B CA 1
ATOM 3437 C C . ASN B 1 221 ? -20.594 91.5 38.156 1 39.88 221 ASN B C 1
ATOM 3439 O O . ASN B 1 221 ? -20.062 92.125 39.094 1 39.88 221 ASN B O 1
ATOM 3443 N N . ALA B 1 222 ? -21.109 92.125 37.188 1 43.69 222 ALA B N 1
ATOM 3444 C CA . ALA B 1 222 ? -21.656 93.5 37.219 1 43.69 222 ALA B CA 1
ATOM 3445 C C . ALA B 1 222 ? -22.406 93.75 38.531 1 43.69 222 ALA B C 1
ATOM 3447 O O . ALA B 1 222 ? -22.875 94.875 38.781 1 43.69 222 ALA B O 1
ATOM 3448 N N . ARG B 1 223 ? -22.875 92.562 39.031 1 44.97 223 ARG B N 1
ATOM 3449 C CA . ARG B 1 223 ? -23.703 92.938 40.156 1 44.97 223 ARG B CA 1
ATOM 3450 C C . ARG B 1 223 ? -22.844 93.5 41.312 1 44.97 223 ARG B C 1
ATOM 3452 O O . ARG B 1 223 ? -23.125 94.562 41.875 1 44.97 223 ARG B O 1
ATOM 3459 N N . SER B 1 224 ? -22.297 92.438 42.188 1 42.28 224 SER B N 1
ATOM 3460 C CA . SER B 1 224 ? -21.844 92.938 43.469 1 42.28 224 SER B CA 1
ATOM 3461 C C . SER B 1 224 ? -20.359 93.312 43.406 1 42.28 224 SER B C 1
ATOM 3463 O O . SER B 1 224 ? -19.547 92.625 42.812 1 42.28 224 SER B O 1
ATOM 3465 N N . GLN B 1 225 ? -19.688 94.438 42.688 1 44.94 225 GLN B N 1
ATOM 3466 C CA . GLN B 1 225 ? -18.453 95.188 42.719 1 44.94 225 GLN B CA 1
ATOM 3467 C C . GLN B 1 225 ? -17.359 94.438 43.469 1 44.94 225 GLN B C 1
ATOM 3469 O O . GLN B 1 225 ? -16.328 95 43.812 1 44.94 225 GLN B O 1
ATOM 3474 N N . GLN B 1 226 ? -17.5 93.25 44.25 1 29.59 226 GLN B N 1
ATOM 3475 C CA . GLN B 1 226 ? -16.406 92.688 45.062 1 29.59 226 GLN B CA 1
ATOM 3476 C C . GLN B 1 226 ? -15.75 91.5 44.375 1 29.59 226 GLN B C 1
ATOM 3478 O O . GLN B 1 226 ? -16.391 90.812 43.625 1 29.59 226 GLN B O 1
#

Solvent-accessible surface area (backbone atoms only — not comparable to full-atom values): 24059 Å² total; per-residue (Å²): 114,71,84,46,56,87,53,58,41,88,70,36,31,52,60,34,22,48,48,27,43,70,52,55,45,37,50,33,35,30,36,28,50,84,37,23,30,41,24,27,32,51,74,32,71,45,87,40,56,36,40,79,79,39,73,74,36,58,37,71,56,69,45,66,43,64,48,59,30,79,77,82,57,66,71,39,59,28,36,40,38,38,44,37,34,88,97,31,49,34,26,29,39,40,35,35,29,58,39,56,67,55,38,60,64,68,25,50,58,52,74,74,64,26,69,40,27,34,42,32,26,83,74,33,33,39,34,58,95,68,43,76,36,74,68,77,77,77,73,59,100,39,44,77,45,77,51,66,53,91,86,48,79,39,33,40,37,38,28,15,58,38,72,66,58,51,48,62,66,51,48,66,76,42,42,62,61,16,50,52,40,13,51,50,33,21,49,51,31,41,51,59,46,47,55,54,47,47,52,53,48,52,51,47,48,36,51,71,64,56,70,50,72,75,73,70,65,72,72,64,53,80,74,68,92,118,115,71,84,46,57,90,52,58,42,88,70,36,31,53,60,35,22,48,49,24,44,71,38,63,51,37,50,33,36,31,34,28,49,84,38,22,30,40,25,28,33,51,73,33,71,43,86,40,54,36,41,80,78,40,73,72,37,58,36,71,55,69,45,65,44,65,48,58,31,80,76,83,58,66,73,39,58,26,36,39,39,39,43,38,34,89,97,32,49,36,27,28,40,40,34,35,28,58,40,56,68,55,37,61,66,69,26,49,55,53,74,75,63,27,69,40,27,35,42,32,25,84,74,32,32,37,34,58,96,68,42,77,37,73,68,78,77,77,71,57,100,40,44,76,44,77,50,68,54,92,86,47,79,38,33,40,36,38,30,14,56,35,71,65,58,50,48,62,66,51,46,64,76,44,41,62,60,16,50,53,40,14,52,50,33,22,49,50,30,41,50,60,46,47,55,54,47,47,54,51,47,52,50,48,49,36,51,72,64,58,70,50,73,75,74,71,68,71,72,65,57,81,73,70,90,119

Organism: Shigella dysenteriae serotype 1 (strain Sd197) (NCBI:txid300267)

Foldseek 3Di:
DLVLAPPALVVCQVVQLVVQVVVVFWDKKFWWDQQFGQQMNVPGGDGHRCCVVPVCPPAPAWFWDWDADPPDPGRAIWIWIWDAHPPDSGTTMIIIGHCPVVCQPPFDADPQFWPTKWKDADQWIQTVPPGIDRDDDDQDCWDKDKDADPVDRMIMITIHHDPVVVCVVCVVVCVVVVVVVVVVVVVVVVCVVVVVVVVVVVVVVCVVVCVDVPPPPVPPPVPPND/DLVLAPPALVVCQVVQLVVQVVVVFWDKKFWWDQQFGQQMNVPGGDGHRCCVVPVCPPAPAWFWDWDADPPDPGRAIWIWIWDAHPPDSGTTMIIIGHCPVVCQPPFDADPQFWDTKWKDADQWIQTVPPGIDRDDPDQDCWDKDKDADPVHRMIMITIHHDPVVVCVVCVVVCVVVVVVVVVVVVVVVVCVVVVVVVVVVVVVVCVVVCVDPPPPPVPPPVPDND

pLDDT: mean 84.12, std 15.6, range [29.42, 98.44]

Secondary structure (DSSP, 8-state):
-GGGTTS-HHHHHHHHHHHHHHTSSEEEEEEEETTEEEEETTTEEEEEEGGGT-TT-S-SS-EEEEEE-SSSSTT-EEEEEEEEPTT-SS-EEEEEEE-HHHHHHHSS--TTT-SEEEEEETTEEEETTTEEESSPPP--S-EEEEEE-SSSSEEEEEEE--HHHHHHHHHHHHHHHHHHHHHHHHHHHHHHHHHHHHHHHHHHHHHHTT-S---------SSS--/-GGGTTS-HHHHHHHHHHHHHHSTTEEEEEEEETTEEEEETTTEEEEEEGGGT-TT-S-SS-EEEEEE-SSSSTT-EEEEEEEEPTT-SS-EEEEEEE-HHHHHHHSS--TTT-SEEEEEETTEEEETTTEEESSPPP--S-EEEEEE-SSSS-EEEEEE--HHHHHHHHHHHHHHHHHHHHHHHHHHHHHHHHHHHHHHHHHHHHHHTT-S---------SSS--

InterPro domains:
  IPR024744 Putative cyclic diguanylate phosphodiesterase, CSS motif-containing domain [PF12792] (1-170)

Radius of gyration: 40.54 Å; Cα contacts (8 Å, |Δi|>4): 795; chains: 2; bounding box: 57×128×74 Å